Protein AF-A0A0F9KHJ4-F1 (afdb_monomer_lite)

pLDDT: mean 76.96, std 19.16, range [25.27, 95.06]

Structure (mmCIF, N/CA/C/O backbone):
data_AF-A0A0F9KHJ4-F1
#
_entry.id   AF-A0A0F9KHJ4-F1
#
loop_
_atom_site.group_PDB
_atom_site.id
_atom_site.type_symbol
_atom_site.label_atom_id
_atom_site.label_alt_id
_atom_site.label_comp_id
_atom_site.label_asym_id
_atom_site.label_entity_id
_atom_site.label_seq_id
_atom_site.pdbx_PDB_ins_code
_atom_site.Cartn_x
_atom_site.Cartn_y
_atom_site.Cartn_z
_atom_site.occupancy
_atom_site.B_iso_or_equiv
_atom_site.auth_seq_id
_atom_site.auth_comp_id
_atom_site.auth_asym_id
_atom_site.auth_atom_id
_atom_site.pdbx_PDB_model_num
ATOM 1 N N . MET A 1 1 ? -36.665 20.620 28.449 1.00 40.88 1 MET A N 1
ATOM 2 C CA . MET A 1 1 ? -35.774 21.233 27.444 1.00 40.88 1 MET A CA 1
ATOM 3 C C . MET A 1 1 ? -35.609 20.248 26.292 1.00 40.88 1 MET A C 1
ATOM 5 O O . MET A 1 1 ? -35.091 19.180 26.568 1.00 40.88 1 MET A O 1
ATOM 9 N N . PRO A 1 2 ? -36.101 20.539 25.070 1.00 44.66 2 PRO A N 1
ATOM 10 C CA . PRO A 1 2 ? -35.850 19.666 23.911 1.00 44.66 2 PRO A CA 1
ATOM 11 C C . PRO A 1 2 ? -35.401 20.402 22.626 1.00 44.66 2 PRO A C 1
ATOM 13 O O . PRO A 1 2 ? -35.447 19.835 21.542 1.00 44.66 2 PRO A O 1
ATOM 16 N N . ILE A 1 3 ? -34.995 21.675 22.701 1.00 33.09 3 ILE A N 1
ATOM 17 C CA . ILE A 1 3 ? -34.673 22.468 21.494 1.00 33.09 3 ILE A CA 1
ATOM 18 C C . ILE A 1 3 ? -33.244 22.191 20.984 1.00 33.09 3 ILE A C 1
ATOM 20 O O . ILE A 1 3 ? -32.993 22.314 19.788 1.00 33.09 3 ILE A O 1
ATOM 24 N N . HIS A 1 4 ? -32.318 21.758 21.851 1.00 38.41 4 HIS A N 1
ATOM 25 C CA . HIS A 1 4 ? -30.944 21.452 21.428 1.00 38.41 4 HIS A CA 1
ATOM 26 C C . HIS A 1 4 ? -30.845 20.172 20.586 1.00 38.41 4 HIS A C 1
ATOM 28 O O . HIS A 1 4 ? -30.205 20.198 19.540 1.00 38.41 4 HIS A O 1
ATOM 34 N N . THR A 1 5 ? -31.572 19.113 20.949 1.00 47.62 5 THR A N 1
ATOM 35 C CA . THR A 1 5 ? -31.528 17.812 20.258 1.00 47.62 5 THR A CA 1
ATOM 36 C C . THR A 1 5 ? -32.055 17.883 18.820 1.00 47.62 5 THR A C 1
ATOM 38 O O . THR A 1 5 ? -31.494 17.266 17.920 1.00 47.62 5 THR A O 1
ATOM 41 N N . ILE A 1 6 ? -33.091 18.693 18.564 1.00 38.22 6 ILE A N 1
ATOM 42 C CA . ILE A 1 6 ? -33.677 18.845 17.218 1.00 38.22 6 ILE A CA 1
ATOM 43 C C . ILE A 1 6 ? -32.736 19.622 16.289 1.00 38.22 6 ILE A C 1
ATOM 45 O O . ILE A 1 6 ? -32.574 19.252 15.128 1.00 38.22 6 ILE A O 1
ATOM 49 N N . ALA A 1 7 ? -32.099 20.687 16.785 1.00 38.78 7 ALA A N 1
ATOM 50 C CA . ALA A 1 7 ? -31.155 21.475 15.992 1.00 38.78 7 ALA A CA 1
ATOM 51 C C . ALA A 1 7 ? -29.900 20.662 15.631 1.00 38.78 7 ALA A C 1
ATOM 53 O O . ALA A 1 7 ? -29.375 20.780 14.523 1.00 38.78 7 ALA A O 1
ATOM 54 N N . GLU A 1 8 ? -29.446 19.811 16.550 1.00 50.41 8 GLU A N 1
ATOM 55 C CA . GLU A 1 8 ? -28.302 18.932 16.335 1.00 50.41 8 GLU A CA 1
ATOM 56 C C . GLU A 1 8 ? -28.635 17.789 15.364 1.00 50.41 8 GLU A C 1
ATOM 58 O O . GLU A 1 8 ? -27.893 17.578 14.404 1.00 50.41 8 GLU A O 1
ATOM 63 N N . GLN A 1 9 ? -29.807 17.152 15.496 1.00 49.31 9 GLN A N 1
ATOM 64 C CA . GLN A 1 9 ? -30.307 16.191 14.503 1.00 49.31 9 GLN A CA 1
ATOM 65 C C . GLN A 1 9 ? -30.486 16.817 13.114 1.00 49.31 9 GLN A C 1
ATOM 67 O O . GLN A 1 9 ? -30.125 16.200 12.112 1.00 49.31 9 GLN A O 1
ATOM 72 N N . GLN A 1 10 ? -31.008 18.044 13.021 1.00 47.12 10 GLN A N 1
ATOM 73 C CA . GLN A 1 10 ? -31.151 18.737 11.739 1.00 47.12 10 GLN A CA 1
ATOM 74 C C . GLN A 1 10 ? -29.791 19.021 11.095 1.00 47.12 10 GLN A C 1
ATOM 76 O O . GLN A 1 10 ? -29.635 18.767 9.900 1.00 47.12 10 GLN A O 1
ATOM 81 N N . LYS A 1 11 ? -28.792 19.461 11.874 1.00 58.41 11 LYS A N 1
ATOM 82 C CA . LYS A 1 11 ? -27.407 19.617 11.399 1.00 58.41 11 LYS A CA 1
ATOM 83 C C . LYS A 1 11 ? -26.823 18.296 10.894 1.00 58.41 11 LYS A C 1
ATOM 85 O O . LYS A 1 11 ? -26.318 18.264 9.775 1.00 58.41 11 LYS A O 1
ATOM 90 N N . ARG A 1 12 ? -26.952 17.212 11.670 1.00 59.16 12 ARG A N 1
ATOM 91 C CA . ARG A 1 12 ? -26.485 15.864 11.293 1.00 59.16 12 ARG A CA 1
ATOM 92 C C . ARG A 1 12 ? -27.170 15.376 10.009 1.00 59.16 12 ARG A C 1
ATOM 94 O O . ARG A 1 12 ? -26.499 14.966 9.070 1.00 59.16 12 ARG A O 1
ATOM 101 N N . SER A 1 13 ? -28.492 15.526 9.899 1.00 56.38 13 SER A N 1
ATOM 102 C CA . SER A 1 13 ? -29.245 15.168 8.683 1.00 56.38 13 SER A CA 1
ATOM 103 C C . SER A 1 13 ? -28.842 15.994 7.452 1.00 56.38 13 SER A C 1
ATOM 105 O O . SER A 1 13 ? -28.866 15.491 6.330 1.00 56.38 13 SER A O 1
ATOM 107 N N . GLY A 1 14 ? -28.454 17.259 7.655 1.00 52.09 14 GLY A N 1
ATOM 108 C CA . GLY A 1 14 ? -27.936 18.136 6.608 1.00 52.09 14 GLY A CA 1
ATOM 109 C C . GLY A 1 14 ? -26.556 17.701 6.112 1.00 52.09 14 GLY A C 1
ATOM 110 O O . GLY A 1 14 ? -26.347 17.653 4.903 1.00 52.09 14 GLY A O 1
ATOM 111 N N . LEU A 1 15 ? -25.661 17.322 7.030 1.00 59.66 15 LEU A N 1
ATOM 112 C CA . LEU A 1 15 ? -24.332 16.774 6.730 1.00 59.66 15 LEU A CA 1
ATOM 113 C C . LEU A 1 15 ? -24.427 15.476 5.913 1.00 59.66 15 LEU A C 1
ATOM 115 O O . LEU A 1 15 ? -23.828 15.387 4.844 1.00 59.66 15 LEU A O 1
ATOM 119 N N . PHE A 1 16 ? -25.266 14.521 6.333 1.00 56.97 16 PHE A N 1
ATOM 120 C CA . PHE A 1 16 ? -25.484 13.283 5.572 1.00 56.97 16 PHE A CA 1
ATOM 121 C C . PHE A 1 16 ? -26.082 13.542 4.189 1.00 56.97 16 PHE A C 1
ATOM 123 O O . PHE A 1 16 ? -25.635 12.961 3.208 1.00 56.97 16 PHE A O 1
ATOM 130 N N . ARG A 1 17 ? -27.045 14.466 4.067 1.00 59.12 17 ARG A N 1
ATOM 131 C CA . ARG A 1 17 ? -27.603 14.836 2.757 1.00 59.12 17 ARG A CA 1
ATOM 132 C C . ARG A 1 17 ? -26.551 15.468 1.838 1.00 59.12 17 ARG A C 1
ATOM 134 O O . ARG A 1 17 ? -26.604 15.234 0.633 1.00 59.12 17 ARG A O 1
ATOM 141 N N . SER A 1 18 ? -25.619 16.247 2.394 1.00 54.78 18 SER A N 1
ATOM 142 C CA . SER A 1 18 ? -24.482 16.814 1.658 1.00 54.78 18 SER A CA 1
ATOM 143 C C . SER A 1 18 ? -23.551 15.715 1.152 1.00 54.78 18 SER A C 1
ATOM 145 O O . SER A 1 18 ? -23.259 15.683 -0.041 1.00 54.78 18 SER A O 1
ATOM 147 N N . LEU A 1 19 ? -23.180 14.758 2.013 1.00 55.97 19 LEU A N 1
ATOM 148 C CA . LEU A 1 19 ? -22.389 13.590 1.616 1.00 55.97 19 LEU A CA 1
ATOM 149 C C . LEU A 1 19 ? -23.081 12.766 0.531 1.00 55.97 19 LEU A C 1
ATOM 151 O O . LEU A 1 19 ? -22.481 12.510 -0.503 1.00 55.97 19 LEU A O 1
ATOM 155 N N . THR A 1 20 ? -24.350 12.390 0.716 1.00 57.41 20 THR A N 1
ATOM 156 C CA . THR A 1 20 ? -25.094 11.615 -0.289 1.00 57.41 20 THR A CA 1
ATOM 157 C C . THR A 1 20 ? -25.237 12.390 -1.602 1.00 57.41 20 THR A C 1
ATOM 159 O O . THR A 1 20 ? -25.254 11.795 -2.675 1.00 57.41 20 THR A O 1
ATOM 162 N N . GLY A 1 21 ? -25.352 13.719 -1.540 1.00 54.91 21 GLY A N 1
ATOM 163 C CA . GLY A 1 21 ? -25.373 14.588 -2.715 1.00 54.91 21 GLY A CA 1
ATOM 164 C C . GLY A 1 21 ? -24.027 14.644 -3.442 1.00 54.91 21 GLY A C 1
ATOM 165 O O . GLY A 1 21 ? -24.015 14.576 -4.669 1.00 54.91 21 GLY A O 1
ATOM 166 N N . GLY A 1 22 ? -22.918 14.734 -2.703 1.00 56.38 22 GLY A N 1
ATOM 167 C CA . GLY A 1 22 ? -21.552 14.667 -3.230 1.00 56.38 22 GLY A CA 1
ATOM 168 C C . GLY A 1 22 ? -21.247 13.303 -3.845 1.00 56.38 22 GLY A C 1
ATOM 169 O O . GLY A 1 22 ? -20.929 13.236 -5.027 1.00 56.38 22 GLY A O 1
ATOM 170 N N . ALA A 1 23 ? -21.496 12.227 -3.093 1.00 53.94 23 ALA A N 1
ATOM 171 C CA . ALA A 1 23 ? -21.378 10.844 -3.543 1.00 53.94 23 ALA A CA 1
ATOM 172 C C . ALA A 1 23 ? -22.169 10.607 -4.835 1.00 53.94 23 ALA A C 1
ATOM 174 O O . ALA A 1 23 ? -21.603 10.166 -5.822 1.00 53.94 23 ALA A O 1
ATOM 175 N N . LYS A 1 24 ? -23.448 11.010 -4.899 1.00 53.19 24 LYS A N 1
ATOM 176 C CA . LYS A 1 24 ? -24.256 10.881 -6.126 1.00 53.19 24 LYS A CA 1
ATOM 177 C C . LYS A 1 24 ? -23.702 11.680 -7.301 1.00 53.19 24 LYS A C 1
ATOM 179 O O . LYS A 1 24 ? -23.744 11.187 -8.422 1.00 53.19 24 LYS A O 1
ATOM 184 N N . LYS A 1 25 ? -23.204 12.902 -7.083 1.00 51.12 25 LYS A N 1
ATOM 185 C CA . LYS A 1 25 ? -22.570 13.694 -8.152 1.00 51.12 25 LYS A CA 1
ATOM 186 C C . LYS A 1 25 ? -21.297 13.018 -8.663 1.00 51.12 25 LYS A C 1
ATOM 188 O O . LYS A 1 25 ? -21.083 12.990 -9.869 1.00 51.12 25 LYS A O 1
ATOM 193 N N . GLN A 1 26 ? -20.511 12.431 -7.765 1.00 51.00 26 GLN A N 1
ATOM 194 C CA . GLN A 1 26 ? -19.290 11.700 -8.091 1.00 51.00 26 GLN A CA 1
ATOM 195 C C . GLN A 1 26 ? -19.597 10.379 -8.815 1.00 51.00 26 GLN A C 1
ATOM 197 O O . GLN A 1 26 ? -19.025 10.121 -9.864 1.00 51.00 26 GLN A O 1
ATOM 202 N N . THR A 1 27 ? -20.588 9.603 -8.360 1.00 45.91 27 THR A N 1
ATOM 203 C CA . THR A 1 27 ? -21.064 8.391 -9.052 1.00 45.91 27 THR A CA 1
ATOM 204 C C . THR A 1 27 ? -21.612 8.704 -10.446 1.00 45.91 27 THR A C 1
ATOM 206 O O . THR A 1 27 ? -21.395 7.934 -11.376 1.00 45.91 27 THR A O 1
ATOM 209 N N . VAL A 1 28 ? -22.306 9.836 -10.624 1.00 41.62 28 VAL A N 1
ATOM 210 C CA . VAL A 1 28 ? -22.779 10.282 -11.946 1.00 41.62 28 VAL A CA 1
ATOM 211 C C . VAL A 1 28 ? -21.601 10.675 -12.844 1.00 41.62 28 VAL A C 1
ATOM 213 O O . VAL A 1 28 ? -21.621 10.331 -14.021 1.00 41.62 28 VAL A O 1
ATOM 216 N N . ALA A 1 29 ? -20.552 11.307 -12.309 1.00 40.91 29 ALA A N 1
ATOM 217 C CA . ALA A 1 29 ? -19.327 11.581 -13.062 1.00 40.91 29 ALA A CA 1
ATOM 218 C C . ALA A 1 29 ? -18.611 10.283 -13.497 1.00 40.91 29 ALA A C 1
ATOM 220 O O . ALA A 1 29 ? -18.260 10.145 -14.668 1.00 40.91 29 ALA A O 1
ATOM 221 N N . SER A 1 30 ? -18.496 9.291 -12.607 1.00 38.72 30 SER A N 1
ATOM 222 C CA . SER A 1 30 ? -17.881 7.985 -12.901 1.00 38.72 30 SER A CA 1
ATOM 223 C C . SER A 1 30 ? -18.701 7.141 -13.890 1.00 38.72 30 SER A C 1
ATOM 225 O O . SER A 1 30 ? -18.145 6.514 -14.791 1.00 38.72 30 SER A O 1
ATOM 227 N N . ALA A 1 31 ? -20.036 7.156 -13.790 1.00 37.81 31 ALA A N 1
ATOM 228 C CA . ALA A 1 31 ? -20.922 6.435 -14.711 1.00 37.81 31 ALA A CA 1
ATOM 229 C C . ALA A 1 31 ? -20.954 7.051 -16.126 1.00 37.81 31 ALA A C 1
ATOM 231 O O . ALA A 1 31 ? -21.171 6.341 -17.112 1.00 37.81 31 ALA A O 1
ATOM 232 N N . ILE A 1 32 ? -20.703 8.360 -16.238 1.00 37.16 32 ILE A N 1
ATOM 233 C CA . ILE A 1 32 ? -20.587 9.069 -17.521 1.00 37.16 32 ILE A CA 1
ATOM 234 C C . ILE A 1 32 ? -19.229 8.793 -18.194 1.00 37.16 32 ILE A C 1
ATOM 236 O O . ILE A 1 32 ? -19.157 8.783 -19.420 1.00 37.16 32 ILE A O 1
ATOM 240 N N . LEU A 1 33 ? -18.177 8.472 -17.432 1.00 38.22 33 LEU A N 1
ATOM 241 C CA . LEU A 1 33 ? -16.879 8.046 -17.978 1.00 38.22 33 LEU A CA 1
ATOM 242 C C . LEU A 1 33 ? -16.865 6.565 -18.411 1.00 38.22 33 LEU A C 1
ATOM 244 O O . LEU A 1 33 ? -16.184 6.217 -19.373 1.00 38.22 33 LEU A O 1
ATOM 248 N N . ALA A 1 34 ? -17.666 5.703 -17.773 1.00 39.47 34 ALA A N 1
ATOM 249 C CA . ALA A 1 34 ? -17.766 4.274 -18.102 1.00 39.47 34 ALA A CA 1
ATOM 250 C C . ALA A 1 34 ? -18.673 3.947 -19.311 1.00 39.47 34 ALA A C 1
ATOM 252 O O . ALA A 1 34 ? -18.665 2.822 -19.809 1.00 39.47 34 ALA A O 1
ATOM 253 N N . SER A 1 35 ? -19.459 4.906 -19.812 1.00 32.66 35 SER A N 1
ATOM 254 C CA . SER A 1 35 ? -20.308 4.713 -20.992 1.00 32.66 35 SER A CA 1
ATOM 255 C C . SER A 1 35 ? -20.038 5.804 -22.026 1.00 32.66 35 SER A C 1
ATOM 257 O O . SER A 1 35 ? -20.573 6.904 -21.964 1.00 32.66 35 SER A O 1
ATOM 259 N N . GLY A 1 36 ? -19.181 5.503 -23.004 1.00 37.41 36 GLY A N 1
ATOM 260 C CA . GLY A 1 36 ? -18.811 6.411 -24.094 1.00 37.41 36 GLY A CA 1
ATOM 261 C C . GLY A 1 36 ? -19.945 6.714 -25.082 1.00 37.41 36 GLY A C 1
ATOM 262 O O . GLY A 1 36 ? -19.801 6.469 -26.277 1.00 37.41 36 GLY A O 1
ATOM 263 N N . SER A 1 37 ? -21.093 7.221 -24.631 1.00 29.67 37 SER A N 1
ATOM 264 C CA . SER A 1 37 ? -22.171 7.729 -25.486 1.00 29.67 37 SER A CA 1
ATOM 265 C C . SER A 1 37 ? -23.074 8.715 -24.741 1.00 29.67 37 SER A C 1
ATOM 267 O O . SER A 1 37 ? -23.525 8.470 -23.629 1.00 29.67 37 SER A O 1
ATOM 269 N N . SER A 1 38 ? -23.348 9.835 -25.410 1.00 36.94 38 SER A N 1
ATOM 270 C CA . SER A 1 38 ? -24.051 11.021 -24.916 1.00 36.94 38 SER A CA 1
ATOM 271 C C . SER A 1 38 ? -25.455 10.761 -24.368 1.00 36.94 38 SER A C 1
ATOM 273 O O . SER A 1 38 ? -26.264 10.107 -25.032 1.00 36.94 38 SER A O 1
ATOM 275 N N . ILE A 1 39 ? -25.810 11.445 -23.279 1.00 28.56 39 ILE A N 1
ATOM 276 C CA . ILE A 1 39 ? -27.208 11.733 -22.947 1.00 28.56 39 ILE A CA 1
ATOM 277 C C . ILE A 1 39 ? -27.415 13.245 -23.010 1.00 28.56 39 ILE A C 1
ATOM 279 O O . ILE A 1 39 ? -26.829 14.002 -22.240 1.00 28.56 39 ILE A O 1
ATOM 283 N N . GLN A 1 40 ? -28.267 13.679 -23.939 1.00 28.69 40 GLN A N 1
ATOM 284 C CA . GLN A 1 40 ? -28.866 15.006 -23.907 1.00 28.69 40 GLN A CA 1
ATOM 285 C C . GLN A 1 40 ? -30.315 14.953 -23.423 1.00 28.69 40 GLN A C 1
ATOM 287 O O . GLN A 1 40 ? -31.082 14.052 -23.759 1.00 28.69 40 GLN A O 1
ATOM 292 N N . SER A 1 41 ? -30.657 16.059 -22.762 1.00 33.28 41 SER A N 1
ATOM 293 C CA . SER A 1 41 ? -31.954 16.540 -22.279 1.00 33.28 41 SER A CA 1
ATOM 294 C C . SER A 1 41 ? -32.449 15.843 -21.007 1.00 33.28 41 SER A C 1
ATOM 296 O O . SER A 1 41 ? -32.697 14.649 -21.002 1.00 33.28 41 SER A O 1
ATOM 298 N N . ASP A 1 42 ? -32.601 16.514 -19.869 1.00 28.75 42 ASP A N 1
ATOM 299 C CA . ASP A 1 42 ? -32.859 17.936 -19.643 1.00 28.75 42 ASP A CA 1
ATOM 300 C C . ASP A 1 42 ? -32.456 18.304 -18.201 1.00 28.75 42 ASP A C 1
ATOM 302 O O . ASP A 1 42 ? -32.718 17.536 -17.276 1.00 28.75 42 ASP A O 1
ATOM 306 N N . GLY A 1 43 ? -31.818 19.466 -18.015 1.00 29.81 43 GLY A N 1
ATOM 307 C CA . GLY A 1 43 ? -31.442 19.991 -16.692 1.00 29.81 43 GLY A CA 1
ATOM 308 C C . GLY A 1 43 ? -29.940 20.163 -16.439 1.00 29.81 43 GLY A C 1
ATOM 309 O O . GLY A 1 43 ? -29.385 19.506 -15.568 1.00 29.81 43 GLY A O 1
ATOM 310 N N . ALA A 1 44 ? -29.314 21.062 -17.205 1.00 36.28 44 ALA A N 1
ATOM 311 C CA . ALA A 1 44 ? -28.032 21.743 -16.969 1.00 36.28 44 ALA A CA 1
ATOM 312 C C . ALA A 1 44 ? -27.146 21.243 -15.802 1.00 36.28 44 ALA A C 1
ATOM 314 O O . ALA A 1 44 ? -27.344 21.636 -14.651 1.00 36.28 44 ALA A O 1
ATOM 315 N N . ILE A 1 45 ? -26.078 20.505 -16.128 1.00 32.31 45 ILE A N 1
ATOM 316 C CA . ILE A 1 45 ? -24.871 20.429 -15.296 1.00 32.31 45 ILE A CA 1
ATOM 317 C C . ILE A 1 45 ? -23.655 20.729 -16.176 1.00 32.31 45 ILE A C 1
ATOM 319 O O . ILE A 1 45 ? -23.515 20.214 -17.283 1.00 32.31 45 ILE A O 1
ATOM 323 N N . TYR A 1 46 ? -22.842 21.643 -15.659 1.00 34.12 46 TYR A N 1
ATOM 324 C CA . TYR A 1 46 ? -21.606 22.178 -16.201 1.00 34.12 46 TYR A CA 1
ATOM 325 C C . TYR A 1 46 ? -20.620 21.052 -16.538 1.00 34.12 46 TYR A C 1
ATOM 327 O O . TYR A 1 46 ? -20.097 20.406 -15.639 1.00 34.12 46 TYR A O 1
ATOM 335 N N . MET A 1 47 ? -20.346 20.849 -17.825 1.00 33.97 47 MET A N 1
ATOM 336 C CA . MET A 1 47 ? -19.052 20.330 -18.261 1.00 33.97 47 MET A CA 1
ATOM 337 C C . MET A 1 47 ? -18.201 21.554 -18.586 1.00 33.97 47 MET A C 1
ATOM 339 O O . MET A 1 47 ? -18.292 22.105 -19.681 1.00 33.97 47 MET A O 1
ATOM 343 N N . SER A 1 48 ? -17.477 22.060 -17.593 1.00 38.81 48 SER A N 1
ATOM 344 C CA . SER A 1 48 ? -16.265 22.824 -17.871 1.00 38.81 48 SER A CA 1
ATOM 345 C C . SER A 1 48 ? -15.120 21.826 -17.977 1.00 38.81 48 SER A C 1
ATOM 347 O O . SER A 1 48 ? -15.078 20.874 -17.200 1.00 38.81 48 SER A O 1
ATOM 349 N N . ASP A 1 49 ? -14.220 22.056 -18.931 1.00 42.62 49 ASP A N 1
ATOM 350 C CA . ASP A 1 49 ? -12.968 21.325 -19.186 1.00 42.62 49 ASP A CA 1
ATOM 351 C C . ASP A 1 49 ? -11.946 21.466 -18.031 1.00 42.62 49 ASP A C 1
ATOM 353 O O . ASP A 1 49 ? -10.755 21.661 -18.250 1.00 42.62 49 ASP A O 1
ATOM 357 N N . ASP A 1 50 ? -12.423 21.460 -16.790 1.00 45.03 50 ASP A N 1
ATOM 358 C CA . ASP A 1 50 ? -11.703 21.889 -15.601 1.00 45.03 50 ASP A CA 1
ATOM 359 C C . ASP A 1 50 ? -11.538 20.671 -14.683 1.00 45.03 50 ASP A C 1
ATOM 361 O O . ASP A 1 50 ? -12.441 20.336 -13.913 1.00 45.03 50 ASP A O 1
ATOM 365 N N . GLU A 1 51 ? -10.386 19.996 -14.765 1.00 46.47 51 GLU A N 1
ATOM 366 C CA . GLU A 1 51 ? -9.946 18.974 -13.792 1.00 46.47 51 GLU A CA 1
ATOM 367 C C . GLU A 1 51 ? -10.130 19.479 -12.344 1.00 46.47 51 GLU A C 1
ATOM 369 O O . GLU A 1 51 ? -10.536 18.736 -11.449 1.00 46.47 51 GLU A O 1
ATOM 374 N N . THR A 1 52 ? -10.011 20.798 -12.153 1.00 48.25 52 THR A N 1
ATOM 375 C CA . THR A 1 52 ? -10.235 21.498 -10.883 1.00 48.25 52 THR A CA 1
ATOM 376 C C . THR A 1 52 ? -11.634 21.296 -10.288 1.00 48.25 52 THR A C 1
ATOM 378 O O . THR A 1 52 ? -11.790 21.345 -9.066 1.00 48.25 52 THR A O 1
ATOM 381 N N . ALA A 1 53 ? -12.670 21.046 -11.098 1.00 54.84 53 ALA A N 1
ATOM 382 C CA . ALA A 1 53 ? -14.033 20.837 -10.610 1.00 54.84 53 ALA A CA 1
ATOM 383 C C . ALA A 1 53 ? -14.205 19.462 -9.945 1.00 54.84 53 ALA A C 1
ATOM 385 O O . ALA A 1 53 ? -14.937 19.343 -8.960 1.00 54.84 53 ALA A O 1
ATOM 386 N N . PHE A 1 54 ? -13.517 18.437 -10.453 1.00 52.09 54 PHE A N 1
ATOM 387 C CA . PHE A 1 54 ? -13.512 17.102 -9.859 1.00 52.09 54 PHE A CA 1
ATOM 388 C C . PHE A 1 54 ? -12.691 17.081 -8.565 1.00 52.09 54 PHE A C 1
ATOM 390 O O . PHE A 1 54 ? -13.194 16.628 -7.536 1.00 52.09 54 PHE A O 1
ATOM 397 N N . ASP A 1 55 ? -11.507 17.695 -8.575 1.00 56.41 55 ASP A N 1
ATOM 398 C CA . ASP A 1 55 ? -10.664 17.838 -7.381 1.00 56.41 55 ASP A CA 1
ATOM 399 C C . ASP A 1 55 ? -11.365 18.636 -6.274 1.00 56.41 55 ASP A C 1
ATOM 401 O O . ASP A 1 55 ? -11.263 18.314 -5.087 1.00 56.41 55 ASP A O 1
ATOM 405 N N . THR A 1 56 ? -12.150 19.650 -6.652 1.00 67.12 56 THR A N 1
ATOM 406 C CA . THR A 1 56 ? -12.990 20.402 -5.710 1.00 67.12 56 THR A CA 1
ATOM 407 C C . THR A 1 56 ? -14.058 19.505 -5.083 1.00 67.12 56 THR A C 1
ATOM 409 O O . THR A 1 56 ? -14.264 19.567 -3.872 1.00 67.12 56 THR A O 1
ATOM 412 N N . LEU A 1 57 ? -14.715 18.640 -5.865 1.00 62.00 57 LEU A N 1
ATOM 413 C CA . LEU A 1 57 ? -15.725 17.710 -5.346 1.00 62.00 57 LEU A CA 1
ATOM 414 C C . LEU A 1 57 ? -15.121 16.665 -4.401 1.00 62.00 57 LEU A C 1
ATOM 416 O O . LEU A 1 57 ? -15.718 16.399 -3.358 1.00 62.00 57 LEU A O 1
ATOM 420 N N . ILE A 1 58 ? -13.945 16.114 -4.724 1.00 65.56 58 ILE A N 1
ATOM 421 C CA . ILE A 1 58 ? -13.204 15.218 -3.821 1.00 65.56 58 ILE A CA 1
ATOM 422 C C . ILE A 1 58 ? -12.837 15.964 -2.538 1.00 65.56 58 ILE A C 1
ATOM 424 O O . ILE A 1 58 ? -13.103 15.478 -1.441 1.00 65.56 58 ILE A O 1
ATOM 428 N N . THR A 1 59 ? -12.306 17.182 -2.655 1.00 65.00 59 THR A N 1
ATOM 429 C CA . THR A 1 59 ? -11.934 18.006 -1.497 1.00 65.00 59 THR A CA 1
ATOM 430 C C . THR A 1 59 ? -13.134 18.283 -0.588 1.00 65.00 59 THR A C 1
ATOM 432 O O . THR A 1 59 ? -13.037 18.121 0.632 1.00 65.00 59 THR A O 1
ATOM 435 N N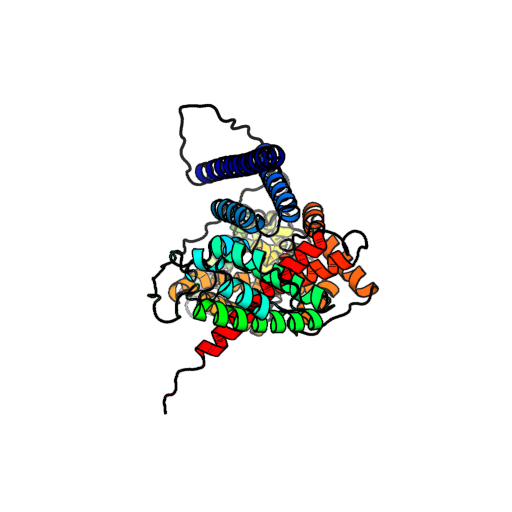 . GLU A 1 60 ? -14.279 18.666 -1.159 1.00 68.19 60 GLU A N 1
ATOM 436 C CA . GLU A 1 60 ? -15.525 18.888 -0.419 1.00 68.19 60 GLU A CA 1
ATOM 437 C C . GLU A 1 60 ? -16.044 17.600 0.230 1.00 68.19 60 GLU A C 1
ATOM 439 O O . GLU A 1 60 ? -16.501 17.622 1.376 1.00 68.19 60 GLU A O 1
ATOM 444 N N . PHE A 1 61 ? -15.970 16.471 -0.477 1.00 70.94 61 PHE A N 1
ATOM 445 C CA . PHE A 1 61 ? -16.364 15.165 0.039 1.00 70.94 61 PHE A CA 1
ATOM 446 C C . PHE A 1 61 ? -15.506 14.761 1.245 1.00 70.94 61 PHE A C 1
ATOM 448 O O . PHE A 1 61 ? -16.052 14.542 2.329 1.00 70.94 61 PHE A O 1
ATOM 455 N N . SER A 1 62 ? -14.178 14.794 1.113 1.00 71.44 62 SER A N 1
ATOM 456 C CA . SER A 1 62 ? -13.245 14.495 2.205 1.00 71.44 62 SER A CA 1
ATOM 457 C C . SER A 1 62 ? -13.400 15.470 3.376 1.00 71.44 62 SER A C 1
ATOM 459 O O . SER A 1 62 ? -13.319 15.079 4.540 1.00 71.44 62 SER A O 1
ATOM 461 N N . GLN A 1 63 ? -13.685 16.750 3.114 1.00 72.25 63 GLN A N 1
ATOM 462 C CA . GLN A 1 63 ? -13.967 17.720 4.174 1.00 72.25 63 GLN A CA 1
ATOM 463 C C . GLN A 1 63 ? -15.276 17.412 4.917 1.00 72.25 63 GLN A C 1
ATOM 465 O O . GLN A 1 63 ? -15.338 17.597 6.135 1.00 72.25 63 GLN A O 1
ATOM 470 N N . ASN A 1 64 ? -16.311 16.952 4.215 1.00 74.06 64 ASN A N 1
ATOM 471 C CA . ASN A 1 64 ? -17.579 16.558 4.826 1.00 74.06 64 ASN A CA 1
ATOM 472 C C . ASN A 1 64 ? -17.436 15.284 5.672 1.00 74.06 64 ASN A C 1
ATOM 474 O O . ASN A 1 64 ? -18.015 15.239 6.758 1.00 74.06 64 ASN A O 1
ATOM 478 N N . ILE A 1 65 ? -16.639 14.302 5.228 1.00 78.69 65 ILE A N 1
ATOM 479 C CA . ILE A 1 65 ? -16.298 13.113 6.029 1.00 78.69 65 ILE A CA 1
ATOM 480 C C . ILE A 1 65 ? -15.659 13.550 7.348 1.00 78.69 65 ILE A C 1
ATOM 482 O O . ILE A 1 65 ? -16.215 13.277 8.411 1.00 78.69 65 ILE A O 1
ATOM 486 N N . ARG A 1 66 ? -14.592 14.361 7.286 1.00 75.56 66 ARG A N 1
ATOM 487 C CA . ARG A 1 66 ? -13.898 14.873 8.483 1.00 75.56 66 ARG A CA 1
ATOM 488 C C . ARG A 1 66 ? -14.818 15.621 9.449 1.00 75.56 66 ARG A C 1
ATOM 490 O O . ARG A 1 66 ? -14.636 15.577 10.664 1.00 75.56 66 ARG A O 1
ATOM 497 N N . GLN A 1 67 ? -15.813 16.348 8.935 1.00 75.44 67 GLN A N 1
ATOM 498 C CA . GLN A 1 67 ? -16.795 17.030 9.785 1.00 75.44 67 GLN A CA 1
ATOM 499 C C . GLN A 1 67 ? -17.727 16.059 10.513 1.00 75.44 67 GLN A C 1
ATOM 501 O O . GLN A 1 67 ? -18.124 16.347 11.644 1.00 75.44 67 GLN A O 1
ATOM 506 N N . ILE A 1 68 ? -18.097 14.949 9.873 1.00 79.50 68 ILE A N 1
ATOM 507 C CA . ILE A 1 68 ? -18.948 13.920 10.475 1.00 79.50 68 ILE A CA 1
ATOM 508 C C . ILE A 1 68 ? -18.157 13.090 11.478 1.00 79.50 68 ILE A C 1
ATOM 510 O O . ILE A 1 68 ? -18.666 12.886 12.573 1.00 79.50 68 ILE A O 1
ATOM 514 N N . GLU A 1 69 ? -16.916 12.717 11.177 1.00 81.06 69 GLU A N 1
ATOM 515 C CA . GLU A 1 69 ? -16.001 12.077 12.136 1.00 81.06 69 GLU A CA 1
ATOM 516 C C . GLU A 1 69 ? -15.867 12.928 13.406 1.00 81.06 69 GLU A C 1
ATOM 518 O O . GLU A 1 69 ? -16.193 12.486 14.504 1.00 81.06 69 GLU A O 1
ATOM 523 N N . ALA A 1 70 ? -15.586 14.227 13.254 1.00 78.06 70 ALA A N 1
ATOM 524 C CA . ALA A 1 70 ? -15.529 15.144 14.391 1.00 78.06 70 ALA A CA 1
ATOM 525 C C . ALA A 1 70 ? -16.881 15.321 15.120 1.00 78.06 70 ALA A C 1
ATOM 527 O O . ALA A 1 70 ? -16.927 15.841 16.241 1.00 78.06 70 ALA A O 1
ATOM 528 N N . ALA A 1 71 ? -18.008 14.996 14.481 1.00 80.00 71 ALA A N 1
ATOM 529 C CA . ALA A 1 71 ? -19.318 14.977 15.128 1.00 80.00 71 ALA A CA 1
ATOM 530 C C . ALA A 1 71 ? -19.555 13.664 15.891 1.00 80.00 71 ALA A C 1
ATOM 532 O O . ALA A 1 71 ? -20.139 13.716 16.974 1.00 80.00 71 ALA A O 1
ATOM 533 N N . ILE A 1 72 ? -19.074 12.533 15.366 1.00 83.75 72 ILE A N 1
ATOM 534 C CA . ILE A 1 72 ? -19.082 11.221 16.028 1.00 83.75 72 ILE A CA 1
ATOM 535 C C . ILE A 1 72 ? -18.289 11.303 17.337 1.00 83.75 72 ILE A C 1
ATOM 537 O O . ILE A 1 72 ? -18.832 10.973 18.391 1.00 83.75 72 ILE A O 1
ATOM 541 N N . ASP A 1 73 ? -17.086 11.883 17.316 1.00 81.19 73 ASP A N 1
ATOM 542 C CA . ASP A 1 73 ? -16.232 12.025 18.508 1.00 81.19 73 ASP A CA 1
ATOM 543 C C . ASP A 1 73 ? -16.919 12.766 19.666 1.00 81.19 73 ASP A C 1
ATOM 545 O O . ASP A 1 73 ? -16.691 12.487 20.847 1.00 81.19 73 ASP A O 1
ATOM 549 N N . ARG A 1 74 ? -17.788 13.728 19.329 1.00 82.88 74 ARG A N 1
ATOM 550 C CA . ARG A 1 74 ? -18.513 14.565 20.296 1.00 82.88 74 ARG A CA 1
ATOM 551 C C . ARG A 1 74 ? -19.863 13.989 20.714 1.00 82.88 74 ARG A C 1
ATOM 553 O O . ARG A 1 74 ? -20.429 14.468 21.696 1.00 82.88 74 ARG A O 1
ATOM 560 N N . ALA A 1 75 ? -20.403 13.017 19.983 1.00 85.44 75 ALA A N 1
ATOM 561 C CA . ALA A 1 75 ? -21.717 12.459 20.270 1.00 85.44 75 ALA A CA 1
ATOM 562 C C . ALA A 1 75 ? -21.704 11.623 21.570 1.00 85.44 75 ALA A C 1
ATOM 564 O O . ALA A 1 75 ? -20.653 11.110 21.968 1.00 85.44 75 ALA A O 1
ATOM 565 N N . PRO A 1 76 ? -22.847 11.466 22.263 1.00 88.12 76 PRO A N 1
ATOM 566 C CA . PRO A 1 76 ? -22.986 10.511 23.363 1.00 88.12 76 PRO A CA 1
ATOM 567 C C . PRO A 1 76 ? -22.739 9.070 22.901 1.00 88.12 76 PRO A C 1
ATOM 569 O O . PRO A 1 76 ? -23.090 8.722 21.776 1.00 88.12 76 PRO A O 1
ATOM 572 N N . ALA A 1 77 ? -22.201 8.217 23.777 1.00 84.81 77 ALA A N 1
ATOM 573 C CA . ALA A 1 77 ? -21.844 6.836 23.437 1.00 84.81 77 ALA A CA 1
ATOM 574 C C . ALA A 1 77 ? -23.031 5.996 22.919 1.00 84.81 77 ALA A C 1
ATOM 576 O O . ALA A 1 77 ? -22.848 5.115 22.089 1.00 84.81 77 ALA A O 1
ATOM 577 N N . THR A 1 78 ? -24.256 6.325 23.335 1.00 87.19 78 THR A N 1
ATOM 578 C CA . THR A 1 78 ? -25.493 5.675 22.878 1.00 87.19 78 THR A CA 1
ATOM 579 C C . THR A 1 78 ? -25.996 6.153 21.514 1.00 87.19 78 THR A C 1
ATOM 581 O O . THR A 1 78 ? -26.788 5.456 20.890 1.00 87.19 78 THR A O 1
ATOM 584 N N . GLU A 1 79 ? -25.562 7.326 21.040 1.00 87.06 79 GLU A N 1
ATOM 585 C CA . GLU A 1 79 ? -25.959 7.890 19.739 1.00 87.06 79 GLU A CA 1
ATOM 586 C C . GLU A 1 79 ? -24.895 7.684 18.651 1.00 87.06 79 GLU A C 1
ATOM 588 O O . GLU A 1 79 ? -25.210 7.773 17.465 1.00 87.06 79 GLU A O 1
ATOM 593 N N . ARG A 1 80 ? -23.634 7.435 19.033 1.00 90.25 80 ARG A N 1
ATOM 594 C CA . ARG A 1 80 ? -22.518 7.229 18.092 1.00 90.25 80 ARG A CA 1
ATOM 595 C C . ARG A 1 80 ? -22.769 6.102 17.085 1.00 90.25 80 ARG A C 1
ATOM 597 O O . ARG A 1 80 ? -22.613 6.391 15.898 1.00 90.25 80 ARG A O 1
ATOM 604 N N . PRO A 1 81 ? -23.228 4.897 17.488 1.00 91.94 81 PRO A N 1
ATOM 605 C CA . PRO A 1 81 ? -23.314 3.762 16.567 1.00 91.94 81 PRO A CA 1
ATOM 606 C C . PRO A 1 81 ? -24.245 4.005 15.376 1.00 91.94 81 PRO A C 1
ATOM 608 O O . PRO A 1 81 ? -23.945 3.592 14.260 1.00 91.94 81 PRO A O 1
ATOM 611 N N . GLU A 1 82 ? -25.339 4.748 15.575 1.00 87.88 82 GLU A N 1
ATOM 612 C CA . GLU A 1 82 ? -26.269 5.101 14.494 1.00 87.88 82 GLU A CA 1
ATOM 613 C C . GLU A 1 82 ? -25.598 6.021 13.456 1.00 87.88 82 GLU A C 1
ATOM 615 O O . GLU A 1 82 ? -25.843 5.917 12.251 1.00 87.88 82 GLU A O 1
ATOM 620 N N . ILE A 1 83 ? -24.765 6.959 13.917 1.00 85.38 83 ILE A N 1
ATOM 621 C CA . ILE A 1 83 ? -24.052 7.906 13.051 1.00 85.38 83 ILE A CA 1
ATOM 622 C C . ILE A 1 83 ? -22.924 7.187 12.311 1.00 85.38 83 ILE A C 1
ATOM 624 O O . ILE A 1 83 ? -22.777 7.393 11.108 1.00 85.38 83 ILE A O 1
ATOM 628 N N . GLU A 1 84 ? -22.168 6.341 13.014 1.00 90.25 84 GLU A N 1
ATOM 629 C CA . GLU A 1 84 ? -21.096 5.517 12.449 1.00 90.25 84 GLU A CA 1
ATOM 630 C C . GLU A 1 84 ? -21.647 4.608 11.351 1.00 90.25 84 GLU A C 1
ATOM 632 O O . GLU A 1 84 ? -21.179 4.681 10.219 1.00 90.25 84 GLU A O 1
ATOM 637 N N . ARG A 1 85 ? -22.739 3.877 11.616 1.00 88.62 85 ARG A N 1
ATOM 638 C CA . ARG A 1 85 ? -23.370 3.023 10.604 1.00 88.62 85 ARG A CA 1
ATOM 639 C C . ARG A 1 85 ? -23.805 3.794 9.366 1.00 88.62 85 ARG A C 1
ATOM 641 O O . ARG A 1 85 ? -23.494 3.397 8.249 1.00 88.62 85 ARG A O 1
ATOM 648 N N . LYS A 1 86 ? -24.468 4.939 9.542 1.00 84.94 86 LYS A N 1
ATOM 649 C CA . LYS A 1 86 ? -24.872 5.785 8.406 1.00 84.94 86 LYS A CA 1
ATOM 650 C C . LYS A 1 86 ? -23.682 6.309 7.611 1.00 84.94 86 LYS A C 1
ATOM 652 O O . LYS A 1 86 ? -23.807 6.467 6.399 1.00 84.94 86 LYS A O 1
ATOM 657 N N . LEU A 1 87 ? -22.570 6.638 8.271 1.00 86.25 87 LEU A N 1
ATOM 658 C CA . LEU A 1 87 ? -21.355 7.062 7.583 1.00 86.25 87 LEU A CA 1
ATOM 659 C C . LEU A 1 87 ? -20.810 5.906 6.749 1.00 86.25 87 LEU A C 1
ATOM 661 O O . LEU A 1 87 ? -20.635 6.077 5.545 1.00 86.25 87 LEU A O 1
ATOM 665 N N . THR A 1 88 ? -20.630 4.732 7.348 1.00 87.31 88 THR A N 1
ATOM 666 C CA . THR A 1 88 ? -20.051 3.576 6.663 1.00 87.31 88 THR A CA 1
ATOM 667 C C . THR A 1 88 ? -20.941 3.070 5.524 1.00 87.31 88 THR A C 1
ATOM 669 O O . THR A 1 88 ? -20.428 2.761 4.452 1.00 87.31 88 THR A O 1
ATOM 672 N N . ASP A 1 89 ? -22.269 3.100 5.676 1.00 82.00 89 ASP A N 1
ATOM 673 C CA . ASP A 1 89 ? -23.221 2.782 4.599 1.00 82.00 89 ASP A CA 1
ATOM 674 C C . ASP A 1 89 ? -23.096 3.769 3.415 1.00 82.00 89 ASP A C 1
ATOM 676 O O . ASP A 1 89 ? -23.195 3.389 2.244 1.00 82.00 89 ASP A O 1
ATOM 680 N N . VAL A 1 90 ? -22.855 5.059 3.693 1.00 82.31 90 VAL A N 1
ATOM 681 C CA . VAL A 1 90 ? -22.601 6.064 2.647 1.00 82.31 90 VAL A CA 1
ATOM 682 C C . VAL A 1 90 ? -21.244 5.830 1.987 1.00 82.31 90 VAL A C 1
ATOM 684 O O . VAL A 1 90 ? -21.167 5.888 0.759 1.00 82.31 90 VAL A O 1
ATOM 687 N N . LEU A 1 91 ? -20.195 5.539 2.760 1.00 80.62 91 LEU A N 1
ATOM 688 C CA . LEU A 1 91 ? -18.862 5.242 2.230 1.00 80.62 91 LEU A CA 1
ATOM 689 C C . LEU A 1 91 ? -18.868 3.985 1.352 1.00 80.62 91 LEU A C 1
ATOM 691 O O . LEU A 1 91 ? -18.267 3.998 0.282 1.00 80.62 91 LEU A O 1
ATOM 695 N N . ALA A 1 92 ? -19.627 2.952 1.723 1.00 80.69 92 ALA A N 1
ATOM 696 C CA . ALA A 1 92 ? -19.791 1.742 0.921 1.00 80.69 92 ALA A CA 1
ATOM 697 C C . ALA A 1 92 ? -20.345 2.034 -0.485 1.00 80.69 92 ALA A C 1
ATOM 699 O O . ALA A 1 92 ? -19.902 1.440 -1.467 1.00 80.69 92 ALA A O 1
ATOM 700 N N . SER A 1 93 ? -21.243 3.020 -0.626 1.00 76.38 93 SER A N 1
ATOM 701 C CA . SER A 1 93 ? -21.777 3.421 -1.941 1.00 76.38 93 SER A CA 1
ATOM 702 C C . SER A 1 93 ? -20.725 4.016 -2.889 1.00 76.38 93 SER A C 1
ATOM 704 O O . SER A 1 93 ? -20.911 4.026 -4.107 1.00 76.38 93 SER A O 1
ATOM 706 N N . VAL A 1 94 ? -19.611 4.491 -2.334 1.00 76.88 94 VAL A N 1
ATOM 707 C CA . VAL A 1 94 ? -18.484 5.085 -3.057 1.00 76.88 94 VAL A CA 1
ATOM 708 C C . VAL A 1 94 ? -17.189 4.303 -2.847 1.00 76.88 94 VAL A C 1
ATOM 710 O O . VAL A 1 94 ? -16.123 4.829 -3.131 1.00 76.88 94 VAL A O 1
ATOM 713 N N . ALA A 1 95 ? -17.255 3.041 -2.410 1.00 73.12 95 ALA A N 1
ATOM 714 C CA . ALA A 1 95 ? -16.069 2.234 -2.105 1.00 73.12 95 ALA A CA 1
ATOM 715 C C . ALA A 1 95 ? -15.094 2.105 -3.292 1.00 73.12 95 ALA A C 1
ATOM 717 O O . ALA A 1 95 ? -13.889 2.116 -3.091 1.00 73.12 95 ALA A O 1
ATOM 718 N N . HIS A 1 96 ? -15.601 2.096 -4.532 1.00 72.31 96 HIS A N 1
ATOM 719 C CA . HIS A 1 96 ? -14.800 2.100 -5.769 1.00 72.31 96 HIS A CA 1
ATOM 720 C C . HIS A 1 96 ? -13.925 3.351 -5.967 1.00 72.31 96 HIS A C 1
ATOM 722 O O . HIS A 1 96 ? -13.073 3.372 -6.848 1.00 72.31 96 HIS A O 1
ATOM 728 N N . LEU A 1 97 ? -14.174 4.411 -5.197 1.00 67.88 97 LEU A N 1
ATOM 729 C CA . LEU A 1 97 ? -13.376 5.639 -5.176 1.00 67.88 97 LEU A CA 1
ATOM 730 C C . LEU A 1 97 ? -12.304 5.593 -4.081 1.00 67.88 97 LEU A C 1
ATOM 732 O O . LEU A 1 97 ? -11.679 6.611 -3.807 1.00 67.88 97 LEU A O 1
ATOM 736 N N . ASN A 1 98 ? -12.133 4.432 -3.446 1.00 66.50 98 ASN A N 1
ATOM 737 C CA . ASN A 1 98 ? -11.184 4.150 -2.381 1.00 66.50 98 ASN A CA 1
ATOM 738 C C . ASN A 1 98 ? -11.173 5.203 -1.255 1.00 66.50 98 ASN A C 1
ATOM 740 O O . ASN A 1 98 ? -10.116 5.737 -0.918 1.00 66.50 98 ASN A O 1
ATOM 744 N N . PRO A 1 99 ? -12.334 5.527 -0.645 1.00 70.62 99 PRO A N 1
ATOM 745 C CA . PRO A 1 99 ? -12.429 6.581 0.367 1.00 70.62 99 PRO A CA 1
ATOM 746 C C . PRO A 1 99 ? -11.639 6.281 1.651 1.00 70.62 99 PRO A C 1
ATOM 748 O O . PRO A 1 99 ? -11.425 7.194 2.444 1.00 70.62 99 PRO A O 1
ATOM 751 N N . LEU A 1 100 ? -11.241 5.023 1.865 1.00 73.75 100 LEU A N 1
ATOM 752 C CA . LEU A 1 100 ? -10.414 4.557 2.981 1.00 73.75 100 LEU A CA 1
ATOM 753 C C . LEU A 1 100 ? -9.073 3.962 2.506 1.00 73.75 100 LEU A C 1
ATOM 755 O O . LEU A 1 100 ? -8.475 3.173 3.237 1.00 73.75 100 LEU A O 1
ATOM 759 N N . GLY A 1 101 ? -8.641 4.276 1.278 1.00 73.25 101 GLY A N 1
ATOM 760 C CA . GLY A 1 101 ? -7.444 3.680 0.680 1.00 73.25 101 GLY A CA 1
ATOM 761 C C . GLY A 1 101 ? -7.606 2.180 0.444 1.00 73.25 101 GLY A C 1
ATOM 762 O O . GLY A 1 101 ? -8.703 1.733 0.078 1.00 73.25 101 GLY A O 1
ATOM 763 N N . ASP A 1 102 ? -6.559 1.403 0.719 1.00 67.75 102 ASP A N 1
ATOM 764 C CA . ASP A 1 102 ? -6.529 -0.054 0.505 1.00 67.75 102 ASP A CA 1
ATOM 765 C C . ASP A 1 102 ? -7.561 -0.795 1.371 1.00 67.75 102 ASP A C 1
ATOM 767 O O . ASP A 1 102 ? -8.056 -1.870 1.029 1.00 67.75 102 ASP A O 1
ATOM 771 N N . ARG A 1 103 ? -8.004 -0.161 2.462 1.00 75.69 103 ARG A N 1
ATOM 772 C CA . ARG A 1 103 ? -9.031 -0.692 3.369 1.00 75.69 103 ARG A CA 1
ATOM 773 C C . ARG A 1 103 ? -10.457 -0.540 2.842 1.00 75.69 103 ARG A C 1
ATOM 775 O O . ARG A 1 103 ? -11.395 -1.045 3.458 1.00 75.69 103 ARG A O 1
ATOM 782 N N . SER A 1 104 ? -10.657 0.126 1.704 1.00 77.94 104 SER A N 1
ATOM 783 C CA . SER A 1 104 ? -11.993 0.362 1.138 1.00 77.94 104 SER A CA 1
ATOM 784 C C . SER A 1 104 ? -12.728 -0.926 0.752 1.00 77.94 104 SER A C 1
ATOM 786 O O . SER A 1 104 ? -13.957 -0.918 0.703 1.00 77.94 104 SER A O 1
ATOM 788 N N . GLY A 1 105 ? -12.012 -2.042 0.554 1.00 80.12 105 GLY A N 1
ATOM 789 C CA . GLY A 1 105 ? -12.616 -3.369 0.374 1.00 80.12 105 GLY A CA 1
ATOM 790 C C . GLY A 1 105 ? -13.516 -3.778 1.546 1.00 80.12 105 GLY A C 1
ATOM 791 O O . GLY A 1 105 ? -14.640 -4.233 1.334 1.00 80.12 105 GLY A O 1
ATOM 792 N N . ALA A 1 106 ? -13.112 -3.450 2.779 1.00 82.12 106 ALA A N 1
ATOM 793 C CA . ALA A 1 106 ? -13.857 -3.781 3.995 1.00 82.12 106 ALA A CA 1
ATOM 794 C C . ALA A 1 106 ? -15.232 -3.091 4.088 1.00 82.12 106 ALA A C 1
ATOM 796 O O . ALA A 1 106 ? -16.078 -3.490 4.890 1.00 82.12 106 ALA A O 1
ATOM 797 N N . LEU A 1 107 ? -15.476 -2.045 3.288 1.00 83.81 107 LEU A N 1
ATOM 798 C CA . LEU A 1 107 ? -16.788 -1.398 3.186 1.00 83.81 107 LEU A CA 1
ATOM 799 C C . LEU A 1 107 ? -17.812 -2.264 2.441 1.00 83.81 107 LEU A C 1
ATOM 801 O O . LEU A 1 107 ? -19.017 -2.078 2.630 1.00 83.81 107 LEU A O 1
ATOM 805 N N . ILE A 1 108 ? -17.333 -3.155 1.570 1.00 82.88 108 ILE A N 1
ATOM 806 C CA . ILE A 1 108 ? -18.137 -4.061 0.741 1.00 82.88 108 ILE A CA 1
ATOM 807 C C . ILE A 1 108 ? -18.178 -5.460 1.368 1.00 82.88 108 ILE A C 1
ATOM 809 O O . ILE A 1 108 ? -19.186 -6.155 1.240 1.00 82.88 108 ILE A O 1
ATOM 813 N N . ASP A 1 109 ? -17.112 -5.856 2.063 1.00 82.50 109 ASP A N 1
ATOM 814 C CA . ASP A 1 109 ? -17.032 -7.151 2.729 1.00 82.50 109 ASP A CA 1
ATOM 815 C C . ASP A 1 109 ? -18.082 -7.299 3.836 1.00 82.50 109 ASP A C 1
ATOM 817 O O . ASP A 1 109 ? -18.377 -6.372 4.601 1.00 82.50 109 ASP A O 1
ATOM 821 N N . ALA A 1 110 ? -18.628 -8.511 3.947 1.00 83.94 110 ALA A N 1
ATOM 822 C CA . ALA A 1 110 ? -19.514 -8.869 5.044 1.00 83.94 110 ALA A CA 1
ATOM 823 C C . ALA A 1 110 ? -18.769 -8.775 6.392 1.00 83.94 110 ALA A C 1
ATOM 825 O O . ALA A 1 110 ? -17.573 -9.074 6.448 1.00 83.94 110 ALA A O 1
ATOM 826 N N . PRO A 1 111 ? -19.455 -8.400 7.489 1.00 85.38 111 PRO A N 1
ATOM 827 C CA . PRO A 1 111 ? -18.866 -8.472 8.822 1.00 85.38 111 PRO A CA 1
ATOM 828 C C . PRO A 1 111 ? -18.482 -9.920 9.159 1.00 85.38 111 PRO A C 1
ATOM 830 O O . PRO A 1 111 ? -18.949 -10.873 8.526 1.00 85.38 111 PRO A O 1
ATOM 833 N N . SER A 1 112 ? -17.634 -10.096 10.169 1.00 79.38 112 SER A N 1
ATOM 834 C CA . SER A 1 112 ? -17.124 -11.417 10.518 1.00 79.38 112 SER A CA 1
ATOM 835 C C . SER A 1 112 ? -18.241 -12.386 10.907 1.00 79.38 112 SER A C 1
ATOM 837 O O . SER A 1 112 ? -19.208 -12.021 11.581 1.00 79.38 112 SER A O 1
ATOM 839 N N . ARG A 1 113 ? -18.087 -13.648 10.485 1.00 74.44 113 ARG A N 1
ATOM 840 C CA . ARG A 1 113 ? -19.081 -14.709 10.715 1.00 74.44 113 ARG A CA 1
ATOM 841 C C . ARG A 1 113 ? -19.394 -14.909 12.196 1.00 74.44 113 ARG A C 1
ATOM 843 O O . ARG A 1 113 ? -20.553 -15.089 12.532 1.00 74.44 113 ARG A O 1
ATOM 850 N N . ASP A 1 114 ? -18.392 -14.798 13.064 1.00 68.94 114 ASP A N 1
ATOM 851 C CA . ASP A 1 114 ? -18.523 -15.022 14.512 1.00 68.94 114 ASP A CA 1
ATOM 852 C C . ASP A 1 114 ? -18.497 -13.712 15.326 1.00 68.94 114 ASP A C 1
ATOM 854 O O . ASP A 1 114 ? -18.381 -13.720 16.552 1.00 68.94 114 ASP A O 1
ATOM 858 N N . GLY A 1 115 ? -18.592 -12.560 14.657 1.00 79.75 115 GLY A N 1
ATOM 859 C CA . GLY A 1 115 ? -18.499 -11.250 15.292 1.00 79.75 115 GLY A CA 1
ATOM 860 C C . GLY A 1 115 ? -19.679 -10.950 16.209 1.00 79.75 115 GLY A C 1
ATOM 861 O O . GLY A 1 115 ? -20.836 -11.065 15.806 1.00 79.75 115 GLY A O 1
ATOM 862 N N . ILE A 1 116 ? -19.405 -10.476 17.427 1.00 85.50 116 ILE A N 1
ATOM 863 C CA . ILE A 1 116 ? -20.444 -10.098 18.409 1.00 85.50 116 ILE A CA 1
ATOM 864 C C . ILE A 1 116 ? -21.280 -8.917 17.913 1.00 85.50 116 ILE A C 1
ATOM 866 O O . ILE A 1 116 ? -22.470 -8.817 18.209 1.00 85.50 116 ILE A O 1
ATOM 870 N N . TYR A 1 117 ? -20.655 -8.022 17.151 1.00 89.62 117 TYR A N 1
ATOM 871 C CA . TYR A 1 117 ? -21.320 -6.861 16.578 1.00 89.62 117 TYR A CA 1
ATOM 872 C C . TYR A 1 117 ? -21.842 -7.088 15.160 1.00 89.62 117 TYR A C 1
ATOM 874 O O . TYR A 1 117 ? -22.503 -6.200 14.628 1.00 89.62 117 TYR A O 1
ATOM 882 N N . ALA A 1 118 ? -21.557 -8.230 14.530 1.00 85.19 118 ALA A N 1
ATOM 883 C CA . ALA A 1 118 ? -21.976 -8.492 13.160 1.00 85.19 118 ALA A CA 1
ATOM 884 C C . ALA A 1 118 ? -23.508 -8.503 13.071 1.00 85.19 118 ALA A C 1
ATOM 886 O O . ALA A 1 118 ? -24.168 -9.284 13.759 1.00 85.19 118 ALA A O 1
ATOM 887 N N . LEU A 1 119 ? -24.084 -7.658 12.208 1.00 83.62 119 LEU A N 1
ATOM 888 C CA . LEU A 1 119 ? -25.539 -7.557 12.052 1.00 83.62 119 LEU A CA 1
ATOM 889 C C . LEU A 1 119 ? -26.226 -8.922 11.813 1.00 83.62 119 LEU A C 1
ATOM 891 O O . LEU A 1 119 ? -27.258 -9.162 12.441 1.00 83.62 119 LEU A O 1
ATOM 895 N N . PRO A 1 120 ? -25.677 -9.854 10.998 1.00 77.25 120 PRO A N 1
ATOM 896 C CA . PRO A 1 120 ? -26.280 -11.177 10.804 1.00 77.25 120 PRO A CA 1
ATOM 897 C C . PRO A 1 120 ? -26.423 -12.009 12.088 1.00 77.25 120 PRO A C 1
ATOM 899 O O . PRO A 1 120 ? -27.340 -12.829 12.186 1.00 77.25 120 PRO A O 1
ATOM 902 N N . ASN A 1 121 ? -25.555 -11.781 13.077 1.00 78.19 121 ASN A N 1
ATOM 903 C CA . ASN A 1 121 ? -25.503 -12.553 14.321 1.00 78.19 121 ASN A CA 1
ATOM 904 C C . ASN A 1 121 ? -26.485 -12.040 15.375 1.00 78.19 121 ASN A C 1
ATOM 906 O O . ASN A 1 121 ? -26.799 -12.746 16.337 1.00 78.19 121 ASN A O 1
ATOM 910 N N . VAL A 1 122 ? -27.007 -10.829 15.184 1.00 79.50 122 VAL A N 1
ATOM 911 C CA . VAL A 1 122 ? -27.965 -10.199 16.084 1.00 79.50 122 VAL A CA 1
ATOM 912 C C . VAL A 1 122 ? -29.381 -10.712 15.790 1.00 79.50 122 VAL A C 1
ATOM 914 O O . VAL A 1 122 ? -29.858 -10.763 14.651 1.00 79.50 122 VAL A O 1
ATOM 917 N N . SER A 1 123 ? -30.091 -11.118 16.842 1.00 73.44 123 SER A N 1
ATOM 918 C CA . SER A 1 123 ? -31.505 -11.479 16.765 1.00 73.44 123 SER A CA 1
ATOM 919 C C . SER A 1 123 ? -32.376 -10.227 16.897 1.00 73.44 123 SER A C 1
ATOM 921 O O . SER A 1 123 ? -32.642 -9.773 18.012 1.00 73.44 123 SER A O 1
ATOM 923 N N . GLU A 1 124 ? -32.856 -9.685 15.770 1.00 72.12 124 GLU A N 1
ATOM 924 C CA . GLU A 1 124 ? -33.731 -8.495 15.739 1.00 72.12 124 GLU A CA 1
ATOM 925 C C . GLU A 1 124 ? -34.954 -8.643 16.664 1.00 72.12 124 GLU A C 1
ATOM 927 O O . GLU A 1 124 ? -35.291 -7.719 17.407 1.00 72.12 124 GLU A O 1
ATOM 932 N N . ASP A 1 125 ? -35.546 -9.841 16.718 1.00 71.06 125 ASP A N 1
ATOM 933 C CA . ASP A 1 125 ? -36.706 -10.171 17.561 1.00 71.06 125 ASP A CA 1
ATOM 934 C C . ASP A 1 125 ? -36.420 -10.098 19.074 1.00 71.06 125 ASP A C 1
ATOM 936 O O . ASP A 1 125 ? -37.337 -10.097 19.903 1.00 71.06 125 ASP A O 1
ATOM 940 N N . HIS A 1 126 ? -35.144 -10.049 19.463 1.00 71.62 126 HIS A N 1
ATOM 941 C CA . HIS A 1 126 ? -34.692 -10.103 20.853 1.00 71.62 126 HIS A CA 1
ATOM 942 C C . HIS A 1 126 ? -33.859 -8.886 21.272 1.00 71.62 126 HIS A C 1
ATOM 944 O O . HIS A 1 126 ? -33.447 -8.803 22.428 1.00 71.62 126 HIS A O 1
ATOM 950 N N . LEU A 1 127 ? -33.705 -7.881 20.402 1.00 79.81 127 LEU A N 1
ATOM 951 C CA . LEU A 1 127 ? -33.002 -6.631 20.715 1.00 79.81 127 LEU A CA 1
ATOM 952 C C . LEU A 1 127 ? -33.620 -5.856 21.885 1.00 79.81 127 LEU A C 1
ATOM 954 O O . LEU A 1 127 ? -32.900 -5.228 22.658 1.00 79.81 127 LEU A O 1
ATOM 958 N N . ALA A 1 128 ? -34.941 -5.941 22.069 1.00 79.81 128 ALA A N 1
ATOM 959 C CA . ALA A 1 128 ? -35.626 -5.312 23.202 1.00 79.81 128 ALA A CA 1
ATOM 960 C C . ALA A 1 128 ? -35.152 -5.853 24.567 1.00 79.81 128 ALA A C 1
ATOM 962 O O . ALA A 1 128 ? -35.282 -5.164 25.578 1.00 79.81 128 ALA A O 1
ATOM 963 N N . ARG A 1 129 ? -34.564 -7.059 24.601 1.00 81.69 129 ARG A N 1
ATOM 964 C CA . ARG A 1 129 ? -34.044 -7.680 25.827 1.00 81.69 129 ARG A CA 1
ATOM 965 C C . ARG A 1 129 ? -32.782 -6.998 26.338 1.00 81.69 129 ARG A C 1
ATOM 967 O O . ARG A 1 129 ? -32.518 -7.054 27.531 1.00 81.69 129 ARG A O 1
ATOM 974 N N . LEU A 1 130 ? -32.047 -6.285 25.479 1.00 83.44 130 LEU A N 1
ATOM 975 C CA . LEU A 1 130 ? -30.916 -5.448 25.900 1.00 83.44 130 LEU A CA 1
ATOM 976 C C . LEU A 1 130 ? -31.337 -4.357 26.895 1.00 83.44 130 LEU A C 1
ATOM 978 O O . LEU A 1 130 ? -30.496 -3.832 27.618 1.00 83.44 130 LEU A O 1
ATOM 982 N N . ASP A 1 131 ? -32.629 -4.012 26.948 1.00 82.06 131 ASP A N 1
ATOM 983 C CA . ASP A 1 131 ? -33.167 -3.051 27.907 1.00 82.06 131 ASP A CA 1
ATOM 984 C C . ASP A 1 131 ? -33.666 -3.666 29.218 1.00 82.06 131 ASP A C 1
ATOM 986 O O . ASP A 1 131 ? -33.949 -2.922 30.164 1.00 82.06 131 ASP A O 1
ATOM 990 N N . GLU A 1 132 ? -33.719 -4.996 29.307 1.00 85.88 132 GLU A N 1
ATOM 991 C CA . GLU A 1 132 ? -34.075 -5.718 30.524 1.00 85.88 132 GLU A CA 1
ATOM 992 C C . GLU A 1 132 ? -32.969 -5.580 31.576 1.00 85.88 132 GLU A C 1
ATOM 994 O O . GLU A 1 132 ? -31.779 -5.694 31.279 1.00 85.88 132 GLU A O 1
ATOM 999 N N . GLY A 1 133 ? -33.365 -5.363 32.836 1.00 84.25 133 GLY A N 1
ATOM 1000 C CA . GLY A 1 133 ? -32.419 -5.165 33.939 1.00 84.25 133 GLY A CA 1
ATOM 1001 C C . GLY A 1 133 ? -31.432 -6.324 34.102 1.00 84.25 133 GLY A C 1
ATOM 1002 O O . GLY A 1 133 ? -30.249 -6.082 34.299 1.00 84.25 133 GLY A O 1
ATOM 1003 N N . GLU A 1 134 ? -31.891 -7.568 33.927 1.00 85.50 134 GLU A N 1
ATOM 1004 C CA . GLU A 1 134 ? -31.037 -8.758 34.041 1.00 85.50 134 GLU A CA 1
ATOM 1005 C C . GLU A 1 134 ? -29.949 -8.809 32.952 1.00 85.50 134 GLU A C 1
ATOM 1007 O O . GLU A 1 134 ? -28.802 -9.147 33.236 1.00 85.50 134 GLU A O 1
ATOM 1012 N N . VAL A 1 135 ? -30.281 -8.456 31.705 1.00 85.25 135 VAL A N 1
ATOM 1013 C CA . VAL A 1 135 ? -29.310 -8.449 30.596 1.00 85.25 135 VAL A CA 1
ATOM 1014 C C . VAL A 1 135 ? -28.324 -7.293 30.757 1.00 85.25 135 VAL A C 1
ATOM 1016 O O . VAL A 1 135 ? -27.128 -7.487 30.555 1.00 85.25 135 VAL A O 1
ATOM 1019 N N . LYS A 1 136 ? -28.793 -6.118 31.200 1.00 87.88 136 LYS A N 1
ATOM 1020 C CA . LYS A 1 136 ? -27.926 -4.974 31.531 1.00 87.88 136 LYS A CA 1
ATOM 1021 C C . LYS A 1 136 ? -26.939 -5.297 32.647 1.00 87.88 136 LYS A C 1
ATOM 1023 O O . LYS A 1 136 ? -25.770 -4.941 32.538 1.00 87.88 136 LYS A O 1
ATOM 1028 N N . GLU A 1 137 ? -27.385 -5.991 33.692 1.00 88.25 137 GLU A N 1
ATOM 1029 C CA . GLU A 1 137 ? -26.515 -6.438 34.783 1.00 88.25 137 GLU A CA 1
ATOM 1030 C C . GLU A 1 137 ? -25.452 -7.428 34.288 1.00 88.25 137 GLU A C 1
ATOM 1032 O O . GLU A 1 137 ? -24.275 -7.244 34.591 1.00 88.25 137 GLU A O 1
ATOM 1037 N N . LYS A 1 138 ? -25.828 -8.411 33.458 1.00 87.12 138 LYS A N 1
ATOM 1038 C CA . LYS A 1 138 ? -24.873 -9.368 32.866 1.00 87.12 138 LYS A CA 1
ATOM 1039 C C . LYS A 1 138 ? -23.866 -8.704 31.927 1.00 87.12 138 LYS A C 1
ATOM 1041 O O . LYS A 1 138 ? -22.690 -9.056 31.950 1.00 87.12 138 LYS A O 1
ATOM 1046 N N . LEU A 1 139 ? -24.302 -7.734 31.120 1.00 89.19 139 LEU A N 1
ATOM 1047 C CA . LEU A 1 139 ? -23.405 -6.932 30.283 1.00 89.19 139 LEU A CA 1
ATOM 1048 C C . LEU A 1 139 ? -22.418 -6.132 31.138 1.00 89.19 139 LEU A C 1
ATOM 1050 O O . LEU A 1 139 ? -21.219 -6.148 30.868 1.00 89.19 139 LEU A O 1
ATOM 1054 N N . ALA A 1 140 ? -22.902 -5.478 32.195 1.00 90.50 140 ALA A N 1
ATOM 1055 C CA . ALA A 1 140 ? -22.052 -4.731 33.115 1.00 90.50 140 ALA A CA 1
ATOM 1056 C C . ALA A 1 140 ? -21.041 -5.636 33.845 1.00 90.50 140 ALA A C 1
ATOM 1058 O O . ALA A 1 140 ? -19.896 -5.233 34.037 1.00 90.50 140 ALA A O 1
ATOM 1059 N N . GLU A 1 141 ? -21.436 -6.858 34.213 1.00 90.81 141 GLU A N 1
ATOM 1060 C CA . GLU A 1 141 ? -20.549 -7.862 34.811 1.00 90.81 141 GLU A CA 1
ATOM 1061 C C . GLU A 1 141 ? -19.462 -8.321 33.825 1.00 90.81 141 GLU A C 1
ATOM 1063 O O . GLU A 1 141 ? -18.279 -8.319 34.164 1.00 90.81 141 GLU A O 1
ATOM 1068 N N . ALA A 1 142 ? -19.830 -8.646 32.581 1.00 89.62 142 ALA A N 1
ATOM 1069 C CA . ALA A 1 142 ? -18.883 -9.090 31.554 1.00 89.62 142 ALA A CA 1
ATOM 1070 C C . ALA A 1 142 ? -17.837 -8.014 31.189 1.00 89.62 142 ALA A C 1
ATOM 1072 O O . ALA A 1 142 ? -16.682 -8.340 30.880 1.00 89.62 142 ALA A O 1
ATOM 1073 N N . LEU A 1 143 ? -18.240 -6.740 31.256 1.00 93.25 143 LEU A N 1
ATOM 1074 C CA . LEU A 1 143 ? -17.423 -5.562 30.947 1.00 93.25 143 LEU A CA 1
ATOM 1075 C C . LEU A 1 143 ? -16.714 -4.963 32.169 1.00 93.25 143 LEU A C 1
ATOM 1077 O O . LEU A 1 143 ? -15.991 -3.970 32.042 1.00 93.25 143 LEU A O 1
ATOM 1081 N N . GLN A 1 144 ? -16.881 -5.537 33.360 1.00 91.25 144 GLN A N 1
ATOM 1082 C CA . GLN A 1 144 ? -16.297 -4.979 34.572 1.00 91.25 144 GLN A CA 1
ATOM 1083 C C . GLN A 1 144 ? -14.761 -4.915 34.478 1.00 91.25 144 GLN A C 1
ATOM 1085 O O . GLN A 1 144 ? -14.097 -5.911 34.198 1.00 91.25 144 GLN A O 1
ATOM 1090 N N . GLY A 1 145 ? -14.192 -3.732 34.743 1.00 89.31 145 GLY A N 1
ATOM 1091 C CA . GLY A 1 145 ? -12.739 -3.505 34.715 1.00 89.31 145 GLY A CA 1
ATOM 1092 C C . GLY A 1 145 ? -12.123 -3.467 33.313 1.00 89.31 145 GLY A C 1
ATOM 1093 O O . GLY A 1 145 ? -10.914 -3.619 33.185 1.00 89.31 145 GLY A O 1
ATOM 1094 N N . THR A 1 146 ? -12.941 -3.295 32.268 1.00 90.44 146 THR A N 1
ATOM 1095 C CA . THR A 1 146 ? -12.478 -3.190 30.869 1.00 90.44 146 THR A CA 1
ATOM 1096 C C . THR A 1 146 ? -12.453 -1.755 30.347 1.00 90.44 146 THR A C 1
ATOM 1098 O O . THR A 1 146 ? -11.916 -1.505 29.278 1.00 90.44 146 THR A O 1
ATOM 1101 N N . GLY A 1 147 ? -13.094 -0.816 31.051 1.00 90.69 147 GLY A N 1
ATOM 1102 C CA . GLY A 1 147 ? -13.301 0.553 30.571 1.00 90.69 147 GLY A CA 1
ATOM 1103 C C . GLY A 1 147 ? -14.340 0.693 29.447 1.00 90.69 147 GLY A C 1
ATOM 1104 O O . GLY A 1 147 ? -14.661 1.820 29.070 1.00 90.69 147 GLY A O 1
ATOM 1105 N N . ILE A 1 148 ? -14.886 -0.412 28.921 1.00 93.25 148 ILE A N 1
ATOM 1106 C CA . ILE A 1 148 ? -15.914 -0.411 27.873 1.00 93.25 148 ILE A CA 1
ATOM 1107 C C . ILE A 1 148 ? -17.281 -0.087 28.492 1.00 93.25 148 ILE A C 1
ATOM 1109 O O . ILE A 1 148 ? -17.696 -0.685 29.485 1.00 93.25 148 ILE A O 1
ATOM 1113 N N . ASP A 1 149 ? -17.999 0.857 27.885 1.00 91.31 149 ASP A N 1
ATOM 1114 C CA . ASP A 1 149 ? -19.335 1.268 28.319 1.00 91.31 149 ASP A CA 1
ATOM 1115 C C . ASP A 1 149 ? -20.405 0.257 27.863 1.00 91.31 149 ASP A C 1
ATOM 1117 O O . ASP A 1 149 ? -20.619 0.051 26.666 1.00 91.31 149 ASP A O 1
ATOM 1121 N N . ALA A 1 150 ? -21.114 -0.348 28.820 1.00 91.19 150 ALA A N 1
ATOM 1122 C CA . ALA A 1 150 ? -22.182 -1.314 28.557 1.00 91.19 150 ALA A CA 1
ATOM 1123 C C . ALA A 1 150 ? -23.342 -0.724 27.739 1.00 91.19 150 ALA A C 1
ATOM 1125 O O . ALA A 1 150 ? -23.922 -1.424 26.905 1.00 91.19 150 ALA A O 1
ATOM 1126 N N . ASP A 1 151 ? -23.659 0.561 27.924 1.00 89.81 151 ASP A N 1
ATOM 1127 C CA . ASP A 1 151 ? -24.705 1.227 27.147 1.00 89.81 151 ASP A CA 1
ATOM 1128 C C . ASP A 1 151 ? -24.252 1.459 25.695 1.00 89.81 151 ASP A C 1
ATOM 1130 O O . ASP A 1 151 ? -25.070 1.383 24.772 1.00 89.81 151 ASP A O 1
ATOM 1134 N N . ALA A 1 152 ? -22.951 1.676 25.475 1.00 90.69 152 ALA A N 1
ATOM 1135 C CA . ALA A 1 152 ? -22.362 1.770 24.140 1.00 90.69 152 ALA A CA 1
ATOM 1136 C C . ALA A 1 152 ? -22.385 0.415 23.422 1.00 90.69 152 ALA A C 1
ATOM 1138 O O . ALA A 1 152 ? -22.804 0.346 22.268 1.00 90.69 152 ALA A O 1
ATOM 1139 N N . VAL A 1 153 ? -22.022 -0.673 24.113 1.00 92.06 153 VAL A N 1
ATOM 1140 C CA . VAL A 1 153 ? -22.122 -2.046 23.583 1.00 92.06 153 VAL A CA 1
ATOM 1141 C C . VAL A 1 153 ? -23.565 -2.363 23.203 1.00 92.06 153 VAL A C 1
ATOM 1143 O O . VAL A 1 153 ? -23.825 -2.770 22.073 1.00 92.06 153 VAL A O 1
ATOM 1146 N N . ALA A 1 154 ? -24.526 -2.088 24.088 1.00 90.62 154 ALA A N 1
ATOM 1147 C CA . ALA A 1 154 ? -25.941 -2.284 23.786 1.00 90.62 154 ALA A CA 1
ATOM 1148 C C . ALA A 1 154 ? -26.408 -1.434 22.590 1.00 90.62 154 ALA A C 1
ATOM 1150 O O . ALA A 1 154 ? -27.231 -1.884 21.796 1.00 90.62 154 ALA A O 1
ATOM 1151 N N . ALA A 1 155 ? -25.909 -0.204 22.431 1.00 91.06 155 ALA A N 1
ATOM 1152 C CA . ALA A 1 155 ? -26.223 0.635 21.274 1.00 91.06 155 ALA A CA 1
ATOM 1153 C C . ALA A 1 155 ? -25.635 0.078 19.966 1.00 91.06 155 ALA A C 1
ATOM 1155 O O . ALA A 1 155 ? -26.361 -0.017 18.978 1.00 91.06 155 ALA A O 1
ATOM 1156 N N . ARG A 1 156 ? -24.372 -0.370 19.967 1.00 93.06 156 ARG A N 1
ATOM 1157 C CA . ARG A 1 156 ? -23.735 -1.023 18.808 1.00 93.06 156 ARG A CA 1
ATOM 1158 C C . ARG A 1 156 ? -24.455 -2.302 18.409 1.00 93.06 156 ARG A C 1
ATOM 1160 O O . ARG A 1 156 ? -24.693 -2.517 17.230 1.00 93.06 156 ARG A O 1
ATOM 1167 N N . MET A 1 157 ? -24.882 -3.106 19.381 1.00 89.88 157 MET A N 1
ATOM 1168 C CA . MET A 1 157 ? -25.667 -4.313 19.117 1.00 89.88 157 MET A CA 1
ATOM 1169 C C . MET A 1 157 ? -27.031 -4.020 18.490 1.00 89.88 157 MET A C 1
ATOM 1171 O O . MET A 1 157 ? -27.472 -4.779 17.636 1.00 89.88 157 MET A O 1
ATOM 1175 N N . ARG A 1 158 ? -27.705 -2.935 18.898 1.00 88.94 158 ARG A N 1
ATOM 1176 C CA . ARG A 1 158 ? -28.988 -2.536 18.293 1.00 88.94 158 ARG A CA 1
ATOM 1177 C C . ARG A 1 158 ? -28.835 -2.100 16.840 1.00 88.94 158 ARG A C 1
ATOM 1179 O O . ARG A 1 158 ? -29.734 -2.364 16.050 1.00 88.94 158 ARG A O 1
ATOM 1186 N N . GLU A 1 159 ? -27.745 -1.412 16.510 1.00 90.19 159 GLU A N 1
ATOM 1187 C CA . GLU A 1 159 ? -27.491 -0.973 15.135 1.00 90.19 159 GLU A CA 1
ATOM 1188 C C . GLU A 1 159 ? -26.938 -2.099 14.258 1.00 90.19 159 GLU A C 1
ATOM 1190 O O . GLU A 1 159 ? -27.355 -2.219 13.109 1.00 90.19 159 GLU A O 1
ATOM 1195 N N . GLY A 1 160 ? -26.036 -2.919 14.803 1.00 88.94 160 GLY A N 1
ATOM 1196 C CA . GLY A 1 160 ? -25.324 -3.983 14.102 1.00 88.94 160 GLY A CA 1
ATOM 1197 C C . GLY A 1 160 ? -24.342 -3.461 13.047 1.00 88.94 160 GLY A C 1
ATOM 1198 O O . GLY A 1 160 ? -24.589 -2.483 12.340 1.00 88.94 160 GLY A O 1
ATOM 1199 N N . ALA A 1 161 ? -23.198 -4.127 12.924 1.00 90.50 161 ALA A N 1
ATOM 1200 C CA . ALA A 1 161 ? -22.214 -3.811 11.903 1.00 90.50 161 ALA A CA 1
ATOM 1201 C C . ALA A 1 161 ? -22.702 -4.345 10.549 1.00 90.50 161 ALA A C 1
ATOM 1203 O O . ALA A 1 161 ? -22.867 -5.556 10.391 1.00 90.50 161 ALA A O 1
ATOM 1204 N N . SER A 1 162 ? -22.956 -3.451 9.587 1.00 85.56 162 SER A N 1
ATOM 1205 C CA . SER A 1 162 ? -23.440 -3.804 8.244 1.00 85.56 162 SER A CA 1
ATOM 1206 C C . SER A 1 162 ? -22.340 -4.345 7.323 1.00 85.56 162 SER A C 1
ATOM 1208 O O . SER A 1 162 ? -22.646 -5.068 6.379 1.00 85.56 162 SER A O 1
ATOM 1210 N N . ASN A 1 163 ? -21.076 -4.026 7.605 1.00 86.88 163 ASN A N 1
ATOM 1211 C CA . ASN A 1 163 ? -19.896 -4.458 6.858 1.00 86.88 163 ASN A CA 1
ATOM 1212 C C . ASN A 1 163 ? -18.685 -4.640 7.787 1.00 86.88 163 ASN A C 1
ATOM 1214 O O . ASN A 1 163 ? -18.720 -4.258 8.963 1.00 86.88 163 ASN A O 1
ATOM 1218 N N . ALA A 1 164 ? -17.613 -5.225 7.250 1.00 87.62 164 ALA A N 1
ATOM 1219 C CA . ALA A 1 164 ? -16.379 -5.476 7.991 1.00 87.62 164 ALA A CA 1
ATOM 1220 C C . ALA A 1 164 ? -15.732 -4.186 8.517 1.00 87.62 164 ALA A C 1
ATOM 1222 O O . ALA A 1 164 ? -15.238 -4.172 9.642 1.00 87.62 164 ALA A O 1
ATOM 1223 N N . ALA A 1 165 ? -15.773 -3.091 7.751 1.00 88.25 165 ALA A N 1
ATOM 1224 C CA . ALA A 1 165 ? -15.189 -1.810 8.152 1.00 88.25 165 ALA A CA 1
ATOM 1225 C C . ALA A 1 165 ? -15.787 -1.277 9.465 1.00 88.25 165 ALA A C 1
ATOM 1227 O O . ALA A 1 165 ? -15.049 -0.923 10.384 1.00 88.25 165 ALA A O 1
ATOM 1228 N N . LEU A 1 166 ? -17.120 -1.263 9.586 1.00 92.62 166 LEU A N 1
ATOM 1229 C CA . LEU A 1 166 ? -17.790 -0.793 10.800 1.00 92.62 166 LEU A CA 1
ATOM 1230 C C . LEU A 1 166 ? -17.534 -1.712 11.998 1.00 92.62 166 LEU A C 1
ATOM 1232 O O . LEU A 1 166 ? -17.356 -1.235 13.118 1.00 92.62 166 LEU A O 1
ATOM 1236 N N . GLU A 1 167 ? -17.498 -3.026 11.768 1.00 90.75 167 GLU A N 1
ATOM 1237 C CA . GLU A 1 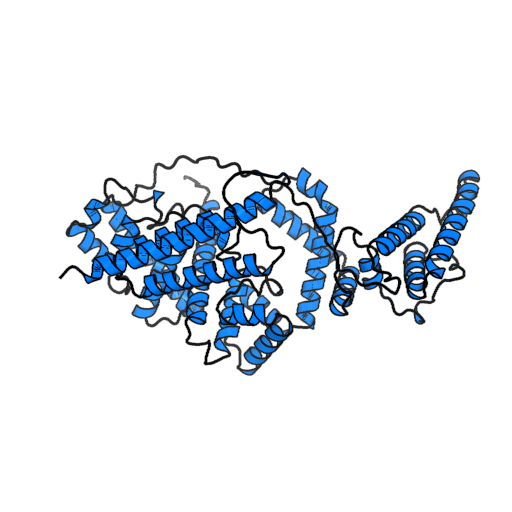167 ? -17.167 -3.978 12.825 1.00 90.75 167 GLU A CA 1
ATOM 1238 C C . GLU A 1 167 ? -15.752 -3.714 13.355 1.00 90.75 167 GLU A C 1
ATOM 1240 O O . GLU A 1 167 ? -15.578 -3.515 14.556 1.00 90.75 167 GLU A O 1
ATOM 1245 N N . ARG A 1 168 ? -14.756 -3.638 12.462 1.00 90.19 168 ARG A N 1
ATOM 1246 C CA . ARG A 1 168 ? -13.350 -3.369 12.802 1.00 90.19 168 ARG A CA 1
ATOM 1247 C C . ARG A 1 168 ? -13.197 -2.075 13.599 1.00 90.19 168 ARG A C 1
ATOM 1249 O O . ARG A 1 168 ? -12.552 -2.089 14.647 1.00 90.19 168 ARG A O 1
ATOM 1256 N N . GLN A 1 169 ? -13.877 -1.009 13.178 1.00 90.06 169 GLN A N 1
ATOM 1257 C CA . GLN A 1 169 ? -13.887 0.266 13.893 1.00 90.06 169 GLN A CA 1
ATOM 1258 C C . GLN A 1 169 ? -14.359 0.110 15.349 1.00 90.06 169 GLN A C 1
ATOM 1260 O O . GLN A 1 169 ? -13.727 0.627 16.273 1.00 90.06 169 GLN A O 1
ATOM 1265 N N . TRP A 1 170 ? -15.460 -0.606 15.595 1.00 94.06 170 TRP A N 1
ATOM 1266 C CA . TRP A 1 170 ? -15.965 -0.815 16.957 1.00 94.06 170 TRP A CA 1
ATOM 1267 C C . TRP A 1 170 ? -15.037 -1.676 17.816 1.00 94.06 170 TRP A C 1
ATOM 1269 O O . TRP A 1 170 ? -14.868 -1.385 19.001 1.00 94.06 170 TRP A O 1
ATOM 1279 N N . LEU A 1 171 ? -14.395 -2.688 17.231 1.00 91.19 171 LEU A N 1
ATOM 1280 C CA . LEU A 1 171 ? -13.405 -3.508 17.935 1.00 91.19 171 LEU A CA 1
ATOM 1281 C C . LEU A 1 171 ? -12.173 -2.675 18.324 1.00 91.19 171 LEU A C 1
ATOM 1283 O O . LEU A 1 171 ? -11.692 -2.780 19.450 1.00 91.19 171 LEU A O 1
ATOM 1287 N N . ALA A 1 172 ? -11.703 -1.792 17.438 1.00 90.12 172 ALA A N 1
ATOM 1288 C CA . ALA A 1 172 ? -10.599 -0.881 17.732 1.00 90.12 172 ALA A CA 1
ATOM 1289 C C . ALA A 1 172 ? -10.948 0.116 18.855 1.00 90.12 172 ALA A C 1
ATOM 1291 O O . ALA A 1 172 ? -10.100 0.440 19.688 1.00 90.12 172 ALA A O 1
ATOM 1292 N N . GLN A 1 173 ? -12.204 0.570 18.934 1.00 92.06 173 GLN A N 1
ATOM 1293 C CA . GLN A 1 173 ? -12.680 1.396 20.050 1.00 92.06 173 GLN A CA 1
ATOM 1294 C C . GLN A 1 173 ? -12.675 0.631 21.383 1.00 92.06 173 GLN A C 1
ATOM 1296 O O . GLN A 1 173 ? -12.272 1.190 22.406 1.00 92.06 173 GLN A O 1
ATOM 1301 N N . ASP A 1 174 ? -13.101 -0.635 21.381 1.00 93.88 174 ASP A N 1
ATOM 1302 C CA . ASP A 1 174 ? -13.071 -1.492 22.572 1.00 93.88 174 ASP A CA 1
ATOM 1303 C C . ASP A 1 174 ? -11.633 -1.766 23.029 1.00 93.88 174 ASP A C 1
ATOM 1305 O O . ASP A 1 174 ? -11.333 -1.669 24.221 1.00 93.88 174 ASP A O 1
ATOM 1309 N N . LEU A 1 175 ? -10.721 -2.007 22.081 1.00 92.50 175 LEU A N 1
ATOM 1310 C CA . LEU A 1 175 ? -9.296 -2.173 22.356 1.00 92.50 175 LEU A CA 1
ATOM 1311 C C . LEU A 1 175 ? -8.713 -0.951 23.082 1.00 92.50 175 LEU A C 1
ATOM 1313 O O . LEU A 1 175 ? -8.004 -1.102 24.077 1.00 92.50 175 LEU A O 1
ATOM 1317 N N . ARG A 1 176 ? -9.047 0.272 22.642 1.00 91.69 176 ARG A N 1
ATOM 1318 C CA . ARG A 1 176 ? -8.604 1.509 23.316 1.00 91.69 176 ARG A CA 1
ATOM 1319 C C . ARG A 1 176 ? -9.159 1.654 24.720 1.00 91.69 176 ARG A C 1
ATOM 1321 O O . ARG A 1 176 ? -8.449 2.136 25.600 1.00 91.69 176 ARG A O 1
ATOM 1328 N N . ALA A 1 177 ? -10.418 1.280 24.935 1.00 93.31 177 ALA A N 1
ATOM 1329 C CA . ALA A 1 177 ? -11.022 1.329 26.260 1.00 93.31 177 ALA A CA 1
ATOM 1330 C C . ALA A 1 177 ? -10.286 0.390 27.232 1.00 93.31 177 ALA A C 1
ATOM 1332 O O . ALA A 1 177 ? -9.915 0.817 28.327 1.00 93.31 177 ALA A O 1
ATOM 1333 N N . ILE A 1 178 ? -9.976 -0.828 26.775 1.00 94.38 178 ILE A N 1
ATOM 1334 C CA . ILE A 1 178 ? -9.197 -1.824 27.522 1.00 94.38 178 ILE A CA 1
ATOM 1335 C C . ILE A 1 178 ? -7.782 -1.328 27.801 1.00 94.38 178 ILE A C 1
ATOM 1337 O O . ILE A 1 178 ? -7.309 -1.433 28.934 1.00 94.38 178 ILE A O 1
ATOM 1341 N N . ALA A 1 179 ? -7.113 -0.766 26.794 1.00 92.62 179 ALA A N 1
ATOM 1342 C CA . ALA A 1 179 ? -5.765 -0.246 26.953 1.00 92.62 179 ALA A CA 1
ATOM 1343 C C . ALA A 1 179 ? -5.721 0.895 27.974 1.00 92.62 179 ALA A C 1
ATOM 1345 O O . ALA A 1 179 ? -4.891 0.891 28.879 1.00 92.62 179 ALA A O 1
ATOM 1346 N N . LYS A 1 180 ? -6.682 1.821 27.903 1.00 93.12 180 LYS A N 1
ATOM 1347 C CA . LYS A 1 180 ? -6.792 2.945 28.835 1.00 93.12 180 LYS A CA 1
ATOM 1348 C C . LYS A 1 180 ? -7.058 2.505 30.276 1.00 93.12 180 LYS A C 1
ATOM 1350 O O . LYS A 1 180 ? -6.457 3.059 31.190 1.00 93.12 180 LYS A O 1
ATOM 1355 N N . GLU A 1 181 ? -7.960 1.550 30.491 1.00 94.94 181 GLU A N 1
ATOM 1356 C CA . GLU A 1 181 ? -8.244 1.016 31.833 1.00 94.94 181 GLU A CA 1
ATOM 1357 C C . GLU A 1 181 ? -7.052 0.214 32.382 1.00 94.94 181 GLU A C 1
ATOM 1359 O O . GLU A 1 181 ? -6.789 0.213 33.584 1.00 94.94 181 GLU A O 1
ATOM 1364 N N . GLY A 1 182 ? -6.311 -0.451 31.492 1.00 90.88 182 GLY A N 1
ATOM 1365 C CA . GLY A 1 182 ? -5.142 -1.260 31.815 1.00 90.88 182 GLY A CA 1
ATOM 1366 C C . GLY A 1 182 ? -3.810 -0.513 31.912 1.00 90.88 182 GLY A C 1
ATOM 1367 O O . GLY A 1 182 ? -2.823 -1.178 32.217 1.00 90.88 182 GLY A O 1
ATOM 1368 N N . ASP A 1 183 ? -3.776 0.801 31.655 1.00 91.62 183 ASP A N 1
ATOM 1369 C CA . ASP A 1 183 ? -2.551 1.614 31.502 1.00 91.62 183 ASP A CA 1
ATOM 1370 C C . ASP A 1 183 ? -1.560 1.027 30.468 1.00 91.62 183 ASP A C 1
ATOM 1372 O O . ASP A 1 183 ? -0.347 1.028 30.667 1.00 91.62 183 ASP A O 1
ATOM 1376 N N . LEU A 1 184 ? -2.100 0.474 29.373 1.00 91.06 184 LEU A N 1
ATOM 1377 C CA . LEU A 1 184 ? -1.349 -0.121 28.263 1.00 91.06 184 LEU A CA 1
ATOM 1378 C C . LEU A 1 184 ? -1.109 0.919 27.163 1.00 91.06 184 LEU A C 1
ATOM 1380 O O . LEU A 1 184 ? -2.033 1.620 26.740 1.00 91.06 184 LEU A O 1
ATOM 1384 N N . ASP A 1 185 ? 0.123 0.988 26.664 1.00 87.56 185 ASP A N 1
ATOM 1385 C CA . ASP A 1 185 ? 0.514 1.900 25.592 1.00 87.56 185 ASP A CA 1
ATOM 1386 C C . ASP A 1 185 ? 0.410 1.218 24.219 1.00 87.56 185 ASP A C 1
ATOM 1388 O O . ASP A 1 185 ? 1.308 0.489 23.804 1.00 87.56 185 ASP A O 1
ATOM 1392 N N . LEU A 1 186 ? -0.674 1.484 23.480 1.00 85.56 186 LEU A N 1
ATOM 1393 C CA . LEU A 1 186 ? -0.923 0.888 22.157 1.00 85.56 186 LEU A CA 1
ATOM 1394 C C . LEU A 1 186 ? 0.155 1.214 21.108 1.00 85.56 186 LEU A C 1
ATOM 1396 O O . LEU A 1 186 ? 0.221 0.547 20.069 1.00 85.56 186 LEU A O 1
ATOM 1400 N N . GLU A 1 187 ? 1.019 2.205 21.350 1.00 82.38 187 GLU A N 1
ATOM 1401 C CA . GLU A 1 187 ? 2.171 2.456 20.485 1.00 82.38 187 GLU A CA 1
ATOM 1402 C C . GLU A 1 187 ? 3.189 1.306 20.552 1.00 82.38 187 GLU A C 1
ATOM 1404 O O . GLU A 1 187 ? 3.857 1.013 19.547 1.00 82.38 187 GLU A O 1
ATOM 1409 N N . LYS A 1 188 ? 3.282 0.612 21.694 1.00 82.62 188 LYS A N 1
ATOM 1410 C CA . LYS A 1 188 ? 4.159 -0.545 21.895 1.00 82.62 188 LYS A CA 1
ATOM 1411 C C . LYS A 1 188 ? 3.486 -1.826 21.427 1.00 82.62 188 LYS A C 1
ATOM 1413 O O . LYS A 1 188 ? 2.309 -2.057 21.673 1.00 82.62 188 LYS A O 1
ATOM 1418 N N . ALA A 1 189 ? 4.258 -2.674 20.751 1.00 77.12 189 ALA A N 1
ATOM 1419 C CA . ALA A 1 189 ? 3.750 -3.943 20.238 1.00 77.12 189 ALA A CA 1
ATOM 1420 C C . ALA A 1 189 ? 3.300 -4.889 21.365 1.00 77.12 189 ALA A C 1
ATOM 1422 O O . ALA A 1 189 ? 2.218 -5.450 21.261 1.00 77.12 189 ALA A O 1
ATOM 1423 N N . GLU A 1 190 ? 4.082 -4.998 22.446 1.00 80.81 190 GLU A N 1
ATOM 1424 C CA . GLU A 1 190 ? 3.782 -5.874 23.593 1.00 80.81 190 GLU A CA 1
ATOM 1425 C C . GLU A 1 190 ? 2.491 -5.452 24.311 1.00 80.81 190 GLU A C 1
ATOM 1427 O O . GLU A 1 190 ? 1.554 -6.235 24.413 1.00 80.81 190 GLU A O 1
ATOM 1432 N N . ASP A 1 191 ? 2.396 -4.182 24.722 1.00 86.44 191 ASP A N 1
ATOM 1433 C CA . ASP A 1 191 ? 1.202 -3.634 25.385 1.00 86.44 191 ASP A CA 1
ATOM 1434 C C . ASP A 1 191 ? -0.056 -3.751 24.493 1.00 86.44 191 ASP A C 1
ATOM 1436 O O . ASP A 1 191 ? -1.176 -3.890 24.990 1.00 86.44 191 ASP A O 1
ATOM 1440 N N . ARG A 1 192 ? 0.115 -3.703 23.165 1.00 86.81 192 ARG A N 1
ATOM 1441 C CA . ARG A 1 192 ? -0.968 -3.875 22.190 1.00 86.81 192 ARG A CA 1
ATOM 1442 C C . ARG A 1 192 ? -1.403 -5.333 22.036 1.00 86.81 192 ARG A C 1
ATOM 1444 O O . ARG A 1 192 ? -2.604 -5.575 21.969 1.00 86.81 192 ARG A O 1
ATOM 1451 N N . GLU A 1 193 ? -0.473 -6.285 22.012 1.00 83.12 193 GLU A N 1
ATOM 1452 C CA . GLU A 1 193 ? -0.780 -7.725 22.033 1.00 83.12 193 GLU A CA 1
ATOM 1453 C C . GLU A 1 193 ? -1.516 -8.100 23.329 1.00 83.12 193 GLU A C 1
ATOM 1455 O O . GLU A 1 193 ? -2.590 -8.698 23.279 1.00 83.12 193 GLU A O 1
ATOM 1460 N N . ASP A 1 194 ? -1.048 -7.595 24.474 1.00 85.44 194 ASP A N 1
ATOM 1461 C CA . ASP A 1 194 ? -1.725 -7.737 25.767 1.00 85.44 194 ASP A CA 1
ATOM 1462 C C . ASP A 1 194 ? -3.155 -7.163 25.749 1.00 85.44 194 ASP A C 1
ATOM 1464 O O . ASP A 1 194 ? -4.072 -7.709 26.375 1.00 85.44 194 ASP A O 1
ATOM 1468 N N . ALA A 1 195 ? -3.370 -6.039 25.059 1.00 90.50 195 ALA A N 1
ATOM 1469 C CA . ALA A 1 195 ? -4.696 -5.451 24.906 1.00 90.50 195 ALA A CA 1
ATOM 1470 C C . ALA A 1 195 ? -5.607 -6.314 24.015 1.00 90.50 195 ALA A C 1
ATOM 1472 O O . ALA A 1 195 ? -6.793 -6.448 24.328 1.00 90.50 195 ALA A O 1
ATOM 1473 N N . LEU A 1 196 ? -5.071 -6.914 22.945 1.00 85.69 196 LEU A N 1
ATOM 1474 C CA . LEU A 1 196 ? -5.806 -7.803 22.037 1.00 85.69 196 LEU A CA 1
ATOM 1475 C C . LEU A 1 196 ? -6.246 -9.089 22.748 1.00 85.69 196 LEU A C 1
ATOM 1477 O O . LEU A 1 196 ? -7.422 -9.444 22.677 1.00 85.69 196 LEU A O 1
ATOM 1481 N N . ASP A 1 197 ? -5.362 -9.714 23.526 1.00 85.56 197 ASP A N 1
ATOM 1482 C CA . ASP A 1 197 ? -5.692 -10.894 24.339 1.00 85.56 197 ASP A CA 1
ATOM 1483 C C . ASP A 1 197 ? -6.811 -10.593 25.349 1.00 85.56 197 ASP A C 1
ATOM 1485 O O . ASP A 1 197 ? -7.739 -11.383 25.565 1.00 85.56 197 ASP A O 1
ATOM 1489 N N . ARG A 1 198 ? -6.762 -9.407 25.971 1.00 91.75 198 ARG A N 1
ATOM 1490 C CA . ARG A 1 198 ? -7.826 -8.945 26.872 1.00 91.75 198 ARG A CA 1
ATOM 1491 C C . ARG A 1 198 ? -9.130 -8.691 26.123 1.00 91.75 198 ARG A C 1
ATOM 1493 O O . ARG A 1 198 ? -10.186 -9.037 26.653 1.00 91.75 198 ARG A O 1
ATOM 1500 N N . LEU A 1 199 ? -9.076 -8.102 24.928 1.00 90.88 199 LEU A N 1
ATOM 1501 C CA . LEU A 1 199 ? -10.249 -7.876 24.083 1.00 90.88 199 LEU A CA 1
ATOM 1502 C C . LEU A 1 199 ? -10.928 -9.200 23.727 1.00 90.88 199 LEU A C 1
ATOM 1504 O O . LEU A 1 199 ? -12.135 -9.329 23.931 1.00 90.88 199 LEU A O 1
ATOM 1508 N N . GLU A 1 200 ? -10.158 -10.198 23.294 1.00 84.94 200 GLU A N 1
ATOM 1509 C CA . GLU A 1 200 ? -10.663 -11.537 22.986 1.00 84.94 200 GLU A CA 1
ATOM 1510 C C . GLU A 1 200 ? -11.352 -12.166 24.205 1.00 84.94 200 GLU A C 1
ATOM 1512 O O . GLU A 1 200 ? -12.502 -12.602 24.121 1.00 84.94 200 GLU A O 1
ATOM 1517 N N . ALA A 1 201 ? -10.710 -12.136 25.377 1.00 85.81 201 ALA A N 1
ATOM 1518 C CA . ALA A 1 201 ? -11.292 -12.678 26.605 1.00 85.81 201 ALA A CA 1
ATOM 1519 C C . ALA A 1 201 ? -12.604 -11.977 27.005 1.00 85.81 201 ALA A C 1
ATOM 1521 O O . ALA A 1 201 ? -13.547 -12.623 27.474 1.00 85.81 201 ALA A O 1
ATOM 1522 N N . VAL A 1 202 ? -12.688 -10.655 26.825 1.00 91.38 202 VAL A N 1
ATOM 1523 C CA . VAL A 1 202 ? -13.918 -9.886 27.071 1.00 91.38 202 VAL A CA 1
ATOM 1524 C C . VAL A 1 202 ? -15.010 -10.289 26.087 1.00 91.38 202 VAL A C 1
ATOM 1526 O O . VAL A 1 202 ? -16.153 -10.494 26.496 1.00 91.38 202 VAL A O 1
ATOM 1529 N N . HIS A 1 203 ? -14.665 -10.442 24.812 1.00 87.69 203 HIS A N 1
ATOM 1530 C CA . HIS A 1 203 ? -15.595 -10.843 23.763 1.00 87.69 203 HIS A CA 1
ATOM 1531 C C . HIS A 1 203 ? -16.124 -12.261 23.975 1.00 87.69 203 HIS A C 1
ATOM 1533 O O . HIS A 1 203 ? -17.330 -12.462 23.869 1.00 87.69 203 HIS A O 1
ATOM 1539 N N . VAL A 1 204 ? -15.305 -13.211 24.425 1.00 83.38 204 VAL A N 1
ATOM 1540 C CA . VAL A 1 204 ? -15.795 -14.541 24.831 1.00 83.38 204 VAL A CA 1
ATOM 1541 C C . VAL A 1 204 ? -16.866 -14.427 25.926 1.00 83.38 204 VAL A C 1
ATOM 1543 O O . VAL A 1 204 ? -17.958 -14.977 25.779 1.00 83.38 204 VAL A O 1
ATOM 1546 N N . ARG A 1 205 ? -16.618 -13.643 26.987 1.00 87.06 205 ARG A N 1
ATOM 1547 C CA . ARG A 1 205 ? -17.597 -13.448 28.079 1.00 87.06 205 ARG A CA 1
ATOM 1548 C C . ARG A 1 205 ? -18.876 -12.749 27.614 1.00 87.06 205 ARG A C 1
ATOM 1550 O O . ARG A 1 205 ? -19.970 -13.115 28.044 1.00 87.06 205 ARG A O 1
ATOM 1557 N N . LEU A 1 206 ? -18.753 -11.745 26.745 1.00 86.12 206 LEU A N 1
ATOM 1558 C CA . LEU A 1 206 ? -19.903 -11.071 26.138 1.00 86.12 206 LEU A CA 1
ATOM 1559 C C . LEU A 1 206 ? -20.715 -12.039 25.276 1.00 86.12 206 LEU A C 1
ATOM 1561 O O . LEU A 1 206 ? -21.935 -12.092 25.416 1.00 86.12 206 LEU A O 1
ATOM 1565 N N . GLY A 1 207 ? -20.051 -12.831 24.435 1.00 82.12 207 GLY A N 1
ATOM 1566 C CA . GLY A 1 207 ? -20.675 -13.852 23.600 1.00 82.12 207 GLY A CA 1
ATOM 1567 C C . GLY A 1 207 ? -21.477 -14.856 24.428 1.00 82.12 207 GLY A C 1
ATOM 1568 O O . GLY A 1 207 ? -22.639 -15.116 24.114 1.00 82.12 207 GLY A O 1
ATOM 1569 N N . GLU A 1 208 ? -20.918 -15.350 25.536 1.00 80.44 208 GLU A N 1
ATOM 1570 C CA . GLU A 1 208 ? -21.614 -16.241 26.476 1.00 80.44 208 GLU A CA 1
ATOM 1571 C C . GLU A 1 208 ? -22.852 -15.579 27.104 1.00 80.44 208 GLU A C 1
ATOM 1573 O O . GLU A 1 208 ? -23.942 -16.164 27.105 1.00 80.44 208 GLU A O 1
ATOM 1578 N N . ALA A 1 209 ? -22.720 -14.344 27.601 1.00 83.62 209 ALA A N 1
ATOM 1579 C CA . ALA A 1 209 ? -23.821 -13.608 28.223 1.00 83.62 209 ALA A CA 1
ATOM 1580 C C . ALA A 1 209 ? -24.964 -13.321 27.234 1.00 83.62 209 ALA A C 1
ATOM 1582 O O . ALA A 1 209 ? -26.142 -13.504 27.559 1.00 83.62 209 ALA A O 1
ATOM 1583 N N . LEU A 1 210 ? -24.619 -12.907 26.014 1.00 84.12 210 LEU A N 1
ATOM 1584 C CA . LEU A 1 210 ? -25.564 -12.537 24.964 1.00 84.12 210 LEU A CA 1
ATOM 1585 C C . LEU A 1 210 ? -26.232 -13.753 24.317 1.00 84.12 210 LEU A C 1
ATOM 1587 O O . LEU A 1 210 ? -27.428 -13.701 24.024 1.00 84.12 210 LEU A O 1
ATOM 1591 N N . THR A 1 211 ? -25.508 -14.862 24.159 1.00 80.00 211 THR A N 1
ATOM 1592 C CA . THR A 1 211 ? -26.081 -16.145 23.719 1.00 80.00 211 THR A CA 1
ATOM 1593 C C . THR A 1 211 ? -27.029 -16.696 24.785 1.00 80.00 211 THR A C 1
ATOM 1595 O O . THR A 1 211 ? -28.150 -17.098 24.474 1.00 80.00 211 THR A O 1
ATOM 1598 N N . GLY A 1 212 ? -26.646 -16.631 26.067 1.00 76.81 212 GLY A N 1
ATOM 1599 C CA . GLY A 1 212 ? -27.515 -17.009 27.186 1.00 76.81 212 GLY A CA 1
ATOM 1600 C C . GLY A 1 212 ? -28.785 -16.153 27.289 1.00 76.81 212 GLY A C 1
ATOM 1601 O O . GLY A 1 212 ? -29.835 -16.644 27.707 1.00 76.81 212 GLY A O 1
ATOM 1602 N N . ALA A 1 213 ? -28.714 -14.888 26.865 1.00 78.69 213 ALA A N 1
ATOM 1603 C CA . ALA A 1 213 ? -29.853 -13.979 26.747 1.00 78.69 213 ALA A CA 1
ATOM 1604 C C . ALA A 1 213 ? -30.607 -14.088 25.403 1.00 78.69 213 ALA A C 1
ATOM 1606 O O . ALA A 1 213 ? -31.595 -13.379 25.215 1.00 78.69 213 ALA A O 1
ATOM 1607 N N . GLN A 1 214 ? -30.178 -14.970 24.488 1.00 73.75 214 GLN A N 1
ATOM 1608 C CA . GLN A 1 214 ? -30.711 -15.143 23.125 1.00 73.75 214 GLN A CA 1
ATOM 1609 C C . GLN A 1 214 ? -30.711 -13.852 22.287 1.00 73.75 214 GLN A C 1
ATOM 1611 O O . GLN A 1 214 ? -31.554 -13.670 21.411 1.00 73.75 214 GLN A O 1
ATOM 1616 N N . VAL A 1 215 ? -29.792 -12.931 22.578 1.00 75.31 215 VAL A N 1
ATOM 1617 C CA . VAL A 1 215 ? -29.573 -11.727 21.765 1.00 75.31 215 VAL A CA 1
ATOM 1618 C C . VAL A 1 215 ? -28.717 -12.074 20.545 1.00 75.31 215 VAL A C 1
ATOM 1620 O O . VAL A 1 215 ? -28.982 -11.569 19.456 1.00 75.31 215 VAL A O 1
ATOM 1623 N N . LEU A 1 216 ? -27.737 -12.968 20.716 1.00 73.69 216 LEU A N 1
ATOM 1624 C CA . LEU A 1 216 ? -27.012 -13.594 19.610 1.00 73.69 216 LEU A CA 1
ATOM 1625 C C . LEU A 1 216 ? -27.730 -14.872 19.164 1.00 73.69 216 LEU A C 1
ATOM 1627 O O . LEU A 1 216 ? -28.266 -15.613 19.996 1.00 73.69 216 LEU A O 1
ATOM 1631 N N . ARG A 1 217 ? -27.740 -15.133 17.854 1.00 66.12 217 ARG A N 1
ATOM 1632 C CA . ARG A 1 217 ? -28.233 -16.403 17.296 1.00 66.12 217 ARG A CA 1
ATOM 1633 C C . ARG A 1 217 ? -27.271 -17.542 17.667 1.00 66.12 217 ARG A C 1
ATOM 1635 O O . ARG A 1 217 ? -26.063 -17.339 17.719 1.00 66.12 217 ARG A O 1
ATOM 1642 N N . ALA A 1 218 ? -27.806 -18.732 17.953 1.00 50.12 218 ALA A N 1
ATOM 1643 C CA . ALA A 1 218 ? -26.988 -19.918 18.220 1.00 50.12 218 ALA A CA 1
ATOM 1644 C C . ALA A 1 218 ? -26.258 -20.369 16.939 1.00 50.12 218 ALA A C 1
ATOM 1646 O O . ALA A 1 218 ? -26.826 -20.281 15.856 1.00 50.12 218 ALA A O 1
ATOM 1647 N N . VAL A 1 219 ? -25.023 -20.862 17.084 1.00 47.09 219 VAL A N 1
ATOM 1648 C CA . VAL A 1 219 ? -24.043 -21.108 15.999 1.00 47.09 219 VAL A CA 1
ATOM 1649 C C . VAL A 1 219 ? -24.472 -22.171 14.963 1.00 47.09 219 VAL A C 1
ATOM 1651 O O . VAL A 1 219 ? -23.869 -22.270 13.900 1.00 47.09 219 VAL A O 1
ATOM 1654 N N . ASP A 1 220 ? -25.556 -22.911 15.188 1.00 36.25 220 ASP A N 1
ATOM 1655 C CA . ASP A 1 220 ? -26.049 -23.923 14.249 1.00 36.25 220 ASP A CA 1
ATOM 1656 C C . ASP A 1 220 ? -27.268 -23.407 13.472 1.00 36.25 220 ASP A C 1
ATOM 1658 O O . ASP A 1 220 ? -28.388 -23.739 13.841 1.00 36.25 220 ASP A O 1
ATOM 1662 N N . GLU A 1 221 ? -27.061 -22.574 12.445 1.00 38.88 221 GLU A N 1
ATOM 1663 C CA . GLU A 1 221 ? -27.952 -22.384 11.274 1.00 38.88 221 GLU A CA 1
ATOM 1664 C C . GLU A 1 221 ? -27.505 -21.152 10.460 1.00 38.88 221 GLU A C 1
ATOM 1666 O O . GLU A 1 221 ? -28.115 -20.085 10.519 1.00 38.88 221 GLU A O 1
ATOM 1671 N N . ILE A 1 222 ? -26.441 -21.286 9.659 1.00 37.22 222 ILE A N 1
ATOM 1672 C CA . ILE A 1 222 ? -26.218 -20.392 8.512 1.00 37.22 222 ILE A CA 1
ATOM 1673 C C . ILE A 1 222 ? -25.859 -21.256 7.302 1.00 37.22 222 ILE A C 1
ATOM 1675 O O . ILE A 1 222 ? -24.807 -21.890 7.257 1.00 37.22 222 ILE A O 1
ATOM 1679 N N . GLU A 1 223 ? -26.782 -21.302 6.339 1.00 31.20 223 GLU A N 1
ATOM 1680 C CA . GLU A 1 223 ? -26.574 -21.880 5.012 1.00 31.20 223 GLU A CA 1
ATOM 1681 C C . GLU A 1 223 ? -25.442 -21.133 4.289 1.00 31.20 223 GLU A C 1
ATOM 1683 O O . GLU A 1 223 ? -25.431 -19.902 4.215 1.00 31.20 223 GLU A O 1
ATOM 1688 N N . GLU A 1 224 ? -24.491 -21.892 3.742 1.00 31.09 224 GLU A N 1
ATOM 1689 C CA . GLU A 1 224 ? -23.459 -21.388 2.839 1.00 31.09 224 GLU A CA 1
ATOM 1690 C C . GLU A 1 224 ? -24.119 -20.854 1.560 1.00 31.09 224 GLU A C 1
ATOM 1692 O O . GLU A 1 224 ? -24.557 -21.608 0.693 1.00 31.09 224 GLU A O 1
ATOM 1697 N N . GLY A 1 225 ? -24.229 -19.529 1.468 1.00 29.59 225 GLY A N 1
ATOM 1698 C CA . GLY A 1 225 ? -24.654 -18.833 0.262 1.00 29.59 225 GLY A CA 1
ATOM 1699 C C . GLY A 1 225 ? -23.470 -18.572 -0.661 1.00 29.59 225 GLY A C 1
ATOM 1700 O O . GLY A 1 225 ? -22.643 -17.704 -0.380 1.00 29.59 225 GLY A O 1
ATOM 1701 N N . ASP A 1 226 ? -23.422 -19.307 -1.770 1.00 27.41 226 ASP A N 1
ATOM 1702 C CA . ASP A 1 226 ? -22.528 -19.084 -2.907 1.00 27.41 226 ASP A CA 1
ATOM 1703 C C . ASP A 1 226 ? -22.575 -17.621 -3.386 1.00 27.41 226 ASP A C 1
ATOM 1705 O O . ASP A 1 226 ? -23.633 -17.090 -3.728 1.00 27.41 226 ASP A O 1
ATOM 1709 N N . SER A 1 227 ? -21.410 -16.974 -3.464 1.00 30.06 227 SER A N 1
ATOM 1710 C CA . SER A 1 227 ? -21.221 -15.700 -4.168 1.00 30.06 227 SER A CA 1
ATOM 1711 C C . SER A 1 227 ? -20.080 -15.845 -5.171 1.00 30.06 227 SER A C 1
ATOM 1713 O O . SER A 1 227 ? -18.906 -15.691 -4.845 1.00 30.06 227 SER A O 1
ATOM 1715 N N . GLU A 1 228 ? -20.443 -16.177 -6.411 1.00 25.73 228 GLU A N 1
ATOM 1716 C CA . GLU A 1 228 ? -19.549 -16.165 -7.569 1.00 25.73 228 GLU A CA 1
ATOM 1717 C C . GLU A 1 228 ? -19.144 -14.719 -7.913 1.00 25.73 228 GLU A C 1
ATOM 1719 O O . GLU A 1 228 ? -19.933 -13.940 -8.455 1.00 25.73 228 GLU A O 1
ATOM 1724 N N . LEU A 1 229 ? -17.888 -14.365 -7.640 1.00 26.95 229 LEU A N 1
ATOM 1725 C CA . LEU A 1 229 ? -17.250 -13.147 -8.139 1.00 26.95 229 LEU A CA 1
ATOM 1726 C C . LEU A 1 229 ? -16.749 -13.378 -9.574 1.00 26.95 229 LEU A C 1
ATOM 1728 O O . LEU A 1 229 ? -15.880 -14.212 -9.827 1.00 26.95 229 LEU A O 1
ATOM 1732 N N . ARG A 1 230 ? -17.287 -12.615 -10.533 1.00 26.78 230 ARG A N 1
ATOM 1733 C CA . ARG A 1 230 ? -16.738 -12.506 -11.895 1.00 26.78 230 ARG A CA 1
ATOM 1734 C C . ARG A 1 230 ? -15.620 -11.469 -11.907 1.00 26.78 230 ARG A C 1
ATOM 1736 O O . ARG A 1 230 ? -15.890 -10.272 -11.897 1.00 26.78 230 ARG A O 1
ATOM 1743 N N . LEU A 1 231 ? -14.385 -11.951 -11.995 1.00 28.34 231 LEU A N 1
ATOM 1744 C CA . LEU A 1 231 ? -13.214 -11.173 -12.391 1.00 28.34 231 LEU A CA 1
ATOM 1745 C C . LEU A 1 231 ? -13.337 -10.805 -13.880 1.00 28.34 231 LEU A C 1
ATOM 1747 O O . LEU A 1 231 ? -13.610 -11.668 -14.717 1.00 28.34 231 LEU A O 1
ATOM 1751 N N . GLY A 1 232 ? -13.186 -9.520 -14.193 1.00 26.77 232 GLY A N 1
ATOM 1752 C CA . GLY A 1 232 ? -13.144 -8.984 -15.551 1.00 26.77 232 GLY A CA 1
ATOM 1753 C C . GLY A 1 232 ? -11.835 -8.232 -15.769 1.00 26.77 232 GLY A C 1
ATOM 1754 O O . GLY A 1 232 ? -11.467 -7.397 -14.949 1.00 26.77 232 GLY A O 1
ATOM 1755 N N . ASP A 1 233 ? -11.159 -8.591 -16.856 1.00 25.50 233 ASP A N 1
ATOM 1756 C CA . ASP A 1 233 ? -9.807 -8.199 -17.252 1.00 25.50 233 ASP A CA 1
ATOM 1757 C C . ASP A 1 233 ? -9.538 -6.690 -17.318 1.00 25.50 233 ASP A C 1
ATOM 1759 O O . ASP A 1 233 ? -10.378 -5.885 -17.730 1.00 25.50 233 ASP A O 1
ATOM 1763 N N . GLY A 1 234 ? -8.295 -6.341 -16.977 1.00 28.86 234 GLY A N 1
ATOM 1764 C CA . GLY A 1 234 ? -7.715 -5.023 -17.177 1.00 28.86 234 GLY A CA 1
ATOM 1765 C C . GLY A 1 234 ? -7.439 -4.718 -18.649 1.00 28.86 234 GLY A C 1
ATOM 1766 O O . GLY A 1 234 ? -7.062 -5.586 -19.434 1.00 28.86 234 GLY A O 1
ATOM 1767 N N . ALA A 1 235 ? -7.583 -3.444 -19.008 1.00 25.27 235 ALA A N 1
ATOM 1768 C CA . ALA A 1 235 ? -7.061 -2.903 -20.252 1.00 25.27 235 ALA A CA 1
ATOM 1769 C C . ALA A 1 235 ? -6.503 -1.494 -20.013 1.00 25.27 235 ALA A C 1
ATOM 1771 O O . ALA A 1 235 ? -7.186 -0.594 -19.528 1.00 25.27 235 ALA A O 1
ATOM 1772 N N . GLN A 1 236 ? -5.226 -1.369 -20.358 1.00 29.36 236 GLN A N 1
ATOM 1773 C CA . GLN A 1 236 ? -4.360 -0.197 -20.346 1.00 29.36 236 GLN A CA 1
ATOM 1774 C C . GLN A 1 236 ? -4.958 0.990 -21.116 1.00 29.36 236 GLN A C 1
ATOM 1776 O O . GLN A 1 236 ? -5.466 0.798 -22.220 1.00 29.36 236 GLN A O 1
ATOM 1781 N N . LEU A 1 237 ? -4.775 2.220 -20.620 1.00 25.42 237 LEU A N 1
ATOM 1782 C CA . LEU A 1 237 ? -4.835 3.430 -21.448 1.00 25.42 237 LEU A CA 1
ATOM 1783 C C . LEU A 1 237 ? -3.782 4.457 -21.016 1.00 25.42 237 LEU A C 1
ATOM 1785 O O . LEU A 1 237 ? -3.929 5.184 -20.039 1.00 25.42 237 LEU A O 1
ATOM 1789 N N . SER A 1 238 ? -2.728 4.506 -21.824 1.00 25.50 238 SER A N 1
ATOM 1790 C CA . SER A 1 238 ? -1.705 5.544 -21.889 1.00 25.50 238 SER A CA 1
ATOM 1791 C C . SER A 1 238 ? -2.227 6.789 -22.621 1.00 25.50 238 SER A C 1
ATOM 1793 O O . SER A 1 238 ? -2.872 6.671 -23.663 1.00 25.50 238 SER A O 1
ATOM 1795 N N . GLY A 1 239 ? -1.878 7.986 -22.137 1.00 26.14 239 GLY A N 1
ATOM 1796 C CA . GLY A 1 239 ? -2.130 9.268 -22.806 1.00 26.14 239 GLY A CA 1
ATOM 1797 C C . GLY A 1 239 ? -0.975 10.240 -22.575 1.00 26.14 239 GLY A C 1
ATOM 1798 O O . GLY A 1 239 ? -0.834 10.796 -21.495 1.00 26.14 239 GLY A O 1
ATOM 1799 N N . GLN A 1 240 ? -0.126 10.397 -23.590 1.00 29.48 240 GLN A N 1
ATOM 1800 C CA . GLN A 1 240 ? 1.130 11.146 -23.563 1.00 29.48 240 GLN A CA 1
ATOM 1801 C C . GLN A 1 240 ? 0.971 12.673 -23.591 1.00 29.48 240 GLN A C 1
ATOM 1803 O O . GLN A 1 240 ? 0.214 13.245 -24.375 1.00 29.48 240 GLN A O 1
ATOM 1808 N N . THR A 1 241 ? 1.853 13.307 -22.826 1.00 26.23 241 THR A N 1
ATOM 1809 C CA . THR A 1 241 ? 2.318 14.692 -22.915 1.00 26.23 241 THR A CA 1
ATOM 1810 C C . THR A 1 241 ? 2.972 14.984 -24.270 1.00 26.23 241 THR A C 1
ATOM 1812 O O . THR A 1 241 ? 3.779 14.204 -24.772 1.00 26.23 241 THR A O 1
ATOM 1815 N N . THR A 1 242 ? 2.678 16.149 -24.851 1.00 30.72 242 THR A N 1
ATOM 1816 C CA . THR A 1 242 ? 3.374 16.661 -26.042 1.00 30.72 242 THR A CA 1
ATOM 1817 C C . THR A 1 242 ? 4.562 17.525 -25.628 1.00 30.72 242 THR A C 1
ATOM 1819 O O . THR A 1 242 ? 4.365 18.578 -25.025 1.00 30.72 242 THR A O 1
ATOM 1822 N N . GLN A 1 243 ? 5.776 17.163 -26.048 1.00 29.59 243 GLN A N 1
ATOM 1823 C CA . GLN A 1 243 ? 6.832 18.150 -26.280 1.00 29.59 243 GLN A CA 1
ATOM 1824 C C . GLN A 1 243 ? 7.779 17.680 -27.395 1.00 29.59 243 GLN A C 1
ATOM 1826 O O . GLN A 1 243 ? 8.410 16.634 -27.308 1.00 29.59 243 GLN A O 1
ATOM 1831 N N . VAL A 1 244 ? 7.835 18.463 -28.473 1.00 35.25 244 VAL A N 1
ATOM 1832 C CA . VAL A 1 244 ? 8.668 18.246 -29.664 1.00 35.25 244 VAL A CA 1
ATOM 1833 C C . VAL A 1 244 ? 10.013 18.954 -29.461 1.00 35.25 244 VAL A C 1
ATOM 1835 O O . VAL A 1 244 ? 10.018 20.145 -29.160 1.00 35.25 244 VAL A O 1
ATOM 1838 N N . ASP A 1 245 ? 11.137 18.242 -29.594 1.00 42.25 245 ASP A N 1
ATOM 1839 C CA . ASP A 1 245 ? 12.080 18.355 -30.734 1.00 42.25 245 ASP A CA 1
ATOM 1840 C C . ASP A 1 245 ? 13.480 17.790 -30.386 1.00 42.25 245 ASP A C 1
ATOM 1842 O O . ASP A 1 245 ? 14.408 18.515 -30.019 1.00 42.25 245 ASP A O 1
ATOM 1846 N N . ARG A 1 246 ? 13.591 16.458 -30.455 1.00 44.72 246 ARG A N 1
ATOM 1847 C CA . ARG A 1 246 ? 14.759 15.579 -30.699 1.00 44.72 246 ARG A CA 1
ATOM 1848 C C . ARG A 1 246 ? 14.180 14.154 -30.756 1.00 44.72 246 ARG A C 1
ATOM 1850 O O . ARG A 1 246 ? 13.257 13.898 -29.984 1.00 44.72 246 ARG A O 1
ATOM 1857 N N . PRO A 1 247 ? 14.640 13.237 -31.628 1.00 57.72 247 PRO A N 1
ATOM 1858 C CA . PRO A 1 247 ? 14.164 11.857 -31.581 1.00 57.72 247 PRO A CA 1
ATOM 1859 C C . PRO A 1 247 ? 14.627 11.231 -30.262 1.00 57.72 247 PRO A C 1
ATOM 1861 O O . PRO A 1 247 ? 15.803 10.906 -30.096 1.00 57.72 247 PRO A O 1
ATOM 1864 N N . ASP A 1 248 ? 13.710 11.164 -29.300 1.00 79.19 248 ASP A N 1
ATOM 1865 C CA . ASP A 1 248 ? 13.877 10.402 -28.072 1.00 79.19 248 ASP A CA 1
ATOM 1866 C C . ASP A 1 248 ? 13.882 8.923 -28.454 1.00 79.19 248 ASP A C 1
ATOM 1868 O O . ASP A 1 248 ? 12.873 8.395 -28.917 1.00 79.19 248 ASP A O 1
ATOM 1872 N N . VAL A 1 249 ? 15.032 8.269 -28.283 1.00 85.31 249 VAL A N 1
ATOM 1873 C CA . VAL A 1 249 ? 15.233 6.856 -28.632 1.00 85.31 249 VAL A CA 1
ATOM 1874 C C . VAL A 1 249 ? 14.301 5.918 -27.845 1.00 85.31 249 VAL A C 1
ATOM 1876 O O . VAL A 1 249 ? 14.101 4.771 -28.234 1.00 85.31 249 VAL A O 1
ATOM 1879 N N . PHE A 1 250 ? 13.687 6.410 -26.763 1.00 87.50 250 PHE A N 1
ATOM 1880 C CA . PHE A 1 250 ? 12.712 5.681 -25.955 1.00 87.50 250 PHE A CA 1
ATOM 1881 C C . PHE A 1 250 ? 11.257 6.060 -26.261 1.00 87.50 250 PHE A C 1
ATOM 1883 O O . PHE A 1 250 ? 10.349 5.534 -25.612 1.00 87.50 250 PHE A O 1
ATOM 1890 N N . ALA A 1 251 ? 10.999 6.932 -27.242 1.00 86.56 251 ALA A N 1
ATOM 1891 C CA . ALA A 1 251 ? 9.646 7.237 -27.694 1.00 86.56 251 ALA A CA 1
ATOM 1892 C C . ALA A 1 251 ? 8.946 5.973 -28.215 1.00 86.56 251 ALA A C 1
ATOM 1894 O O . ALA A 1 251 ? 9.582 5.097 -28.795 1.00 86.56 251 ALA A O 1
ATOM 1895 N N . ALA A 1 252 ? 7.620 5.891 -28.066 1.00 84.06 252 ALA A N 1
ATOM 1896 C CA . ALA A 1 252 ? 6.845 4.700 -28.436 1.00 84.06 252 ALA A CA 1
ATOM 1897 C C . ALA A 1 252 ? 7.113 4.221 -29.879 1.00 84.06 252 ALA A C 1
ATOM 1899 O O . ALA A 1 252 ? 7.276 3.025 -30.117 1.00 84.06 252 ALA A O 1
ATOM 1900 N N . THR A 1 253 ? 7.229 5.150 -30.835 1.00 85.81 253 THR A N 1
ATOM 1901 C CA . THR A 1 253 ? 7.556 4.832 -32.234 1.00 85.81 253 THR A CA 1
ATOM 1902 C C . THR A 1 253 ? 8.982 4.310 -32.406 1.00 85.81 253 THR A C 1
ATOM 1904 O O . THR A 1 253 ? 9.188 3.366 -33.161 1.00 85.81 253 THR A O 1
ATOM 1907 N N . GLU A 1 254 ? 9.959 4.866 -31.684 1.00 91.62 254 GLU A N 1
ATOM 1908 C CA . GLU A 1 254 ? 11.351 4.394 -31.739 1.00 91.62 254 GLU A CA 1
ATOM 1909 C C . GLU A 1 254 ? 11.498 3.022 -31.067 1.00 91.62 254 GLU A C 1
ATOM 1911 O O . GLU A 1 254 ? 12.155 2.141 -31.617 1.00 91.62 254 GLU A O 1
ATOM 1916 N N . ARG A 1 255 ? 10.797 2.771 -29.950 1.00 92.25 255 ARG A N 1
ATOM 1917 C CA . ARG A 1 255 ? 10.731 1.436 -29.325 1.00 92.25 255 ARG A CA 1
ATOM 1918 C C . ARG A 1 255 ? 10.101 0.402 -30.250 1.00 92.25 255 ARG A C 1
ATOM 1920 O O . ARG A 1 255 ? 10.574 -0.731 -30.329 1.00 92.25 255 ARG A O 1
ATOM 1927 N N . GLN A 1 256 ? 9.048 0.774 -30.982 1.00 89.69 256 GLN A N 1
ATOM 1928 C CA . GLN A 1 256 ? 8.447 -0.105 -31.984 1.00 89.69 256 GLN A CA 1
ATOM 1929 C C . GLN A 1 256 ? 9.457 -0.466 -33.083 1.00 89.69 256 GLN A C 1
ATOM 1931 O O . GLN A 1 256 ? 9.610 -1.648 -33.404 1.00 89.69 256 GLN A O 1
ATOM 1936 N N . ASP A 1 257 ? 10.160 0.526 -33.629 1.00 91.44 257 ASP A N 1
ATOM 1937 C CA . ASP A 1 257 ? 11.180 0.323 -34.659 1.00 91.44 257 ASP A CA 1
ATOM 1938 C C . ASP A 1 257 ? 12.354 -0.522 -34.134 1.00 91.44 257 ASP A C 1
ATOM 1940 O O . ASP A 1 257 ? 12.817 -1.444 -34.811 1.00 91.44 257 ASP A O 1
ATOM 1944 N N . PHE A 1 258 ? 12.788 -0.284 -32.895 1.00 95.06 258 PHE A N 1
ATOM 1945 C CA . PHE A 1 258 ? 13.834 -1.069 -32.248 1.00 95.06 258 PHE A CA 1
ATOM 1946 C C . PHE A 1 258 ? 13.417 -2.526 -32.026 1.00 95.06 258 PHE A C 1
ATOM 1948 O O . PHE A 1 258 ? 14.172 -3.447 -32.338 1.00 95.06 258 PHE A O 1
ATOM 1955 N N . ARG A 1 259 ? 12.186 -2.774 -31.561 1.00 92.88 259 ARG A N 1
ATOM 1956 C CA . ARG A 1 259 ? 11.641 -4.135 -31.414 1.00 92.88 259 ARG A CA 1
ATOM 1957 C C . ARG A 1 259 ? 11.593 -4.872 -32.750 1.00 92.88 259 ARG A C 1
ATOM 1959 O O . ARG A 1 259 ? 11.901 -6.063 -32.791 1.00 92.88 259 ARG A O 1
ATOM 1966 N N . GLN A 1 260 ? 11.248 -4.187 -33.843 1.00 92.06 260 GLN A N 1
ATOM 1967 C CA . GLN A 1 260 ? 11.291 -4.772 -35.188 1.00 92.06 260 GLN A CA 1
ATOM 1968 C C . GLN A 1 260 ? 12.719 -5.135 -35.606 1.00 92.06 260 GLN A C 1
ATOM 1970 O O . GLN A 1 260 ? 12.937 -6.234 -36.120 1.00 92.06 260 GLN A O 1
ATOM 1975 N N . LEU A 1 261 ? 13.691 -4.261 -35.330 1.00 94.62 261 LEU A N 1
ATOM 1976 C CA . LEU A 1 261 ? 15.107 -4.525 -35.583 1.00 94.62 261 LEU A CA 1
ATOM 1977 C C . LEU A 1 261 ? 15.599 -5.760 -34.812 1.00 94.62 261 LEU A C 1
ATOM 1979 O O . LEU A 1 261 ? 16.162 -6.683 -35.401 1.00 94.62 261 LEU A O 1
ATOM 1983 N N . VAL A 1 262 ? 15.329 -5.825 -33.505 1.00 93.56 262 VAL A N 1
ATOM 1984 C CA . VAL A 1 262 ? 15.723 -6.960 -32.654 1.00 93.56 262 VAL A CA 1
ATOM 1985 C C . VAL A 1 262 ? 15.034 -8.254 -33.094 1.00 93.56 262 VAL A C 1
ATOM 1987 O O . VAL A 1 262 ? 15.670 -9.308 -33.145 1.00 93.56 262 VAL A O 1
ATOM 1990 N N . ALA A 1 263 ? 13.754 -8.196 -33.470 1.00 91.00 263 ALA A N 1
ATOM 1991 C CA . ALA A 1 263 ? 13.040 -9.347 -34.019 1.00 91.00 263 ALA A CA 1
ATOM 1992 C C . ALA A 1 263 ? 13.662 -9.835 -35.338 1.00 91.00 263 ALA A C 1
ATOM 1994 O O . ALA A 1 263 ? 13.776 -11.044 -35.554 1.00 91.00 263 ALA A O 1
ATOM 1995 N N . GLN A 1 264 ? 14.108 -8.917 -36.201 1.00 91.31 264 GLN A N 1
ATOM 1996 C CA . GLN A 1 264 ? 14.816 -9.261 -37.431 1.00 91.31 264 GLN A CA 1
ATOM 1997 C C . GLN A 1 264 ? 16.154 -9.948 -37.136 1.00 91.31 264 GLN A C 1
ATOM 1999 O O . GLN A 1 264 ? 16.438 -10.981 -37.746 1.00 91.31 264 GLN A O 1
ATOM 2004 N N . PHE A 1 265 ? 16.939 -9.448 -36.176 1.00 92.94 265 PHE A N 1
ATOM 2005 C CA . PHE A 1 265 ? 18.185 -10.100 -35.760 1.00 92.94 265 PHE A CA 1
ATOM 2006 C C . PHE A 1 265 ? 17.923 -11.513 -35.241 1.00 92.94 265 PHE A C 1
ATOM 2008 O O . PHE A 1 265 ? 18.518 -12.461 -35.737 1.00 92.94 265 PHE A O 1
ATOM 2015 N N . ARG A 1 266 ? 16.967 -11.690 -34.324 1.00 89.50 266 ARG A N 1
ATOM 2016 C CA . ARG A 1 266 ? 16.641 -13.009 -33.750 1.00 89.50 266 ARG A CA 1
ATOM 2017 C C . ARG A 1 266 ? 16.145 -14.028 -34.781 1.00 89.50 266 ARG A C 1
ATOM 2019 O O . ARG A 1 266 ? 16.334 -15.223 -34.588 1.00 89.50 266 ARG A O 1
ATOM 2026 N N . ARG A 1 267 ? 15.494 -13.575 -35.858 1.00 87.81 267 ARG A N 1
ATOM 2027 C CA . ARG A 1 267 ? 15.030 -14.444 -36.954 1.00 87.81 267 ARG A CA 1
ATOM 2028 C C . ARG A 1 267 ? 16.154 -14.833 -37.921 1.00 87.81 267 ARG A C 1
ATOM 2030 O O . ARG A 1 267 ? 16.006 -15.818 -38.636 1.00 87.81 267 ARG A O 1
ATOM 2037 N N . THR A 1 268 ? 17.226 -14.049 -37.979 1.00 89.19 268 THR A N 1
ATOM 2038 C CA . THR A 1 268 ? 18.317 -14.233 -38.941 1.00 89.19 268 THR A CA 1
ATOM 2039 C C . THR A 1 268 ? 19.192 -15.413 -38.530 1.00 89.19 268 THR A C 1
ATOM 2041 O O . THR A 1 268 ? 19.718 -15.444 -37.417 1.00 89.19 268 THR A O 1
ATOM 2044 N N . ASP A 1 269 ? 19.389 -16.381 -39.429 1.00 85.38 269 ASP A N 1
ATOM 2045 C CA . ASP A 1 269 ? 20.310 -17.490 -39.174 1.00 85.38 269 ASP A CA 1
ATOM 2046 C C . ASP A 1 269 ? 21.760 -17.049 -39.393 1.00 85.38 269 ASP A C 1
ATOM 2048 O O . ASP A 1 269 ? 22.322 -17.182 -40.479 1.00 85.38 269 ASP A O 1
ATOM 2052 N N . PHE A 1 270 ? 22.402 -16.549 -38.340 1.00 86.12 270 PHE A N 1
ATOM 2053 C CA . PHE A 1 270 ? 23.825 -16.218 -38.381 1.00 86.12 270 PHE A CA 1
ATOM 2054 C C . PHE A 1 270 ? 24.721 -17.462 -38.501 1.00 86.12 270 PHE A C 1
ATOM 2056 O O . PHE A 1 270 ? 25.847 -17.355 -38.969 1.00 86.12 270 PHE A O 1
ATOM 2063 N N . ASN A 1 271 ? 24.245 -18.667 -38.179 1.00 85.62 271 ASN A N 1
ATOM 2064 C CA . ASN A 1 271 ? 25.044 -19.892 -38.281 1.00 85.62 271 ASN A CA 1
ATOM 2065 C C . ASN A 1 271 ? 25.033 -20.514 -39.685 1.00 85.62 271 ASN A C 1
ATOM 2067 O O . ASN A 1 271 ? 25.684 -21.543 -39.905 1.00 85.62 271 ASN A O 1
ATOM 2071 N N . TYR A 1 272 ? 24.387 -19.863 -40.659 1.00 84.38 272 TYR A N 1
ATOM 2072 C CA . TYR A 1 272 ? 24.319 -20.328 -42.042 1.00 84.38 272 TYR A CA 1
ATOM 2073 C C . TYR A 1 272 ? 25.667 -20.753 -42.654 1.00 84.38 272 TYR A C 1
ATOM 2075 O O . TYR A 1 272 ? 25.652 -21.730 -43.408 1.00 84.38 272 TYR A O 1
ATOM 2083 N N . PRO A 1 273 ? 26.839 -20.124 -42.372 1.00 85.31 273 PRO A N 1
ATOM 2084 C CA . PRO A 1 273 ? 28.097 -20.524 -43.006 1.00 85.31 273 PRO A CA 1
ATOM 2085 C C . PRO A 1 273 ? 28.526 -21.953 -42.656 1.00 85.31 273 PRO A C 1
ATOM 2087 O O . PRO A 1 273 ? 29.282 -22.560 -43.413 1.00 85.31 273 PRO A O 1
ATOM 2090 N N . PHE A 1 274 ? 28.033 -22.491 -41.537 1.00 84.50 274 PHE A N 1
ATOM 2091 C CA . PHE A 1 274 ? 28.331 -23.838 -41.053 1.00 84.50 274 PHE A CA 1
ATOM 2092 C C . PHE A 1 274 ? 27.310 -24.888 -41.511 1.00 84.50 274 PHE A C 1
ATOM 2094 O O . PHE A 1 274 ? 27.470 -26.066 -41.205 1.00 84.50 274 PHE A O 1
ATOM 2101 N N . SER A 1 275 ? 26.261 -24.491 -42.237 1.00 85.50 275 SER A N 1
ATOM 2102 C CA . SER A 1 275 ? 25.267 -25.429 -42.758 1.00 85.50 275 SER A CA 1
ATOM 2103 C C . SER A 1 275 ? 25.828 -26.237 -43.924 1.00 85.50 275 SER A C 1
ATOM 2105 O O . SER A 1 275 ? 26.425 -25.671 -44.842 1.00 85.50 275 SER A O 1
ATOM 2107 N N . ASP A 1 276 ? 25.567 -27.546 -43.949 1.00 85.88 276 ASP A N 1
ATOM 2108 C CA . ASP A 1 276 ? 25.913 -28.428 -45.070 1.00 85.88 276 ASP A CA 1
ATOM 2109 C C . ASP A 1 276 ? 24.971 -28.248 -46.281 1.00 85.88 276 ASP A C 1
ATOM 2111 O O . ASP A 1 276 ? 25.349 -28.556 -47.418 1.00 85.88 276 ASP A O 1
ATOM 2115 N N . ASP A 1 277 ? 23.794 -27.643 -46.091 1.00 87.31 277 ASP A N 1
ATOM 2116 C CA . ASP A 1 277 ? 22.798 -27.405 -47.141 1.00 87.31 277 ASP A CA 1
ATOM 2117 C C . ASP A 1 277 ? 23.075 -26.101 -47.918 1.00 87.31 277 ASP A C 1
ATOM 2119 O O . ASP A 1 277 ? 23.054 -24.993 -47.376 1.00 87.31 277 ASP A O 1
ATOM 2123 N N . SER A 1 278 ? 23.291 -26.210 -49.235 1.00 83.56 278 SER A N 1
ATOM 2124 C CA . SER A 1 278 ? 23.543 -25.051 -50.105 1.00 83.56 278 SER A CA 1
ATOM 2125 C C . SER A 1 278 ? 22.390 -24.047 -50.162 1.00 83.56 278 SER A C 1
ATOM 2127 O O . SER A 1 278 ? 22.633 -22.860 -50.370 1.00 83.56 278 SER A O 1
ATOM 2129 N N . SER A 1 279 ? 2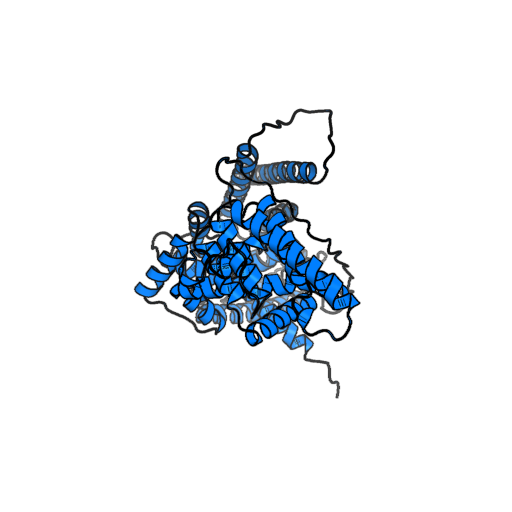1.147 -24.502 -49.996 1.00 81.94 279 SER A N 1
ATOM 2130 C CA . SER A 1 279 ? 19.959 -23.643 -50.000 1.00 81.94 279 SER A CA 1
ATOM 2131 C C . SER A 1 279 ? 19.831 -22.833 -48.708 1.00 81.94 279 SER A C 1
ATOM 2133 O O . SER A 1 279 ? 19.421 -21.674 -48.746 1.00 81.94 279 SER A O 1
ATOM 2135 N N . VAL A 1 280 ? 20.231 -23.413 -47.572 1.00 81.75 280 VAL A N 1
ATOM 2136 C CA . VAL A 1 280 ? 20.322 -22.715 -46.281 1.00 81.75 280 VAL A CA 1
ATOM 2137 C C . VAL A 1 280 ? 21.436 -21.679 -46.341 1.00 81.75 280 VAL A C 1
ATOM 2139 O O . VAL A 1 280 ? 21.193 -20.521 -46.018 1.00 81.75 280 VAL A O 1
ATOM 2142 N N . ARG A 1 281 ? 22.607 -22.040 -46.887 1.00 83.75 281 ARG A N 1
ATOM 2143 C CA . ARG A 1 281 ? 23.696 -21.076 -47.103 1.00 83.75 281 ARG A CA 1
ATOM 2144 C C . ARG A 1 281 ? 23.273 -19.903 -47.988 1.00 83.75 281 ARG A C 1
ATOM 2146 O O . ARG A 1 281 ? 23.555 -18.760 -47.657 1.00 83.75 281 ARG A O 1
ATOM 2153 N N . GLY A 1 282 ? 22.584 -20.175 -49.099 1.00 82.06 282 GLY A N 1
ATOM 2154 C CA . GLY A 1 282 ? 22.105 -19.134 -50.012 1.00 82.06 282 GLY A CA 1
ATOM 2155 C C . GLY A 1 282 ? 21.094 -18.177 -49.373 1.00 82.06 282 GLY A C 1
ATOM 2156 O O . GLY A 1 282 ? 21.178 -16.975 -49.605 1.00 82.06 282 GLY A O 1
ATOM 2157 N N . ARG A 1 283 ? 20.172 -18.693 -48.548 1.00 82.62 283 ARG A N 1
ATOM 2158 C CA . ARG A 1 283 ? 19.209 -17.867 -47.801 1.00 82.62 283 ARG A CA 1
ATOM 2159 C C . ARG A 1 283 ? 19.876 -17.055 -46.694 1.00 82.62 283 ARG A C 1
ATOM 2161 O O . ARG A 1 283 ? 19.649 -15.854 -46.633 1.00 82.62 283 ARG A O 1
ATOM 2168 N N . GLY A 1 284 ? 20.752 -17.670 -45.901 1.00 85.00 284 GLY A N 1
ATOM 2169 C CA . GLY A 1 284 ? 21.428 -16.990 -44.796 1.00 85.00 284 GLY A CA 1
ATOM 2170 C C . GLY A 1 284 ? 22.315 -15.822 -45.238 1.00 85.00 284 GLY A C 1
ATOM 2171 O O . GLY A 1 284 ? 22.366 -14.807 -44.551 1.00 85.00 284 GLY A O 1
ATOM 2172 N N . VAL A 1 285 ? 22.937 -15.890 -46.427 1.00 86.50 285 VAL A N 1
ATOM 2173 C CA . VAL A 1 285 ? 23.641 -14.727 -47.010 1.00 86.50 285 VAL A CA 1
ATOM 2174 C C . VAL A 1 285 ? 22.693 -13.538 -47.192 1.00 86.50 285 VAL A C 1
ATOM 2176 O O . VAL A 1 285 ? 23.057 -12.418 -46.853 1.00 86.50 285 VAL A O 1
ATOM 2179 N N . ILE A 1 286 ? 21.489 -13.774 -47.720 1.00 87.06 286 ILE A N 1
ATOM 2180 C CA . ILE A 1 286 ? 20.500 -12.715 -47.962 1.00 87.06 286 ILE A CA 1
ATOM 2181 C C . ILE A 1 286 ? 19.983 -12.168 -46.628 1.00 87.06 286 ILE A C 1
ATOM 2183 O O . ILE A 1 286 ? 19.987 -10.959 -46.431 1.00 87.06 286 ILE A O 1
ATOM 2187 N N . GLU A 1 287 ? 19.611 -13.046 -45.695 1.00 87.38 287 GLU A N 1
ATOM 2188 C CA . GLU A 1 287 ? 19.075 -12.658 -44.383 1.00 87.38 287 GLU A CA 1
ATOM 2189 C C . GLU A 1 287 ? 20.084 -11.831 -43.563 1.00 87.38 287 GLU A C 1
ATOM 2191 O O . GLU A 1 287 ? 19.712 -10.823 -42.964 1.00 87.38 287 GLU A O 1
ATOM 2196 N N . VAL A 1 288 ? 21.376 -12.192 -43.582 1.00 89.62 288 VAL A N 1
ATOM 2197 C CA . VAL A 1 288 ? 22.425 -11.431 -42.880 1.00 89.62 288 VAL A CA 1
ATOM 2198 C C . VAL A 1 288 ? 22.696 -10.076 -43.535 1.00 89.62 288 VAL A C 1
ATOM 2200 O O . VAL A 1 288 ? 22.914 -9.095 -42.822 1.00 89.62 288 VAL A O 1
ATOM 2203 N N . GLU A 1 289 ? 22.669 -9.982 -44.866 1.00 88.94 289 GLU A N 1
ATOM 2204 C CA . GLU A 1 289 ? 22.793 -8.690 -45.557 1.00 88.94 289 GLU A CA 1
ATOM 2205 C C . GLU A 1 289 ? 21.576 -7.787 -45.288 1.00 88.94 289 GLU A C 1
ATOM 2207 O O . GLU A 1 289 ? 21.743 -6.595 -45.034 1.00 88.94 289 GLU A O 1
ATOM 2212 N N . GLU A 1 290 ? 20.361 -8.343 -45.242 1.00 89.56 290 GLU A N 1
ATOM 2213 C CA . GLU A 1 290 ? 19.152 -7.611 -44.839 1.00 89.56 290 GLU A CA 1
ATOM 2214 C C . GLU A 1 290 ? 19.234 -7.125 -43.385 1.00 89.56 290 GLU A C 1
ATOM 2216 O O . GLU A 1 290 ? 18.883 -5.978 -43.099 1.00 89.56 290 GLU A O 1
ATOM 2221 N N . ALA A 1 291 ? 19.722 -7.964 -42.465 1.00 90.31 291 ALA A N 1
ATOM 2222 C CA . ALA A 1 291 ? 19.931 -7.589 -41.067 1.00 90.31 291 ALA A CA 1
ATOM 2223 C C . ALA A 1 291 ? 20.970 -6.464 -40.926 1.00 90.31 291 ALA A C 1
ATOM 2225 O O . ALA A 1 291 ? 20.759 -5.520 -40.167 1.00 90.31 291 ALA A O 1
ATOM 2226 N N . ARG A 1 292 ? 22.066 -6.509 -41.695 1.00 91.12 292 ARG A N 1
ATOM 2227 C CA . ARG A 1 292 ? 23.074 -5.435 -41.730 1.00 91.12 292 ARG A CA 1
ATOM 2228 C C . ARG A 1 292 ? 22.517 -4.132 -42.284 1.00 91.12 292 ARG A C 1
ATOM 2230 O O . ARG A 1 292 ? 22.756 -3.080 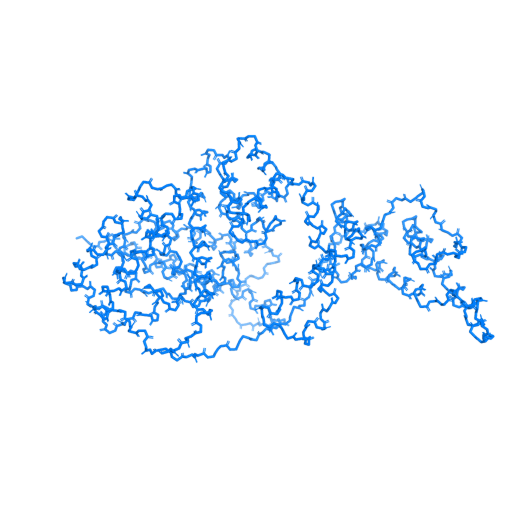-41.705 1.00 91.12 292 ARG A O 1
ATOM 2237 N N . ALA A 1 293 ? 21.732 -4.196 -43.356 1.00 91.00 293 ALA A N 1
ATOM 2238 C CA . ALA A 1 293 ? 21.084 -3.014 -43.912 1.00 91.00 293 ALA A CA 1
ATOM 2239 C C . ALA A 1 293 ? 20.099 -2.380 -42.912 1.00 91.00 293 ALA A C 1
ATOM 2241 O O . ALA A 1 293 ? 20.065 -1.156 -42.779 1.00 91.00 293 ALA A O 1
ATOM 2242 N N . ALA A 1 294 ? 19.335 -3.198 -42.180 1.00 92.00 294 ALA A N 1
ATOM 2243 C CA . ALA A 1 294 ? 18.437 -2.725 -41.127 1.00 92.00 294 ALA A CA 1
ATOM 2244 C C . ALA A 1 294 ? 19.204 -2.096 -39.952 1.00 92.00 294 ALA A C 1
ATOM 2246 O O . ALA A 1 294 ? 18.829 -1.018 -39.488 1.00 92.00 294 ALA A O 1
ATOM 2247 N N . PHE A 1 295 ? 20.311 -2.718 -39.526 1.00 94.44 295 PHE A N 1
ATOM 2248 C CA . PHE A 1 295 ? 21.226 -2.149 -38.536 1.00 94.44 295 PHE A CA 1
ATOM 2249 C C . PHE A 1 295 ? 21.710 -0.767 -38.975 1.00 94.44 295 PHE A C 1
ATOM 2251 O O . PHE A 1 295 ? 21.557 0.205 -38.239 1.00 94.44 295 PHE A O 1
ATOM 2258 N N . ASP A 1 296 ? 22.271 -0.669 -40.182 1.00 92.69 296 ASP A N 1
ATOM 2259 C CA . ASP A 1 296 ? 22.879 0.563 -40.675 1.00 92.69 296 ASP A CA 1
ATOM 2260 C C . ASP A 1 296 ? 21.831 1.677 -40.806 1.00 92.69 296 ASP A C 1
ATOM 2262 O O . ASP A 1 296 ? 22.119 2.833 -40.492 1.00 92.69 296 ASP A O 1
ATOM 2266 N N . ALA A 1 297 ? 20.608 1.345 -41.231 1.00 92.06 297 ALA A N 1
ATOM 2267 C CA . ALA A 1 297 ? 19.502 2.295 -41.333 1.00 92.06 297 ALA A CA 1
ATOM 2268 C C . ALA A 1 297 ? 19.052 2.829 -39.963 1.00 92.06 297 ALA A C 1
ATOM 2270 O O . ALA A 1 297 ? 18.774 4.023 -39.835 1.00 92.06 297 ALA A O 1
ATOM 2271 N N . TYR A 1 298 ? 18.989 1.970 -38.943 1.00 92.44 298 TYR A N 1
ATOM 2272 C CA . TYR A 1 298 ? 18.628 2.375 -37.585 1.00 92.44 298 TYR A CA 1
ATOM 2273 C C . TYR A 1 298 ? 19.751 3.193 -36.929 1.00 92.44 298 TYR A C 1
ATOM 2275 O O . TYR A 1 298 ? 19.512 4.293 -36.435 1.00 92.44 298 TYR A O 1
ATOM 2283 N N . ALA A 1 299 ? 20.996 2.714 -37.003 1.00 93.12 299 ALA A N 1
ATOM 2284 C CA . ALA A 1 299 ? 22.162 3.343 -36.384 1.00 93.12 299 ALA A CA 1
ATOM 2285 C C . ALA A 1 299 ? 22.433 4.771 -36.892 1.00 93.12 299 ALA A C 1
ATOM 2287 O O . ALA A 1 299 ? 22.890 5.630 -36.142 1.00 93.12 299 ALA A O 1
ATOM 2288 N N . GLN A 1 300 ? 22.117 5.060 -38.155 1.00 92.31 300 GLN A N 1
ATOM 2289 C CA . GLN A 1 300 ? 22.323 6.387 -38.744 1.00 92.31 300 GLN A CA 1
ATOM 2290 C C . GLN A 1 300 ? 21.358 7.469 -38.228 1.00 92.31 300 GLN A C 1
ATOM 2292 O O . GLN A 1 300 ? 21.588 8.649 -38.498 1.00 92.31 300 GLN A O 1
ATOM 2297 N N . ARG A 1 301 ? 20.297 7.112 -37.489 1.00 91.25 301 ARG A N 1
ATOM 2298 C CA . ARG A 1 301 ? 19.310 8.080 -36.974 1.00 91.25 301 ARG A CA 1
ATOM 2299 C C . ARG A 1 301 ? 19.898 9.003 -35.907 1.00 91.25 301 ARG A C 1
ATOM 2301 O O . ARG A 1 301 ? 19.662 10.210 -35.936 1.00 91.25 301 ARG A O 1
ATOM 2308 N N . SER A 1 302 ? 20.665 8.451 -34.965 1.00 90.75 302 SER A N 1
ATOM 2309 C CA . SER A 1 302 ? 21.386 9.216 -33.942 1.00 90.75 302 SER A CA 1
ATOM 2310 C C . SER A 1 302 ? 22.488 8.369 -33.284 1.00 90.75 302 SER A C 1
ATOM 2312 O O . SER A 1 302 ? 22.443 7.143 -33.381 1.00 90.75 302 SER A O 1
ATOM 2314 N N . PRO A 1 303 ? 23.444 8.982 -32.555 1.00 89.62 303 PRO A N 1
ATOM 2315 C CA . PRO A 1 303 ? 24.457 8.234 -31.805 1.00 89.62 303 PRO A CA 1
ATOM 2316 C C . PRO A 1 303 ? 23.862 7.180 -30.857 1.00 89.62 303 PRO A C 1
ATOM 2318 O O . PRO A 1 303 ? 24.328 6.048 -30.830 1.00 89.62 303 PRO A O 1
ATOM 2321 N N . GLN A 1 304 ? 22.767 7.508 -30.165 1.00 90.19 304 GLN A N 1
ATOM 2322 C CA . GLN A 1 304 ? 22.086 6.577 -29.256 1.00 90.19 304 GLN A CA 1
ATOM 2323 C C . GLN A 1 304 ? 21.430 5.398 -29.991 1.00 90.19 304 GLN A C 1
ATOM 2325 O O . GLN A 1 304 ? 21.422 4.283 -29.477 1.00 90.19 304 GLN A O 1
ATOM 2330 N N . HIS A 1 305 ? 20.931 5.604 -31.216 1.00 93.81 305 HIS A N 1
ATOM 2331 C CA . HIS A 1 305 ? 20.411 4.502 -32.033 1.00 93.81 305 HIS A CA 1
ATOM 2332 C C . HIS A 1 305 ? 21.534 3.553 -32.463 1.00 93.81 305 HIS A C 1
ATOM 2334 O O . HIS A 1 305 ? 21.340 2.338 -32.475 1.00 93.81 305 HIS A O 1
ATOM 2340 N N . ALA A 1 306 ? 22.714 4.092 -32.787 1.00 93.75 306 ALA A N 1
ATOM 2341 C CA . ALA A 1 306 ? 23.886 3.282 -33.101 1.00 93.75 306 ALA A CA 1
ATOM 2342 C C . ALA A 1 306 ? 24.329 2.440 -31.896 1.00 93.75 306 ALA A C 1
ATOM 2344 O O . ALA A 1 306 ? 24.614 1.254 -32.058 1.00 93.75 306 ALA A O 1
ATOM 2345 N N . GLU A 1 307 ? 24.327 3.013 -30.690 1.00 94.00 307 GLU A N 1
ATOM 2346 C CA . GLU A 1 307 ? 24.623 2.286 -29.450 1.00 94.00 307 GLU A CA 1
ATOM 2347 C C . GLU A 1 307 ? 23.626 1.142 -29.203 1.00 94.00 307 GLU A C 1
ATOM 2349 O O . GLU A 1 307 ? 24.053 -0.008 -29.083 1.00 94.00 307 GLU A O 1
ATOM 2354 N N . LEU A 1 308 ? 22.312 1.415 -29.230 1.00 93.75 308 LEU A N 1
ATOM 2355 C CA . LEU A 1 308 ? 21.278 0.385 -29.041 1.00 93.75 308 LEU A CA 1
ATOM 2356 C C . LEU A 1 308 ? 21.357 -0.732 -30.086 1.00 93.75 308 LEU A C 1
ATOM 2358 O O . LEU A 1 308 ? 21.274 -1.911 -29.739 1.00 93.75 308 LEU A O 1
ATOM 2362 N N . ALA A 1 309 ? 21.534 -0.384 -31.364 1.00 93.81 309 ALA A N 1
ATOM 2363 C CA . ALA A 1 309 ? 21.678 -1.377 -32.424 1.00 93.81 309 ALA A CA 1
ATOM 2364 C C . ALA A 1 309 ? 22.920 -2.247 -32.212 1.00 93.81 309 ALA A C 1
ATOM 2366 O O . ALA A 1 309 ? 22.847 -3.460 -32.403 1.00 93.81 309 ALA A O 1
ATOM 2367 N N . SER A 1 310 ? 24.038 -1.650 -31.784 1.00 93.81 310 SER A N 1
ATOM 2368 C CA . SER A 1 310 ? 25.289 -2.369 -31.498 1.00 93.81 310 SER A CA 1
ATOM 2369 C C . SER A 1 310 ? 25.114 -3.368 -30.361 1.00 93.81 310 SER A C 1
ATOM 2371 O O . SER A 1 310 ? 25.479 -4.530 -30.511 1.00 93.81 310 SER A O 1
ATOM 2373 N N . MET A 1 311 ? 24.482 -2.939 -29.267 1.00 92.31 311 MET A N 1
ATOM 2374 C CA . MET A 1 311 ? 24.179 -3.805 -28.127 1.00 92.31 311 MET A CA 1
ATOM 2375 C C . MET A 1 311 ? 23.243 -4.957 -28.515 1.00 92.31 311 MET A C 1
ATOM 2377 O O . MET A 1 311 ? 23.496 -6.106 -28.163 1.00 92.31 311 MET A O 1
ATOM 2381 N N . ALA A 1 312 ? 22.184 -4.673 -29.280 1.00 91.69 312 ALA A N 1
ATOM 2382 C CA . ALA A 1 312 ? 21.259 -5.694 -29.769 1.00 91.69 312 ALA A CA 1
ATOM 2383 C C . ALA A 1 312 ? 21.931 -6.700 -30.713 1.00 91.69 312 ALA A C 1
ATOM 2385 O O . ALA A 1 312 ? 21.648 -7.895 -30.653 1.00 91.69 312 ALA A O 1
ATOM 2386 N N . TRP A 1 313 ? 22.809 -6.221 -31.595 1.00 90.81 313 TRP A N 1
ATOM 2387 C CA . TRP A 1 313 ? 23.562 -7.068 -32.512 1.00 90.81 313 TRP A CA 1
ATOM 2388 C C . TRP A 1 313 ? 24.485 -8.019 -31.746 1.00 90.81 313 TRP A C 1
ATOM 2390 O O . TRP A 1 313 ? 24.481 -9.217 -32.007 1.00 90.81 313 TRP A O 1
ATOM 2400 N N . GLU A 1 314 ? 25.224 -7.514 -30.759 1.00 89.50 314 GLU A N 1
ATOM 2401 C CA . GLU A 1 314 ? 26.126 -8.319 -29.926 1.00 89.50 314 GLU A CA 1
ATOM 2402 C C . GLU A 1 314 ? 25.392 -9.380 -29.104 1.00 89.50 314 GLU A C 1
ATOM 2404 O O . GLU A 1 314 ? 25.841 -10.520 -29.068 1.00 89.50 314 GLU A O 1
ATOM 2409 N N . GLN A 1 315 ? 24.222 -9.058 -28.536 1.00 86.50 315 GLN A N 1
ATOM 2410 C CA . GLN A 1 315 ? 23.398 -10.042 -27.817 1.00 86.50 315 GLN A CA 1
ATOM 2411 C C . GLN A 1 315 ? 22.969 -11.231 -28.688 1.00 86.50 315 GLN A C 1
ATOM 2413 O O . GLN A 1 315 ? 22.712 -12.315 -28.167 1.00 86.50 315 GLN A O 1
ATOM 2418 N N . VAL A 1 316 ? 22.841 -11.032 -30.003 1.00 84.25 316 VAL A N 1
ATOM 2419 C CA . VAL A 1 316 ? 22.398 -12.073 -30.942 1.00 84.25 316 VAL A CA 1
ATOM 2420 C C . VAL A 1 316 ? 23.580 -12.725 -31.664 1.00 84.25 316 VAL A C 1
ATOM 2422 O O . VAL A 1 316 ? 23.490 -13.882 -32.077 1.00 84.25 316 VAL A O 1
ATOM 2425 N N . THR A 1 317 ? 24.697 -12.011 -31.819 1.00 78.38 317 THR A N 1
ATOM 2426 C CA . THR A 1 317 ? 25.859 -12.480 -32.572 1.00 78.38 317 THR A CA 1
ATOM 2427 C C . THR A 1 317 ? 27.121 -12.466 -31.711 1.00 78.38 317 THR A C 1
ATOM 2429 O O . THR A 1 317 ? 27.828 -11.467 -31.626 1.00 78.38 317 THR A O 1
ATOM 2432 N N . ASP A 1 318 ? 27.468 -13.621 -31.152 1.00 63.09 318 ASP A N 1
ATOM 2433 C CA . ASP A 1 318 ? 28.634 -13.784 -30.266 1.00 63.09 318 ASP A CA 1
ATOM 2434 C C . ASP A 1 318 ? 29.993 -13.819 -31.018 1.00 63.09 318 ASP A C 1
ATOM 2436 O O . ASP A 1 318 ? 31.052 -14.048 -30.438 1.00 63.09 318 ASP A O 1
ATOM 2440 N N . GLY A 1 319 ? 30.001 -13.632 -32.346 1.00 59.09 319 GLY A N 1
ATOM 2441 C CA . GLY A 1 319 ? 31.222 -13.784 -33.156 1.00 59.09 319 GLY A CA 1
ATOM 2442 C C . GLY A 1 319 ? 31.185 -13.246 -34.588 1.00 59.09 319 GLY A C 1
ATOM 2443 O O . GLY A 1 319 ? 32.142 -13.454 -35.339 1.00 59.09 319 GLY A O 1
ATOM 2444 N N . PHE A 1 320 ? 30.115 -12.557 -35.001 1.00 73.06 320 PHE A N 1
ATOM 2445 C CA . PHE A 1 320 ? 30.062 -11.937 -36.327 1.00 73.06 320 PHE A CA 1
ATOM 2446 C C . PHE A 1 320 ? 30.723 -10.566 -36.323 1.00 73.06 320 PHE A C 1
ATOM 2448 O O . PHE A 1 320 ? 30.588 -9.794 -35.379 1.00 73.06 320 PHE A O 1
ATOM 2455 N N . LYS A 1 321 ? 31.422 -10.243 -37.420 1.00 75.25 321 LYS A N 1
ATOM 2456 C CA . LYS A 1 321 ? 32.041 -8.925 -37.579 1.00 75.25 321 LYS A CA 1
ATOM 2457 C C . LYS A 1 321 ? 30.963 -7.838 -37.426 1.00 75.25 321 LYS A C 1
ATOM 2459 O O . LYS A 1 321 ? 29.983 -7.902 -38.182 1.00 75.25 321 LYS A O 1
ATOM 2464 N N . PRO A 1 322 ? 31.175 -6.854 -36.533 1.00 74.44 322 PRO A N 1
ATOM 2465 C CA . PRO A 1 322 ? 30.205 -5.801 -36.296 1.00 74.44 322 PRO A CA 1
ATOM 2466 C C . PRO A 1 322 ? 29.960 -4.979 -37.578 1.00 74.44 322 PRO A C 1
ATOM 2468 O O . PRO A 1 322 ? 30.887 -4.829 -38.392 1.00 74.44 322 PRO A O 1
ATOM 2471 N N . PRO A 1 323 ? 28.728 -4.480 -37.793 1.00 81.94 323 PRO A N 1
ATOM 2472 C CA . PRO A 1 323 ? 28.391 -3.624 -38.931 1.00 81.94 323 PRO A CA 1
ATOM 2473 C C . PRO A 1 323 ? 29.157 -2.291 -38.939 1.00 81.94 323 PRO A C 1
ATOM 2475 O O . PRO A 1 323 ? 29.851 -1.942 -37.985 1.00 81.94 323 PRO A O 1
ATOM 2478 N N . GLN A 1 324 ? 29.050 -1.533 -40.036 1.00 80.25 324 GLN A N 1
ATOM 2479 C CA . GLN A 1 324 ? 29.872 -0.337 -40.265 1.00 80.25 324 GLN A CA 1
ATOM 2480 C C . GLN A 1 324 ? 29.677 0.746 -39.195 1.00 80.25 324 GLN A C 1
ATOM 2482 O O . GLN A 1 324 ? 30.647 1.400 -38.816 1.00 80.25 324 GLN A O 1
ATOM 2487 N N . TYR A 1 325 ? 28.441 0.938 -38.734 1.00 87.88 325 TYR A N 1
ATOM 2488 C CA . TYR A 1 325 ? 28.081 1.971 -37.758 1.00 87.88 325 TYR A CA 1
ATOM 2489 C C . TYR A 1 325 ? 28.064 1.458 -36.312 1.00 87.88 325 TYR A C 1
ATOM 2491 O O . TYR A 1 325 ? 27.488 2.108 -35.443 1.00 87.88 325 TYR A O 1
ATOM 2499 N N . ALA A 1 326 ? 28.663 0.294 -36.048 1.00 87.81 326 ALA A N 1
ATOM 2500 C CA . ALA A 1 326 ? 28.711 -0.255 -34.704 1.00 87.81 326 ALA A CA 1
ATOM 2501 C C . ALA A 1 326 ? 29.607 0.574 -33.775 1.00 87.81 326 ALA A C 1
ATOM 2503 O O . ALA A 1 326 ? 30.722 0.959 -34.133 1.00 87.81 326 ALA A O 1
ATOM 2504 N N . VAL A 1 327 ? 29.114 0.813 -32.564 1.00 90.50 327 VAL A N 1
ATOM 2505 C CA . VAL A 1 327 ? 29.805 1.530 -31.491 1.00 90.50 327 VAL A CA 1
ATOM 2506 C C . VAL A 1 327 ? 30.443 0.500 -30.570 1.00 90.50 327 VAL A C 1
ATOM 2508 O O . VAL A 1 327 ? 29.748 -0.394 -30.091 1.00 90.50 327 VAL A O 1
ATOM 2511 N N . ALA A 1 328 ? 31.748 0.601 -30.320 1.00 87.19 328 ALA A N 1
ATOM 2512 C CA . ALA A 1 328 ? 32.449 -0.307 -29.414 1.00 87.19 328 ALA A CA 1
ATOM 2513 C C . ALA A 1 328 ? 31.986 -0.112 -27.963 1.00 87.19 328 ALA A C 1
ATOM 2515 O O . ALA A 1 328 ? 31.646 1.002 -27.580 1.00 87.19 328 ALA A O 1
ATOM 2516 N N . GLU A 1 329 ? 32.016 -1.173 -27.153 1.00 86.38 329 GLU A N 1
ATOM 2517 C CA . GLU A 1 329 ? 31.540 -1.158 -25.761 1.00 86.38 329 GLU A CA 1
ATOM 2518 C C . GLU A 1 329 ? 32.120 0.000 -24.930 1.00 86.38 329 GLU A C 1
ATOM 2520 O O . GLU A 1 329 ? 31.368 0.695 -24.254 1.00 86.38 329 GLU A O 1
ATOM 2525 N N . GLN A 1 330 ? 33.425 0.285 -25.046 1.00 86.25 330 GLN A N 1
ATOM 2526 C CA . GLN A 1 330 ? 34.069 1.365 -24.285 1.00 86.25 330 GLN A CA 1
ATOM 2527 C C . GLN A 1 330 ? 33.622 2.792 -24.658 1.00 86.25 330 GLN A C 1
ATOM 2529 O O . GLN A 1 330 ? 33.911 3.726 -23.913 1.00 86.25 330 GLN A O 1
ATOM 2534 N N . ASP A 1 331 ? 32.971 2.967 -25.811 1.00 88.06 331 ASP A N 1
ATOM 2535 C CA . ASP A 1 331 ? 32.544 4.269 -26.334 1.00 88.06 331 ASP A CA 1
ATOM 2536 C C . ASP A 1 331 ? 31.037 4.518 -26.109 1.00 88.06 331 ASP A C 1
ATOM 2538 O O . ASP A 1 331 ? 30.515 5.549 -26.538 1.00 88.06 331 ASP A O 1
ATOM 2542 N N . ARG A 1 332 ? 30.329 3.583 -25.454 1.00 88.25 332 ARG A N 1
ATOM 2543 C CA . ARG A 1 332 ? 28.883 3.660 -25.200 1.00 88.25 332 ARG A CA 1
ATOM 2544 C C . ARG A 1 332 ? 28.561 4.449 -23.938 1.00 88.25 332 ARG A C 1
ATOM 2546 O O . ARG A 1 332 ? 29.297 4.444 -22.955 1.00 88.25 332 ARG A O 1
ATOM 2553 N N . THR A 1 333 ? 27.407 5.096 -23.975 1.00 86.94 333 THR A N 1
ATOM 2554 C CA . THR A 1 333 ? 26.758 5.761 -22.843 1.00 86.94 333 THR A CA 1
ATOM 2555 C C . THR A 1 333 ? 25.541 4.985 -22.342 1.00 86.94 333 THR A C 1
ATOM 2557 O O . THR A 1 333 ? 25.187 5.110 -21.170 1.00 86.94 333 THR A O 1
ATOM 2560 N N . LEU A 1 334 ? 24.917 4.188 -23.214 1.00 88.06 334 LEU A N 1
ATOM 2561 C CA . LEU A 1 334 ? 23.797 3.309 -22.892 1.00 88.06 334 LEU A CA 1
ATOM 2562 C C . LEU A 1 334 ? 24.278 1.965 -22.329 1.00 88.06 334 LEU A C 1
ATOM 2564 O O . LEU A 1 334 ? 25.302 1.421 -22.746 1.00 88.06 334 LEU A O 1
ATOM 2568 N N . HIS A 1 335 ? 23.506 1.417 -21.394 1.00 86.38 335 HIS A N 1
ATOM 2569 C CA . HIS A 1 335 ? 23.790 0.173 -20.680 1.00 86.38 335 HIS A CA 1
ATOM 2570 C C . HIS A 1 335 ? 22.659 -0.843 -20.864 1.00 86.38 335 HIS A C 1
ATOM 2572 O O . HIS A 1 335 ? 21.626 -0.544 -21.456 1.00 86.38 335 HIS A O 1
ATOM 2578 N N . ALA A 1 336 ? 22.823 -2.057 -20.328 1.00 82.88 336 ALA A N 1
ATOM 2579 C CA . ALA A 1 336 ? 21.826 -3.123 -20.448 1.00 82.88 336 ALA A CA 1
ATOM 2580 C C . ALA A 1 336 ? 20.403 -2.690 -20.024 1.00 82.88 336 ALA A C 1
ATOM 2582 O O . ALA A 1 336 ? 19.433 -3.060 -20.677 1.00 82.88 336 ALA A O 1
ATOM 2583 N N . GLY A 1 337 ? 20.264 -1.827 -19.013 1.00 85.62 337 GLY A N 1
ATOM 2584 C CA . GLY A 1 337 ? 18.963 -1.261 -18.639 1.00 85.62 337 GLY A CA 1
ATOM 2585 C C . GLY A 1 337 ? 18.306 -0.416 -19.738 1.00 85.62 337 GLY A C 1
ATOM 2586 O O . GLY A 1 337 ? 17.096 -0.470 -19.920 1.00 85.62 337 GLY A O 1
ATOM 2587 N N . ASP A 1 338 ? 19.086 0.313 -20.535 1.00 91.19 338 ASP A N 1
ATOM 2588 C CA . ASP A 1 338 ? 18.556 1.096 -21.654 1.00 91.19 338 ASP A CA 1
ATOM 2589 C C . ASP A 1 338 ? 18.044 0.192 -22.787 1.00 91.19 338 ASP A C 1
ATOM 2591 O O . ASP A 1 338 ? 17.078 0.548 -23.463 1.00 91.19 338 ASP A O 1
ATOM 2595 N N . ILE A 1 339 ? 18.624 -1.005 -22.972 1.00 90.69 339 ILE A N 1
ATOM 2596 C CA . ILE A 1 339 ? 18.071 -1.974 -23.929 1.00 90.69 339 ILE A CA 1
ATOM 2597 C C . ILE A 1 339 ? 16.726 -2.534 -23.449 1.00 90.69 339 ILE A C 1
ATOM 2599 O O . ILE A 1 339 ? 15.826 -2.695 -24.269 1.00 90.69 339 ILE A O 1
ATOM 2603 N N . ASP A 1 340 ? 16.560 -2.768 -22.139 1.00 89.81 340 ASP A N 1
ATOM 2604 C CA . ASP A 1 340 ? 15.288 -3.202 -21.540 1.00 89.81 340 ASP A CA 1
ATOM 2605 C C . ASP A 1 340 ? 14.217 -2.128 -21.749 1.00 89.81 340 ASP A C 1
ATOM 2607 O O . ASP A 1 340 ? 13.151 -2.422 -22.288 1.00 89.81 340 ASP A O 1
ATOM 2611 N N . LEU A 1 341 ? 14.542 -0.861 -21.457 1.00 90.12 341 LEU A N 1
ATOM 2612 C CA . LEU A 1 341 ? 13.649 0.279 -21.691 1.00 90.12 341 LEU A CA 1
ATOM 2613 C C . LEU A 1 341 ? 13.254 0.424 -23.162 1.00 90.12 341 LEU A C 1
ATOM 2615 O O . LEU A 1 341 ? 12.083 0.648 -23.459 1.00 90.12 341 LEU A O 1
ATOM 2619 N N . ALA A 1 342 ? 14.200 0.272 -24.091 1.00 91.12 342 ALA A N 1
ATOM 2620 C CA . ALA A 1 342 ? 13.916 0.344 -25.523 1.00 91.12 342 ALA A CA 1
ATOM 2621 C C . ALA A 1 342 ? 13.084 -0.851 -26.029 1.00 91.12 342 ALA A C 1
ATOM 2623 O O . ALA A 1 342 ? 12.396 -0.739 -27.045 1.00 91.12 342 ALA A O 1
ATOM 2624 N N . LEU A 1 343 ? 13.124 -1.986 -25.325 1.00 90.12 343 LEU A N 1
ATOM 2625 C CA . LEU A 1 343 ? 12.350 -3.186 -25.634 1.00 90.12 343 LEU A CA 1
ATOM 2626 C C . LEU A 1 343 ? 10.979 -3.239 -24.956 1.00 90.12 343 LEU A C 1
ATOM 2628 O O . LEU A 1 343 ? 10.186 -4.098 -25.349 1.00 90.12 343 LEU A O 1
ATOM 2632 N N . ARG A 1 344 ? 10.664 -2.350 -24.004 1.00 86.25 344 ARG A N 1
ATOM 2633 C CA . ARG A 1 344 ? 9.328 -2.253 -23.385 1.00 86.25 344 ARG A CA 1
ATOM 2634 C C . ARG A 1 344 ? 8.220 -2.083 -24.416 1.00 86.25 344 ARG A C 1
ATOM 2636 O O . ARG A 1 344 ? 8.457 -1.597 -25.529 1.00 86.25 344 ARG A O 1
ATOM 2643 N N . ASP A 1 345 ? 7.005 -2.504 -24.064 1.00 81.81 345 ASP A N 1
ATOM 2644 C CA . ASP A 1 345 ? 5.872 -2.389 -24.979 1.00 81.81 345 ASP A CA 1
ATOM 2645 C C . ASP A 1 345 ? 5.682 -0.914 -25.397 1.00 81.81 345 ASP A C 1
ATOM 2647 O O . ASP A 1 345 ? 5.713 -0.009 -24.554 1.00 81.81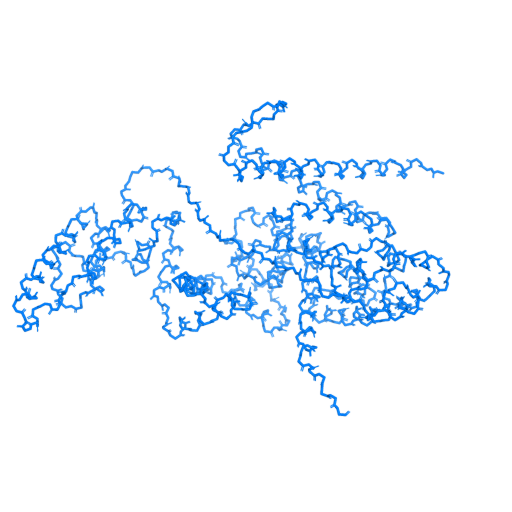 345 ASP A O 1
ATOM 2651 N N . PRO A 1 346 ? 5.542 -0.608 -26.698 1.00 81.06 346 PRO A N 1
ATOM 2652 C CA . PRO A 1 346 ? 5.217 0.743 -27.144 1.00 81.06 346 PRO A CA 1
ATOM 2653 C C . PRO A 1 346 ? 3.938 1.322 -26.514 1.00 81.06 346 PRO A C 1
ATOM 2655 O O . PRO A 1 346 ? 3.828 2.545 -26.423 1.00 81.06 346 PRO A O 1
ATOM 2658 N N . SER A 1 347 ? 2.990 0.480 -26.078 1.00 73.81 347 SER A N 1
ATOM 2659 C CA . SER A 1 347 ? 1.768 0.906 -25.387 1.00 73.81 347 SER A CA 1
ATOM 2660 C C . SER A 1 347 ? 2.026 1.397 -23.958 1.00 73.81 347 SER A C 1
ATOM 2662 O O . SER A 1 347 ? 1.248 2.209 -23.457 1.00 73.81 347 SER A O 1
ATOM 2664 N N . GLU A 1 348 ? 3.116 0.973 -23.310 1.00 76.00 348 GLU A N 1
ATOM 2665 C CA . GLU A 1 348 ? 3.462 1.376 -21.946 1.00 76.00 348 GLU A CA 1
ATOM 2666 C C . GLU A 1 348 ? 3.907 2.844 -21.891 1.00 76.00 348 GLU A C 1
ATOM 2668 O O . GLU A 1 348 ? 4.801 3.296 -22.620 1.00 76.00 348 GLU A O 1
ATOM 2673 N N . HIS A 1 349 ? 3.314 3.615 -20.981 1.00 76.19 349 HIS A N 1
ATOM 2674 C CA . HIS A 1 349 ? 3.756 4.977 -20.721 1.00 76.19 349 HIS A CA 1
ATOM 2675 C C . HIS A 1 349 ? 4.913 4.985 -19.716 1.00 76.19 349 HIS A C 1
ATOM 2677 O O . HIS A 1 349 ? 4.698 4.858 -18.518 1.00 76.19 349 HIS A O 1
ATOM 2683 N N . LEU A 1 350 ? 6.142 5.175 -20.204 1.00 74.12 350 LEU A N 1
ATOM 2684 C CA . LEU A 1 350 ? 7.337 5.226 -19.347 1.00 74.12 350 LEU A CA 1
ATOM 2685 C C . LEU A 1 350 ? 7.569 6.596 -18.680 1.00 74.12 350 LEU A C 1
ATOM 2687 O O . LEU A 1 350 ? 8.459 6.721 -17.844 1.00 74.12 350 LEU A O 1
ATOM 2691 N N . GLY A 1 351 ? 6.810 7.633 -19.056 1.00 75.94 351 GLY A N 1
ATOM 2692 C CA . GLY A 1 351 ? 7.095 9.004 -18.631 1.00 75.94 351 GLY A CA 1
ATOM 2693 C C . GLY A 1 351 ? 8.479 9.494 -19.103 1.00 75.94 351 GLY A C 1
ATOM 2694 O O . GLY A 1 351 ? 9.029 8.964 -20.073 1.00 75.94 351 GLY A O 1
ATOM 2695 N N . PRO A 1 352 ? 9.051 10.535 -18.468 1.00 79.06 352 PRO A N 1
ATOM 2696 C CA . PRO A 1 352 ? 10.423 10.950 -18.738 1.00 79.06 352 PRO A CA 1
ATOM 2697 C C . PRO A 1 352 ? 11.415 9.886 -18.251 1.00 79.06 352 PRO A C 1
ATOM 2699 O O . PRO A 1 352 ? 11.332 9.426 -17.115 1.00 79.06 352 PRO A O 1
ATOM 2702 N N . ILE A 1 353 ? 12.403 9.545 -19.083 1.00 84.19 353 ILE A N 1
ATOM 2703 C CA . ILE A 1 353 ? 13.453 8.591 -18.706 1.00 84.19 353 ILE A CA 1
ATOM 2704 C C . ILE A 1 353 ? 14.402 9.241 -17.693 1.00 84.19 353 ILE A C 1
ATOM 2706 O O . ILE A 1 353 ? 15.326 9.975 -18.053 1.00 84.19 353 ILE A O 1
ATOM 2710 N N . THR A 1 354 ? 14.140 8.992 -16.412 1.00 86.00 354 THR A N 1
ATOM 2711 C CA . THR A 1 354 ? 14.964 9.447 -15.289 1.00 86.00 354 THR A CA 1
ATOM 2712 C C . THR A 1 354 ? 16.135 8.497 -15.035 1.00 86.00 354 THR A C 1
ATOM 2714 O O . THR A 1 354 ? 16.149 7.350 -15.482 1.00 86.00 354 THR A O 1
ATOM 2717 N N . GLU A 1 355 ? 17.126 8.962 -14.272 1.00 85.56 355 GLU A N 1
ATOM 2718 C CA . GLU A 1 355 ? 18.238 8.108 -13.836 1.00 85.56 355 GLU A CA 1
ATOM 2719 C C . GLU A 1 355 ? 17.769 6.980 -12.898 1.00 85.56 355 GLU A C 1
ATOM 2721 O O . GLU A 1 355 ? 18.310 5.876 -12.935 1.00 85.56 355 GLU A O 1
ATOM 2726 N N . GLU A 1 356 ? 16.717 7.225 -12.106 1.00 86.88 356 GLU A N 1
ATOM 2727 C CA . GLU A 1 356 ? 16.029 6.193 -11.316 1.00 86.88 356 GLU A CA 1
ATOM 2728 C C . GLU A 1 356 ? 15.495 5.088 -12.230 1.00 86.88 356 GLU A C 1
ATOM 2730 O O . GLU A 1 356 ? 15.848 3.925 -12.044 1.00 86.88 356 GLU A O 1
ATOM 2735 N N . LEU A 1 357 ? 14.738 5.445 -13.274 1.00 86.62 357 LEU A N 1
ATOM 2736 C CA . LEU A 1 357 ? 14.164 4.467 -14.199 1.00 86.62 357 LEU A CA 1
ATOM 2737 C C . LEU A 1 357 ? 15.247 3.649 -14.921 1.00 86.62 357 LEU A C 1
ATOM 2739 O O . LEU A 1 357 ? 15.111 2.435 -15.064 1.00 86.62 357 LEU A O 1
ATOM 2743 N N . ARG A 1 358 ? 16.356 4.284 -15.323 1.00 89.44 358 ARG A N 1
ATOM 2744 C CA . ARG A 1 358 ? 17.518 3.586 -15.906 1.00 89.44 358 ARG A CA 1
ATOM 2745 C C . ARG A 1 358 ? 18.180 2.627 -14.927 1.00 89.44 358 ARG A C 1
ATOM 2747 O O . ARG A 1 358 ? 18.556 1.520 -15.309 1.00 89.44 358 ARG A O 1
ATOM 2754 N N . THR A 1 359 ? 18.309 3.037 -13.668 1.00 90.31 359 THR A N 1
ATOM 2755 C CA . THR A 1 359 ? 18.886 2.204 -12.608 1.00 90.31 359 THR A CA 1
ATOM 2756 C C . THR A 1 359 ? 18.011 0.981 -12.343 1.00 90.31 359 THR A C 1
ATOM 2758 O O . THR A 1 359 ? 18.523 -0.137 -12.312 1.00 90.31 359 THR A O 1
ATOM 2761 N N . VAL A 1 360 ? 16.692 1.171 -12.239 1.00 91.06 360 VAL A N 1
ATOM 2762 C CA . VAL A 1 360 ? 15.719 0.078 -12.094 1.00 91.06 360 VAL A CA 1
ATOM 2763 C C . VAL A 1 360 ? 15.788 -0.858 -13.303 1.00 91.06 360 VAL A C 1
ATOM 2765 O O . VAL A 1 360 ? 15.930 -2.067 -13.139 1.00 91.06 360 VAL A O 1
ATOM 2768 N N . ALA A 1 361 ? 15.799 -0.326 -14.527 1.00 91.75 361 ALA A N 1
ATOM 2769 C CA . ALA A 1 361 ? 15.922 -1.145 -15.731 1.00 91.75 361 ALA A CA 1
ATOM 2770 C C . ALA A 1 361 ? 17.228 -1.952 -15.773 1.00 91.75 361 ALA A C 1
ATOM 2772 O O . ALA A 1 361 ? 17.229 -3.124 -16.148 1.00 91.75 361 ALA A O 1
ATOM 2773 N N . ARG A 1 362 ? 18.345 -1.373 -15.318 1.00 90.94 362 ARG A N 1
ATOM 2774 C CA . ARG A 1 362 ? 19.606 -2.109 -15.173 1.00 90.94 362 ARG A CA 1
ATOM 2775 C C . ARG A 1 362 ? 19.453 -3.264 -14.184 1.00 90.94 362 ARG A C 1
ATOM 2777 O O . ARG A 1 362 ? 19.842 -4.383 -14.509 1.00 90.94 362 ARG A O 1
ATOM 2784 N N . TYR A 1 363 ? 18.845 -3.036 -13.021 1.00 93.75 363 TYR A N 1
ATOM 2785 C CA . TYR A 1 363 ? 18.631 -4.099 -12.034 1.00 93.75 363 TYR A CA 1
ATOM 2786 C C . TYR A 1 363 ? 17.737 -5.222 -12.551 1.00 93.75 363 TYR A C 1
ATOM 2788 O O . TYR A 1 363 ? 18.043 -6.380 -12.282 1.00 93.75 363 TYR A O 1
ATOM 2796 N N . ARG A 1 364 ? 16.734 -4.930 -13.387 1.00 93.00 364 ARG A N 1
ATOM 2797 C CA . ARG A 1 364 ? 15.946 -5.974 -14.071 1.00 93.00 364 ARG A CA 1
ATOM 2798 C C . ARG A 1 364 ? 16.833 -6.915 -14.888 1.00 93.00 364 ARG A C 1
ATOM 2800 O O . ARG A 1 364 ? 16.639 -8.126 -14.846 1.00 93.00 364 ARG A O 1
ATOM 2807 N N . THR A 1 365 ? 17.821 -6.369 -15.601 1.00 90.06 365 THR A N 1
ATOM 2808 C CA . THR A 1 365 ? 18.753 -7.159 -16.430 1.00 90.06 365 THR A CA 1
ATOM 2809 C C . THR A 1 365 ? 19.830 -7.900 -15.636 1.00 90.06 365 THR A C 1
ATOM 2811 O O . THR A 1 365 ? 20.402 -8.860 -16.141 1.00 90.06 365 THR A O 1
ATOM 2814 N N . GLU A 1 366 ? 20.104 -7.477 -14.400 1.00 91.62 366 GLU A N 1
ATOM 2815 C CA . GLU A 1 366 ? 21.086 -8.102 -13.503 1.00 91.62 366 GLU A CA 1
ATOM 2816 C C . GLU A 1 366 ? 20.480 -9.197 -12.609 1.00 91.62 366 GLU A C 1
ATOM 2818 O O . GLU A 1 366 ? 21.202 -9.793 -11.807 1.00 91.62 366 GLU A O 1
ATOM 2823 N N . MET A 1 367 ? 19.169 -9.448 -12.707 1.00 93.38 367 MET A N 1
ATOM 2824 C CA . MET A 1 367 ? 18.477 -10.427 -11.871 1.00 93.38 367 MET A CA 1
ATOM 2825 C C . MET A 1 367 ? 19.055 -11.840 -12.080 1.00 93.38 367 MET A C 1
ATOM 2827 O O . MET A 1 367 ? 19.018 -12.347 -13.202 1.00 93.38 367 MET A O 1
ATOM 2831 N N . PRO A 1 368 ? 19.558 -12.507 -11.024 1.00 94.88 368 PRO A N 1
ATOM 2832 C CA . PRO A 1 368 ? 20.052 -13.879 -11.128 1.00 94.88 368 PRO A CA 1
ATOM 2833 C C . PRO A 1 368 ? 18.948 -14.887 -11.495 1.00 94.88 368 PRO A C 1
ATOM 2835 O O . PRO A 1 368 ? 17.825 -14.781 -10.998 1.00 94.88 368 PRO A O 1
ATOM 2838 N N . ASP A 1 369 ? 19.271 -15.899 -12.310 1.00 89.62 369 ASP A N 1
ATOM 2839 C CA . ASP A 1 369 ? 18.303 -16.896 -12.811 1.00 89.62 369 ASP A CA 1
ATOM 2840 C C . ASP A 1 369 ? 17.592 -17.687 -11.696 1.00 89.62 369 ASP A C 1
ATOM 2842 O O . ASP A 1 369 ? 16.412 -18.022 -11.810 1.00 89.62 369 ASP A O 1
ATOM 2846 N N . ASP A 1 370 ? 18.296 -17.993 -10.606 1.00 90.88 370 ASP A N 1
ATOM 2847 C CA . ASP A 1 370 ? 17.740 -18.687 -9.440 1.00 90.88 370 ASP A CA 1
ATOM 2848 C C . ASP A 1 370 ? 16.722 -17.816 -8.692 1.00 90.88 370 ASP A C 1
ATOM 2850 O O . ASP A 1 370 ? 15.639 -18.284 -8.334 1.00 90.88 370 ASP A O 1
ATOM 2854 N N . THR A 1 371 ? 17.042 -16.532 -8.530 1.00 93.38 371 THR A N 1
ATOM 2855 C CA . THR A 1 371 ? 16.155 -15.523 -7.942 1.00 93.38 371 THR A CA 1
ATOM 2856 C C . THR A 1 371 ? 14.934 -15.308 -8.831 1.00 93.38 371 THR A C 1
ATOM 2858 O O . THR A 1 371 ? 13.814 -15.213 -8.333 1.00 93.38 371 THR A O 1
ATOM 2861 N N . PHE A 1 372 ? 15.126 -15.284 -10.152 1.00 93.62 372 PHE A N 1
ATOM 2862 C CA . PHE A 1 372 ? 14.043 -15.157 -11.125 1.00 93.62 372 PHE A CA 1
ATOM 2863 C C . PHE A 1 372 ? 13.075 -16.339 -11.061 1.00 93.62 372 PHE A C 1
ATOM 2865 O O . PHE A 1 372 ? 11.864 -16.139 -10.959 1.00 93.62 372 PHE A O 1
ATOM 2872 N N . GLY A 1 373 ? 13.596 -17.569 -11.041 1.00 90.25 373 GLY A N 1
ATOM 2873 C CA . GLY A 1 373 ? 12.771 -18.770 -10.913 1.00 90.25 373 GLY A CA 1
ATOM 2874 C C . GLY A 1 373 ? 11.948 -18.800 -9.622 1.00 90.25 373 GLY A C 1
ATOM 2875 O O . GLY A 1 373 ? 10.782 -19.193 -9.655 1.00 90.25 373 GLY A O 1
ATOM 2876 N N . ALA A 1 374 ? 12.529 -18.356 -8.502 1.00 92.19 374 ALA A N 1
ATOM 2877 C CA . ALA A 1 374 ? 11.822 -18.248 -7.226 1.00 92.19 374 ALA A CA 1
ATOM 2878 C C . ALA A 1 374 ? 10.714 -17.181 -7.268 1.00 92.19 374 ALA A C 1
ATOM 2880 O O . ALA A 1 374 ? 9.570 -17.491 -6.951 1.00 92.19 374 ALA A O 1
ATOM 2881 N N . ALA A 1 375 ? 11.016 -15.972 -7.749 1.00 89.88 375 ALA A N 1
ATOM 2882 C CA . ALA A 1 375 ? 10.049 -14.874 -7.817 1.00 89.88 375 ALA A CA 1
ATOM 2883 C C . ALA A 1 375 ? 8.833 -15.206 -8.701 1.00 89.88 375 ALA A C 1
ATOM 2885 O O . ALA A 1 375 ? 7.693 -14.964 -8.314 1.00 89.88 375 ALA A O 1
ATOM 2886 N N . VAL A 1 376 ? 9.055 -15.836 -9.860 1.00 90.62 376 VAL A N 1
ATOM 2887 C CA . VAL A 1 376 ? 7.963 -16.310 -10.728 1.00 90.62 376 VAL A CA 1
ATOM 2888 C C . VAL A 1 376 ? 7.124 -17.383 -10.030 1.00 90.62 376 VAL A C 1
ATOM 2890 O O . VAL A 1 376 ? 5.903 -17.419 -10.180 1.00 90.62 376 VAL A O 1
ATOM 2893 N N . HIS A 1 377 ? 7.758 -18.278 -9.269 1.00 89.19 377 HIS A N 1
ATOM 2894 C CA . HIS A 1 377 ? 7.039 -19.307 -8.523 1.00 89.19 377 HIS A CA 1
ATOM 2895 C C . HIS A 1 377 ? 6.159 -18.709 -7.419 1.00 89.19 377 HIS A C 1
ATOM 2897 O O . HIS A 1 377 ? 5.010 -19.133 -7.269 1.00 89.19 377 HIS A O 1
ATOM 2903 N N . ASP A 1 378 ? 6.678 -17.722 -6.692 1.00 87.44 378 ASP A N 1
ATOM 2904 C CA . ASP A 1 378 ? 5.956 -17.019 -5.634 1.00 87.44 378 ASP A CA 1
ATOM 2905 C C . ASP A 1 378 ? 4.730 -16.287 -6.193 1.00 87.44 378 ASP A C 1
ATOM 2907 O O . ASP A 1 378 ? 3.628 -16.475 -5.677 1.00 87.44 378 ASP A O 1
ATOM 2911 N N . GLU A 1 379 ? 4.873 -15.576 -7.315 1.00 84.38 379 GLU A N 1
ATOM 2912 C CA . GLU A 1 379 ? 3.755 -14.897 -7.985 1.00 84.38 379 GLU A CA 1
ATOM 2913 C C . GLU A 1 379 ? 2.688 -15.887 -8.484 1.00 84.38 379 GLU A C 1
ATOM 2915 O O . GLU A 1 379 ? 1.486 -15.700 -8.294 1.00 84.38 379 GLU A O 1
ATOM 2920 N N . ILE A 1 380 ? 3.102 -17.022 -9.056 1.00 84.25 380 ILE A N 1
ATOM 2921 C CA . ILE A 1 380 ? 2.166 -18.083 -9.458 1.00 84.25 380 ILE A CA 1
ATOM 2922 C C . ILE A 1 380 ? 1.405 -18.639 -8.248 1.00 84.25 380 ILE A C 1
ATOM 2924 O O . ILE A 1 380 ? 0.211 -18.935 -8.357 1.00 84.25 380 ILE A O 1
ATOM 2928 N N . ASN A 1 381 ? 2.077 -18.830 -7.113 1.00 84.56 381 ASN A N 1
ATOM 2929 C CA . ASN A 1 381 ? 1.436 -19.305 -5.890 1.00 84.56 381 ASN A CA 1
ATOM 2930 C C . ASN A 1 381 ? 0.462 -18.262 -5.333 1.00 84.56 381 ASN A C 1
ATOM 2932 O O . ASN A 1 381 ? -0.641 -18.638 -4.933 1.00 84.56 381 ASN A O 1
ATOM 2936 N N . HIS A 1 382 ? 0.825 -16.979 -5.379 1.00 79.81 382 HIS A N 1
ATOM 2937 C CA . HIS A 1 382 ? -0.047 -15.870 -5.006 1.00 79.81 382 HIS A CA 1
ATOM 2938 C C . HIS A 1 382 ? -1.323 -15.845 -5.863 1.00 79.81 382 HIS A C 1
ATOM 2940 O O . HIS A 1 382 ? -2.429 -15.936 -5.330 1.00 79.81 382 HIS A O 1
ATOM 2946 N N . LEU A 1 383 ? -1.193 -15.877 -7.193 1.00 78.88 383 LEU A N 1
ATOM 2947 C CA . LEU A 1 383 ? -2.340 -15.925 -8.107 1.00 78.88 383 LEU A CA 1
ATOM 2948 C C . LEU A 1 383 ? -3.233 -17.149 -7.861 1.00 78.88 383 LEU A C 1
ATOM 2950 O O . LEU A 1 383 ? -4.459 -17.050 -7.906 1.00 78.88 383 LEU A O 1
ATOM 2954 N N . ARG A 1 384 ? -2.650 -18.317 -7.562 1.00 76.94 384 ARG A N 1
ATOM 2955 C CA . ARG A 1 384 ? -3.432 -19.514 -7.206 1.00 76.94 384 ARG A CA 1
ATOM 2956 C C . ARG A 1 384 ? -4.191 -19.353 -5.896 1.00 76.94 384 ARG A C 1
ATOM 2958 O O . ARG A 1 384 ? -5.316 -19.840 -5.814 1.00 76.94 384 ARG A O 1
ATOM 2965 N N . ALA A 1 385 ? -3.602 -18.698 -4.897 1.00 74.44 385 ALA A N 1
ATOM 2966 C CA . ALA A 1 385 ? -4.281 -18.397 -3.640 1.00 74.44 385 ALA A CA 1
ATOM 2967 C C . ALA A 1 385 ? -5.486 -17.466 -3.861 1.00 74.44 385 ALA A C 1
ATOM 2969 O O . ALA A 1 385 ? -6.517 -17.645 -3.221 1.00 74.44 385 ALA A O 1
ATOM 2970 N N . LEU A 1 386 ? -5.400 -16.563 -4.845 1.00 76.31 386 LEU A N 1
ATOM 2971 C CA . LEU A 1 386 ? -6.511 -15.724 -5.313 1.00 76.31 386 LEU A CA 1
ATOM 2972 C C . LEU A 1 386 ? -7.525 -16.463 -6.213 1.00 76.31 386 LEU A C 1
ATOM 2974 O O . LEU A 1 386 ? -8.436 -15.849 -6.764 1.00 76.31 386 LEU A O 1
ATOM 2978 N N . GLY A 1 387 ? -7.387 -17.781 -6.394 1.00 77.44 387 GLY A N 1
ATOM 2979 C CA . GLY A 1 387 ? -8.305 -18.596 -7.196 1.00 77.44 387 GLY A CA 1
ATOM 2980 C C . GLY A 1 387 ? -8.040 -18.571 -8.706 1.00 77.44 387 GLY A C 1
ATOM 2981 O O . GLY A 1 387 ? -8.866 -19.064 -9.480 1.00 77.44 387 GLY A O 1
ATOM 2982 N N . ALA A 1 388 ? -6.899 -18.040 -9.159 1.00 78.50 388 ALA A N 1
ATOM 2983 C CA . ALA A 1 388 ? -6.572 -18.003 -10.579 1.00 78.50 388 ALA A CA 1
ATOM 2984 C C . ALA A 1 388 ? -6.442 -19.414 -11.175 1.00 78.50 388 ALA A C 1
ATOM 2986 O O . ALA A 1 388 ? -5.758 -20.301 -10.651 1.00 78.50 388 ALA A O 1
ATOM 2987 N N . SER A 1 389 ? -7.076 -19.621 -12.332 1.00 78.69 389 SER A N 1
ATOM 2988 C CA . SER A 1 389 ? -7.010 -20.901 -13.033 1.00 78.69 389 SER A CA 1
ATOM 2989 C C . SER A 1 389 ? -5.639 -21.125 -13.681 1.00 78.69 389 SER A C 1
ATOM 2991 O O . SER A 1 389 ? -4.917 -20.194 -14.038 1.00 78.69 389 SER A O 1
ATOM 2993 N N . ARG A 1 390 ? -5.291 -22.391 -13.934 1.00 77.19 390 ARG A N 1
ATOM 2994 C CA . ARG A 1 390 ? -4.072 -22.728 -14.688 1.00 77.19 390 ARG A CA 1
ATOM 2995 C C . ARG A 1 390 ? -4.055 -22.110 -16.093 1.00 77.19 390 ARG A C 1
ATOM 2997 O O . ARG A 1 390 ? -2.979 -21.776 -16.577 1.00 77.19 390 ARG A O 1
ATOM 3004 N N . ALA A 1 391 ? -5.216 -22.000 -16.743 1.00 77.06 391 ALA A N 1
ATOM 3005 C CA . ALA A 1 391 ? -5.328 -21.380 -18.062 1.00 77.06 391 ALA A CA 1
ATOM 3006 C C . ALA A 1 391 ? -4.985 -19.887 -17.986 1.00 77.06 391 ALA A C 1
ATOM 3008 O O . ALA A 1 391 ? -4.124 -19.435 -18.729 1.00 77.06 391 ALA A O 1
ATOM 3009 N N . TYR A 1 392 ? -5.544 -19.184 -16.999 1.00 78.00 392 TYR A N 1
ATOM 3010 C CA . TYR A 1 392 ? -5.269 -17.771 -16.738 1.00 78.00 392 TYR A CA 1
ATOM 3011 C C . TYR A 1 392 ? -3.777 -17.493 -16.509 1.00 78.00 392 TYR A C 1
ATOM 3013 O O . TYR A 1 392 ? -3.183 -16.639 -17.159 1.00 78.00 392 TYR A O 1
ATOM 3021 N N . ILE A 1 393 ? -3.136 -18.282 -15.640 1.00 76.88 393 ILE A N 1
ATOM 3022 C CA . ILE A 1 393 ? -1.696 -18.163 -15.359 1.00 76.88 393 ILE A CA 1
ATOM 3023 C C . ILE A 1 393 ? -0.861 -18.435 -16.620 1.00 76.88 393 ILE A C 1
ATOM 3025 O O . ILE A 1 393 ? 0.150 -17.780 -16.854 1.00 76.88 393 ILE A O 1
ATOM 3029 N N . SER A 1 394 ? -1.276 -19.399 -17.449 1.00 77.06 394 SER A N 1
ATOM 3030 C CA . SER A 1 394 ? -0.576 -19.714 -18.698 1.00 77.06 394 SER A CA 1
ATOM 3031 C C . SER A 1 394 ? -0.723 -18.621 -19.756 1.00 77.06 394 SER A C 1
ATOM 3033 O O . SER A 1 394 ? 0.187 -18.461 -20.562 1.00 77.06 394 SER A O 1
ATOM 3035 N N . GLU A 1 395 ? -1.853 -17.917 -19.793 1.00 77.88 395 GLU A N 1
ATOM 3036 C CA . GLU A 1 395 ? -2.090 -16.812 -20.727 1.00 77.88 395 GLU A CA 1
ATOM 3037 C C . GLU A 1 395 ? -1.282 -15.566 -20.340 1.00 77.88 395 GLU A C 1
ATOM 3039 O O . GLU A 1 395 ? -0.774 -14.875 -21.220 1.00 77.88 395 GLU A O 1
ATOM 3044 N N . ARG A 1 396 ? -1.081 -15.330 -19.036 1.00 81.38 396 ARG A N 1
ATOM 3045 C CA . ARG A 1 396 ? -0.356 -14.167 -18.492 1.00 81.38 396 ARG A CA 1
ATOM 3046 C C . ARG A 1 396 ? 1.099 -14.457 -18.104 1.00 81.38 396 ARG A C 1
ATOM 3048 O O . ARG A 1 396 ? 1.697 -13.696 -17.349 1.00 81.38 396 ARG A O 1
ATOM 3055 N N . SER A 1 397 ? 1.706 -15.532 -18.615 1.00 80.19 397 SER A N 1
ATOM 3056 C CA . SER A 1 397 ? 3.062 -15.940 -18.205 1.00 80.19 397 SER A CA 1
ATOM 3057 C C . SER A 1 397 ? 4.111 -14.844 -18.421 1.00 80.19 397 SER A C 1
ATOM 3059 O O . SER A 1 397 ? 4.967 -14.643 -17.569 1.00 80.19 397 SER A O 1
ATOM 3061 N N . PHE A 1 398 ? 4.024 -14.098 -19.526 1.00 79.75 398 PHE A N 1
ATOM 3062 C CA . PHE A 1 398 ? 4.943 -12.991 -19.804 1.00 79.75 398 PHE A CA 1
ATOM 3063 C C . PHE A 1 398 ? 4.792 -11.832 -18.817 1.00 79.75 398 PHE A C 1
ATOM 3065 O O . PHE A 1 398 ? 5.792 -11.242 -18.427 1.00 79.75 398 PHE A O 1
ATOM 3072 N N . GLU A 1 399 ? 3.566 -11.522 -18.400 1.00 84.00 399 GLU A N 1
ATOM 3073 C CA . GLU A 1 399 ? 3.296 -10.451 -17.435 1.00 84.00 399 GLU A CA 1
ATOM 3074 C C . GLU A 1 399 ? 3.795 -10.834 -16.040 1.00 84.00 399 GLU A C 1
ATOM 3076 O O . GLU A 1 399 ? 4.403 -10.013 -15.362 1.00 84.00 399 GLU A O 1
ATOM 3081 N N . ILE A 1 400 ? 3.623 -12.102 -15.651 1.00 83.06 400 ILE A N 1
ATOM 3082 C CA . ILE A 1 400 ? 4.167 -12.660 -14.405 1.00 83.06 400 ILE A CA 1
ATOM 3083 C C . ILE A 1 400 ? 5.696 -12.543 -14.385 1.00 83.06 400 ILE A C 1
ATOM 3085 O O . ILE A 1 400 ? 6.282 -12.077 -13.411 1.00 83.06 400 ILE A O 1
ATOM 3089 N N . GLU A 1 401 ? 6.358 -12.943 -15.472 1.00 88.25 401 GLU A N 1
ATOM 3090 C CA . GLU A 1 401 ? 7.811 -12.818 -15.590 1.00 88.25 401 GLU A CA 1
ATOM 3091 C C . GLU A 1 401 ? 8.283 -11.355 -15.606 1.00 88.25 401 GLU A C 1
ATOM 3093 O O . GLU A 1 401 ? 9.361 -11.047 -15.091 1.00 88.25 401 GLU A O 1
ATOM 3098 N N . ASP A 1 402 ? 7.518 -10.454 -16.225 1.00 87.44 402 ASP A N 1
ATOM 3099 C CA . ASP A 1 402 ? 7.835 -9.027 -16.256 1.00 87.44 402 ASP A CA 1
ATOM 3100 C C . ASP A 1 402 ? 7.725 -8.391 -14.869 1.00 87.44 402 ASP A C 1
ATOM 3102 O O . ASP A 1 402 ? 8.649 -7.686 -14.444 1.00 87.44 402 ASP A O 1
ATOM 3106 N N . ARG A 1 403 ? 6.638 -8.700 -14.150 1.00 86.88 403 ARG A N 1
ATOM 3107 C CA . ARG A 1 403 ? 6.385 -8.243 -12.783 1.00 86.88 403 ARG A CA 1
ATOM 3108 C C . ARG A 1 403 ? 7.455 -8.756 -11.826 1.00 86.88 403 ARG A C 1
ATOM 3110 O O . ARG A 1 403 ? 8.050 -7.957 -11.117 1.00 86.88 403 ARG A O 1
ATOM 3117 N N . ALA A 1 404 ? 7.824 -10.035 -11.910 1.00 90.31 404 ALA A N 1
ATOM 3118 C CA . ALA A 1 404 ? 8.892 -10.609 -11.088 1.00 90.31 404 ALA A CA 1
ATOM 3119 C C . ALA A 1 404 ? 10.235 -9.862 -11.232 1.00 90.31 404 ALA A C 1
ATOM 3121 O O . ALA A 1 404 ? 10.932 -9.624 -10.242 1.00 90.31 404 ALA A O 1
ATOM 3122 N N . ARG A 1 405 ? 10.603 -9.456 -12.458 1.00 91.62 405 ARG A N 1
ATOM 3123 C CA . ARG A 1 405 ? 11.810 -8.641 -12.692 1.00 91.62 405 ARG A CA 1
ATOM 3124 C C . ARG A 1 405 ? 11.645 -7.216 -12.174 1.00 91.62 405 ARG A C 1
ATOM 3126 O O . ARG A 1 405 ? 12.606 -6.660 -11.642 1.00 91.62 405 ARG A O 1
ATOM 3133 N N . GLN A 1 406 ? 10.458 -6.632 -12.342 1.00 90.00 406 GLN A N 1
ATOM 3134 C CA . GLN A 1 406 ? 10.142 -5.291 -11.854 1.00 90.00 406 GLN A CA 1
ATOM 3135 C C . GLN A 1 406 ? 10.290 -5.216 -10.334 1.00 90.00 406 GLN A C 1
ATOM 3137 O O . GLN A 1 406 ? 11.067 -4.401 -9.843 1.00 90.00 406 GLN A O 1
ATOM 3142 N N . ASP A 1 407 ? 9.639 -6.125 -9.615 1.00 89.56 407 ASP A N 1
ATOM 3143 C CA . ASP A 1 407 ? 9.594 -6.131 -8.153 1.00 89.56 407 ASP A CA 1
ATOM 3144 C C . ASP A 1 407 ? 10.986 -6.360 -7.556 1.00 89.56 407 ASP A C 1
ATOM 3146 O O . ASP A 1 407 ? 11.371 -5.723 -6.573 1.00 89.56 407 ASP A O 1
ATOM 3150 N N . TYR A 1 408 ? 11.791 -7.224 -8.184 1.00 92.56 408 TYR A N 1
ATOM 3151 C CA . TYR A 1 408 ? 13.199 -7.398 -7.826 1.00 92.56 408 TYR A CA 1
ATOM 3152 C C . TYR A 1 408 ? 13.988 -6.093 -7.953 1.00 92.56 408 TYR A C 1
ATOM 3154 O O . TYR A 1 408 ? 14.728 -5.711 -7.041 1.00 92.56 408 TYR A O 1
ATOM 3162 N N . ALA A 1 409 ? 13.845 -5.412 -9.088 1.00 93.12 409 ALA A N 1
ATOM 3163 C CA . ALA A 1 409 ? 14.604 -4.212 -9.387 1.00 93.12 409 ALA A CA 1
ATOM 3164 C C . ALA A 1 409 ? 14.209 -3.032 -8.496 1.00 93.12 409 ALA A C 1
ATOM 3166 O O . ALA A 1 409 ? 15.089 -2.333 -7.991 1.00 93.12 409 ALA A O 1
ATOM 3167 N N . GLU A 1 410 ? 12.912 -2.835 -8.267 1.00 91.06 410 GLU A N 1
ATOM 3168 C CA . GLU A 1 410 ? 12.388 -1.811 -7.362 1.00 91.06 410 GLU A CA 1
ATOM 3169 C C . GLU A 1 410 ? 12.837 -2.068 -5.925 1.00 91.06 410 GLU A C 1
ATOM 3171 O O . GLU A 1 410 ? 13.364 -1.166 -5.272 1.00 91.06 410 GLU A O 1
ATOM 3176 N N . ARG A 1 411 ? 12.743 -3.317 -5.453 1.00 90.69 411 ARG A N 1
ATOM 3177 C CA . ARG A 1 411 ? 13.215 -3.688 -4.116 1.00 90.69 411 ARG A CA 1
ATOM 3178 C C . ARG A 1 411 ? 14.707 -3.430 -3.954 1.00 90.69 411 ARG A C 1
ATOM 3180 O O . ARG A 1 411 ? 15.102 -2.790 -2.984 1.00 90.69 411 ARG A O 1
ATOM 3187 N N . ARG A 1 412 ? 15.537 -3.862 -4.908 1.00 93.56 412 ARG A N 1
ATOM 3188 C CA . ARG A 1 412 ? 16.986 -3.606 -4.874 1.00 93.56 412 ARG A CA 1
ATOM 3189 C C . ARG A 1 412 ? 17.296 -2.109 -4.901 1.00 93.56 412 ARG A C 1
ATOM 3191 O O . ARG A 1 412 ? 18.157 -1.643 -4.158 1.00 93.56 412 ARG A O 1
ATOM 3198 N N . TYR A 1 413 ? 16.579 -1.346 -5.720 1.00 92.56 413 TYR A N 1
ATOM 3199 C CA . TYR A 1 413 ? 16.721 0.106 -5.772 1.00 92.56 413 TYR A CA 1
ATOM 3200 C C . TYR A 1 413 ? 16.390 0.764 -4.425 1.00 92.56 413 TYR A C 1
ATOM 3202 O O . TYR A 1 413 ? 17.132 1.629 -3.953 1.00 92.56 413 TYR A O 1
ATOM 3210 N N . LEU A 1 414 ? 15.317 0.337 -3.763 1.00 92.50 414 LEU A N 1
ATOM 3211 C CA . LEU A 1 414 ? 14.953 0.830 -2.436 1.00 92.50 414 LEU A CA 1
ATOM 3212 C C . LEU A 1 414 ? 15.949 0.388 -1.362 1.00 92.50 414 LEU A C 1
ATOM 3214 O O . LEU A 1 414 ? 16.267 1.177 -0.479 1.00 92.50 414 LEU A O 1
ATOM 3218 N N . GLU A 1 415 ? 16.493 -0.825 -1.435 1.00 91.88 415 GLU A N 1
ATOM 3219 C CA . GLU A 1 415 ? 17.516 -1.292 -0.491 1.00 91.88 415 GLU A CA 1
ATOM 3220 C C . GLU A 1 415 ? 18.799 -0.457 -0.563 1.00 91.88 415 GLU A C 1
ATOM 3222 O O . GLU A 1 415 ? 19.407 -0.169 0.469 1.00 91.88 415 GLU A O 1
ATOM 3227 N N . GLU A 1 416 ? 19.200 -0.038 -1.762 1.00 93.19 416 GLU A N 1
ATOM 3228 C CA . GLU A 1 416 ? 20.390 0.790 -1.951 1.00 93.19 416 GLU A CA 1
ATOM 3229 C C . GLU A 1 416 ? 20.146 2.259 -1.596 1.00 93.19 416 GLU A C 1
ATOM 3231 O O . GLU A 1 416 ? 21.023 2.922 -1.039 1.00 93.19 416 GLU A O 1
ATOM 3236 N N . THR A 1 417 ? 18.962 2.783 -1.914 1.00 91.31 417 THR A N 1
ATOM 3237 C CA . THR A 1 417 ? 18.701 4.222 -1.819 1.00 91.31 417 THR A CA 1
ATOM 3238 C C . THR A 1 417 ? 17.951 4.621 -0.540 1.00 91.31 417 THR A C 1
ATOM 3240 O O . THR A 1 417 ? 18.146 5.736 -0.051 1.00 91.31 417 THR A O 1
ATOM 3243 N N . ALA A 1 418 ? 17.123 3.740 0.027 1.00 93.50 418 ALA A N 1
ATOM 3244 C CA . ALA A 1 418 ? 16.373 3.919 1.276 1.00 93.50 418 ALA A CA 1
ATOM 3245 C C . ALA A 1 418 ? 16.703 2.827 2.321 1.00 93.50 418 ALA A C 1
ATOM 3247 O O . ALA A 1 418 ? 15.800 2.168 2.849 1.00 93.50 418 ALA A O 1
ATOM 3248 N N . PRO A 1 419 ? 17.988 2.609 2.662 1.00 93.56 419 PRO A N 1
ATOM 3249 C CA . PRO A 1 419 ? 18.387 1.481 3.499 1.00 93.56 419 PRO A CA 1
ATOM 3250 C C . PRO A 1 419 ? 17.792 1.511 4.913 1.00 93.56 419 PRO A C 1
ATOM 3252 O O . PRO A 1 419 ? 17.618 0.450 5.505 1.00 93.56 419 PRO A O 1
ATOM 3255 N N . ALA A 1 420 ? 17.473 2.687 5.470 1.00 91.50 420 ALA A N 1
ATOM 3256 C CA . ALA A 1 420 ? 16.871 2.783 6.802 1.00 91.50 420 ALA A CA 1
ATOM 3257 C C . ALA A 1 420 ? 15.393 2.368 6.767 1.00 91.50 420 ALA A C 1
ATOM 3259 O O . ALA A 1 420 ? 14.961 1.590 7.614 1.00 91.50 420 ALA A O 1
ATOM 3260 N N . VAL A 1 421 ? 14.650 2.814 5.747 1.00 92.31 421 VAL A N 1
ATOM 3261 C CA . VAL A 1 421 ? 13.255 2.395 5.532 1.00 92.31 421 VAL A CA 1
ATOM 3262 C C . VAL A 1 421 ? 13.185 0.891 5.266 1.00 92.31 421 VAL A C 1
ATOM 3264 O O . VAL A 1 421 ? 12.410 0.187 5.904 1.00 92.31 421 VAL A O 1
ATOM 3267 N N . MET A 1 422 ? 14.049 0.361 4.395 1.00 92.00 422 MET A N 1
ATOM 3268 C CA . MET A 1 422 ? 14.042 -1.071 4.075 1.00 92.00 422 MET A CA 1
ATOM 3269 C C . MET A 1 422 ? 14.524 -1.951 5.234 1.00 92.00 422 MET A C 1
ATOM 3271 O O . MET A 1 422 ? 14.047 -3.075 5.394 1.00 92.00 422 MET A O 1
ATOM 3275 N N . ALA A 1 423 ? 15.446 -1.466 6.072 1.00 89.44 423 ALA A N 1
ATOM 3276 C CA . ALA A 1 423 ? 15.809 -2.157 7.308 1.00 89.44 423 ALA A CA 1
ATOM 3277 C C . ALA A 1 423 ? 14.611 -2.253 8.263 1.00 89.44 423 ALA A C 1
ATOM 3279 O O . ALA A 1 423 ? 14.337 -3.343 8.765 1.00 89.44 423 ALA A O 1
ATOM 3280 N N . PHE A 1 424 ? 13.873 -1.153 8.433 1.00 88.81 424 PHE A N 1
ATOM 3281 C CA . PHE A 1 424 ? 12.660 -1.110 9.244 1.00 88.81 424 PHE A CA 1
ATOM 3282 C C . PHE A 1 424 ? 11.588 -2.081 8.723 1.00 88.81 424 PHE A C 1
ATOM 3284 O O . PHE A 1 424 ? 11.139 -2.950 9.465 1.00 88.81 424 PHE A O 1
ATOM 3291 N N . VAL A 1 425 ? 11.252 -2.022 7.427 1.00 88.44 425 VAL A N 1
ATOM 3292 C CA . VAL A 1 425 ? 10.241 -2.901 6.803 1.00 88.44 425 VAL A CA 1
ATOM 3293 C C . VAL A 1 425 ? 10.599 -4.387 6.962 1.00 88.44 425 VAL A C 1
ATOM 3295 O O . VAL A 1 425 ? 9.732 -5.207 7.271 1.00 88.44 425 VAL A O 1
ATOM 3298 N N . ARG A 1 426 ? 11.877 -4.764 6.801 1.00 84.81 426 ARG A N 1
ATOM 3299 C CA . ARG A 1 426 ? 12.320 -6.157 7.009 1.00 84.81 426 ARG A CA 1
ATOM 3300 C C . ARG A 1 426 ? 12.234 -6.589 8.468 1.00 84.81 426 ARG A C 1
ATOM 3302 O O . ARG A 1 426 ? 11.881 -7.734 8.735 1.00 84.81 426 ARG A O 1
ATOM 3309 N N . LYS A 1 427 ? 12.562 -5.703 9.406 1.00 79.25 427 LYS A N 1
ATOM 3310 C CA . LYS A 1 427 ? 12.542 -6.028 10.833 1.00 79.25 427 LYS A CA 1
ATOM 3311 C C . LYS A 1 427 ? 11.117 -6.127 11.382 1.00 79.25 427 LYS A C 1
ATOM 3313 O O . LYS A 1 427 ? 10.826 -7.064 12.125 1.00 79.25 427 LYS A O 1
ATOM 3318 N N . ALA A 1 428 ? 10.207 -5.279 10.904 1.00 71.56 428 ALA A N 1
ATOM 3319 C CA . ALA A 1 428 ? 8.769 -5.429 11.122 1.00 71.56 428 ALA A CA 1
ATOM 3320 C C . ALA A 1 428 ? 8.270 -6.826 10.700 1.00 71.56 428 ALA A C 1
ATOM 3322 O O . ALA A 1 428 ? 7.536 -7.483 11.435 1.00 71.56 428 ALA A O 1
ATOM 3323 N N . ALA A 1 429 ? 8.753 -7.358 9.568 1.00 65.56 429 ALA A N 1
ATOM 3324 C CA . ALA A 1 429 ? 8.404 -8.711 9.122 1.00 65.56 429 ALA A CA 1
ATOM 3325 C C . ALA A 1 429 ? 8.889 -9.835 10.064 1.00 65.56 429 ALA A C 1
ATOM 3327 O O . ALA A 1 429 ? 8.296 -10.911 10.070 1.00 65.56 429 ALA A O 1
ATOM 3328 N N . SER A 1 430 ? 9.940 -9.605 10.861 1.00 62.81 430 SER A N 1
ATOM 3329 C CA . SER A 1 430 ? 10.419 -10.571 11.864 1.00 62.81 430 SER A CA 1
ATOM 3330 C C . SER A 1 430 ? 9.656 -10.541 13.194 1.00 62.81 430 SER A C 1
ATOM 3332 O O . SER A 1 430 ? 9.903 -11.401 14.036 1.00 62.81 430 SER A O 1
ATOM 3334 N N . GLY A 1 431 ? 8.726 -9.597 13.388 1.00 56.62 431 GLY A N 1
ATOM 3335 C CA . GLY A 1 431 ? 7.960 -9.461 14.632 1.00 56.62 431 GLY A CA 1
ATOM 3336 C C . GLY A 1 431 ? 8.786 -8.970 15.827 1.00 56.62 431 GLY A C 1
ATOM 3337 O O . GLY A 1 431 ? 8.361 -9.125 16.967 1.00 56.62 431 GLY A O 1
ATOM 3338 N N . GLU A 1 432 ? 9.971 -8.399 15.591 1.00 54.31 432 GLU A N 1
ATOM 3339 C CA . GLU A 1 432 ? 10.802 -7.843 16.659 1.00 54.31 432 GLU A CA 1
ATOM 3340 C C . GLU A 1 432 ? 10.348 -6.410 16.994 1.00 54.31 432 GLU A C 1
ATOM 3342 O O . GLU A 1 432 ? 10.366 -5.553 16.105 1.00 54.31 432 GLU A O 1
ATOM 3347 N N . PRO A 1 433 ? 9.979 -6.100 18.254 1.00 51.03 433 PRO A N 1
ATOM 3348 C CA . PRO A 1 433 ? 9.668 -4.733 18.650 1.00 51.03 433 PRO A CA 1
ATOM 3349 C C . PRO A 1 433 ? 10.933 -3.878 18.552 1.00 51.03 433 PRO A C 1
ATOM 3351 O O . PRO A 1 433 ? 11.950 -4.176 19.182 1.00 51.03 433 PRO A O 1
ATOM 3354 N N . GLU A 1 434 ? 10.886 -2.799 17.770 1.00 61.00 434 GLU A N 1
ATOM 3355 C CA . GLU A 1 434 ? 12.015 -1.880 17.660 1.00 61.00 434 GLU A CA 1
ATOM 3356 C C . GLU A 1 434 ? 11.703 -0.517 18.271 1.00 61.00 434 GLU A C 1
ATOM 3358 O O . GLU A 1 434 ? 10.824 0.221 17.830 1.00 61.00 434 GLU A O 1
ATOM 3363 N N . THR A 1 435 ? 12.501 -0.159 19.274 1.00 63.84 435 THR A N 1
ATOM 3364 C CA . THR A 1 435 ? 12.756 1.234 19.627 1.00 63.84 435 THR A CA 1
ATOM 3365 C C . THR A 1 435 ? 13.884 1.734 18.729 1.00 63.84 435 THR A C 1
ATOM 3367 O O . THR A 1 435 ? 15.050 1.404 18.965 1.00 63.84 435 THR A O 1
ATOM 3370 N N . LEU A 1 436 ? 13.552 2.491 17.685 1.00 76.12 436 LEU A N 1
ATOM 3371 C CA . LEU A 1 436 ? 14.557 3.166 16.864 1.00 76.12 436 LEU A CA 1
ATOM 3372 C C . LEU A 1 436 ? 15.233 4.265 17.686 1.00 76.12 436 LEU A C 1
ATOM 3374 O O . LEU A 1 436 ? 14.575 4.962 18.459 1.00 76.12 436 LEU A O 1
ATOM 3378 N N . SER A 1 437 ? 16.540 4.452 17.507 1.00 83.38 437 SER A N 1
ATOM 3379 C CA . SER A 1 437 ? 17.195 5.653 18.026 1.00 83.38 437 SER A CA 1
ATOM 3380 C C . SER A 1 437 ? 16.722 6.898 17.269 1.00 83.38 437 SER A C 1
ATOM 3382 O O . SER A 1 437 ? 16.396 6.818 16.083 1.00 83.38 437 SER A O 1
ATOM 3384 N N . ASP A 1 438 ? 16.782 8.073 17.905 1.00 83.56 438 ASP A N 1
ATOM 3385 C CA . ASP A 1 438 ? 16.427 9.355 17.270 1.00 83.56 438 ASP A CA 1
ATOM 3386 C C . ASP A 1 438 ? 17.149 9.566 15.923 1.00 83.56 438 ASP A C 1
ATOM 3388 O O . ASP A 1 438 ? 16.593 10.117 14.976 1.00 83.56 438 ASP A O 1
ATOM 3392 N N . ILE A 1 439 ? 18.396 9.088 15.811 1.00 87.06 439 ILE A N 1
ATOM 3393 C CA . ILE A 1 439 ? 19.207 9.189 14.588 1.00 87.06 439 ILE A CA 1
ATOM 3394 C C . ILE A 1 439 ? 18.657 8.282 13.480 1.00 87.06 439 ILE A C 1
ATOM 3396 O O . ILE A 1 439 ? 18.632 8.678 12.314 1.00 87.06 439 ILE A O 1
ATOM 3400 N N . GLU A 1 440 ? 18.246 7.060 13.813 1.00 87.62 440 GLU A N 1
ATOM 3401 C CA . GLU A 1 440 ? 17.660 6.123 12.849 1.00 87.62 440 GLU A CA 1
ATOM 3402 C C . GLU A 1 440 ? 16.284 6.598 12.395 1.00 87.62 440 GLU A C 1
ATOM 3404 O O . GLU A 1 440 ? 16.006 6.597 11.196 1.00 87.62 440 GLU A O 1
ATOM 3409 N N . GLN A 1 441 ? 15.473 7.101 13.327 1.00 87.56 441 GLN A N 1
ATOM 3410 C CA . GLN A 1 441 ? 14.175 7.690 13.022 1.00 87.56 441 GLN A CA 1
ATOM 3411 C C . GLN A 1 441 ? 14.314 8.922 12.116 1.00 87.56 441 GLN A C 1
ATOM 3413 O O . GLN A 1 441 ? 13.594 9.044 11.126 1.00 87.56 441 GLN A O 1
ATOM 3418 N N . GLN A 1 442 ? 15.280 9.807 12.385 1.00 90.25 442 GLN A N 1
ATOM 3419 C CA . GLN A 1 442 ? 15.525 10.977 11.541 1.00 90.25 442 GLN A CA 1
ATOM 3420 C C . GLN A 1 442 ? 15.947 10.585 10.116 1.00 90.25 442 GLN A C 1
ATOM 3422 O O . GLN A 1 442 ? 15.461 11.178 9.153 1.00 90.25 442 GLN A O 1
ATOM 3427 N N . ARG A 1 443 ? 16.804 9.566 9.968 1.00 92.38 443 ARG A N 1
ATOM 3428 C CA . ARG A 1 443 ? 17.206 9.039 8.650 1.00 92.38 443 ARG A CA 1
ATOM 3429 C C . ARG A 1 443 ? 16.048 8.394 7.900 1.00 92.38 443 ARG A C 1
ATOM 3431 O O . ARG A 1 443 ? 15.942 8.568 6.690 1.00 92.38 443 ARG A O 1
ATOM 3438 N N . LEU A 1 444 ? 15.193 7.654 8.601 1.00 93.25 444 LEU A N 1
ATOM 3439 C CA . LEU A 1 444 ? 13.988 7.064 8.024 1.00 93.25 444 LEU A CA 1
ATOM 3440 C C . LEU A 1 444 ? 13.076 8.163 7.467 1.00 93.25 444 LEU A C 1
ATOM 3442 O O . LEU A 1 444 ? 12.667 8.097 6.313 1.00 93.25 444 LEU A O 1
ATOM 3446 N N . VAL A 1 445 ? 12.827 9.217 8.245 1.00 93.00 445 VAL A N 1
ATOM 3447 C CA . VAL A 1 445 ? 11.979 10.350 7.839 1.00 93.00 445 VAL A CA 1
ATOM 3448 C C . VAL A 1 445 ? 12.566 11.111 6.651 1.00 93.00 445 VAL A C 1
ATOM 3450 O O . VAL A 1 445 ? 11.825 11.497 5.748 1.00 93.00 445 VAL A O 1
ATOM 3453 N N . GLU A 1 446 ? 13.883 11.320 6.628 1.00 94.50 446 GLU A N 1
ATOM 3454 C CA . GLU A 1 446 ? 14.591 11.912 5.487 1.00 94.50 446 GLU A CA 1
ATOM 3455 C C . GLU A 1 446 ? 14.374 11.076 4.218 1.00 94.50 446 GLU A C 1
ATOM 3457 O O . GLU A 1 446 ? 13.883 11.599 3.219 1.00 94.50 446 GLU A O 1
ATOM 3462 N N . GLN A 1 447 ? 14.613 9.764 4.289 1.00 95.00 447 GLN A N 1
ATOM 3463 C CA . GLN A 1 447 ? 14.461 8.853 3.151 1.00 95.00 447 GLN A CA 1
ATOM 3464 C C . GLN A 1 447 ? 13.016 8.735 2.649 1.00 95.00 447 GLN A C 1
ATOM 3466 O O . GLN A 1 447 ? 12.807 8.594 1.440 1.00 95.00 447 GLN A O 1
ATOM 3471 N N . VAL A 1 448 ? 12.027 8.802 3.547 1.00 94.75 448 VAL A N 1
ATOM 3472 C CA . VAL A 1 448 ? 10.604 8.856 3.180 1.00 94.75 448 VAL A CA 1
ATOM 3473 C C . VAL A 1 448 ? 10.294 10.171 2.457 1.00 94.75 448 VAL A C 1
ATOM 3475 O O . VAL A 1 448 ? 9.752 10.154 1.354 1.00 94.75 448 VAL A O 1
ATOM 3478 N N . ASN A 1 449 ? 10.695 11.316 3.020 1.00 94.38 449 ASN A N 1
ATOM 3479 C CA . ASN A 1 449 ? 10.412 12.631 2.435 1.00 94.38 449 ASN A CA 1
ATOM 3480 C C . ASN A 1 449 ? 11.079 12.848 1.069 1.00 94.38 449 ASN A C 1
ATOM 3482 O O . ASN A 1 449 ? 10.523 13.549 0.232 1.00 94.38 449 ASN A O 1
ATOM 3486 N N . GLU A 1 450 ? 12.254 12.266 0.827 1.00 93.06 450 GLU A N 1
ATOM 3487 C CA . GLU A 1 450 ? 12.938 12.346 -0.473 1.00 93.06 450 GLU A CA 1
ATOM 3488 C C . GLU A 1 450 ? 12.188 11.630 -1.607 1.00 93.06 450 GLU A C 1
ATOM 3490 O O . GLU A 1 450 ? 12.434 11.915 -2.778 1.00 93.06 450 GLU A O 1
ATOM 3495 N N . ARG A 1 451 ? 11.296 10.689 -1.273 1.00 91.44 451 ARG A N 1
ATOM 3496 C CA . ARG A 1 451 ? 10.617 9.808 -2.239 1.00 91.44 451 ARG A CA 1
ATOM 3497 C C . ARG A 1 451 ? 9.128 10.060 -2.373 1.00 91.44 451 ARG A C 1
ATOM 3499 O O . ARG A 1 451 ? 8.536 9.608 -3.349 1.00 91.44 451 ARG A O 1
ATOM 3506 N N . LEU A 1 452 ? 8.537 10.754 -1.409 1.00 92.38 452 LEU A N 1
ATOM 3507 C CA . LEU A 1 452 ? 7.142 11.154 -1.460 1.00 92.38 452 LEU A CA 1
ATOM 3508 C C . LEU A 1 452 ? 7.000 12.548 -2.069 1.00 92.38 452 LEU A C 1
ATOM 3510 O O . LEU A 1 452 ? 7.821 13.442 -1.861 1.00 92.38 452 LEU A O 1
ATOM 3514 N N . THR A 1 453 ? 5.917 12.748 -2.814 1.00 90.25 453 THR A N 1
ATOM 3515 C CA . THR A 1 453 ? 5.535 14.078 -3.294 1.00 90.25 453 THR A CA 1
ATOM 3516 C C . THR A 1 453 ? 5.102 14.967 -2.118 1.00 90.25 453 THR A C 1
ATOM 3518 O O . THR A 1 453 ? 4.716 14.456 -1.063 1.00 90.25 453 THR A O 1
ATOM 3521 N N . PRO A 1 454 ? 5.108 16.306 -2.261 1.00 90.06 454 PRO A N 1
ATOM 3522 C CA . PRO A 1 454 ? 4.624 17.203 -1.207 1.00 90.06 454 PRO A CA 1
ATOM 3523 C C . PRO A 1 454 ? 3.188 16.903 -0.745 1.00 90.06 454 PRO A C 1
ATOM 3525 O O . PRO A 1 454 ? 2.879 17.029 0.445 1.00 90.06 454 PRO A O 1
ATOM 3528 N N . ASP A 1 455 ? 2.332 16.462 -1.667 1.00 84.81 455 ASP A N 1
ATOM 3529 C CA . ASP A 1 455 ? 0.947 16.089 -1.375 1.00 84.81 455 ASP A CA 1
ATOM 3530 C C . ASP A 1 455 ? 0.889 14.766 -0.604 1.00 84.81 455 ASP A C 1
ATOM 3532 O O . ASP A 1 455 ? 0.224 14.698 0.427 1.00 84.81 455 ASP A O 1
ATOM 3536 N N . ALA A 1 456 ? 1.682 13.764 -1.002 1.00 89.94 456 ALA A N 1
ATOM 3537 C CA . ALA A 1 456 ? 1.815 12.507 -0.265 1.00 89.94 456 ALA A CA 1
ATOM 3538 C C . ALA A 1 456 ? 2.389 12.714 1.149 1.00 89.94 456 ALA A C 1
ATOM 3540 O O . ALA A 1 456 ? 1.931 12.096 2.103 1.00 89.94 456 ALA A O 1
ATOM 3541 N N . ILE A 1 457 ? 3.336 13.642 1.331 1.00 92.31 457 ILE A N 1
ATOM 3542 C CA . ILE A 1 457 ? 3.842 14.013 2.665 1.00 92.31 457 ILE A CA 1
ATOM 3543 C C . ILE A 1 457 ? 2.734 14.660 3.505 1.00 92.31 457 ILE A C 1
ATOM 3545 O O . ILE A 1 457 ? 2.626 14.409 4.706 1.00 92.31 457 ILE A O 1
ATOM 3549 N N . THR A 1 458 ? 1.908 15.509 2.893 1.00 88.50 458 THR A N 1
ATOM 3550 C CA . THR A 1 458 ? 0.762 16.139 3.567 1.00 88.50 458 THR A CA 1
ATOM 3551 C C . THR A 1 458 ? -0.279 15.105 3.989 1.00 88.50 458 THR A C 1
ATOM 3553 O O . THR A 1 458 ? -0.767 15.166 5.121 1.00 88.50 458 THR A O 1
ATOM 3556 N N . ALA A 1 459 ? -0.574 14.145 3.115 1.00 85.88 459 ALA A N 1
ATOM 3557 C CA . ALA A 1 459 ? -1.457 13.014 3.373 1.00 85.88 459 ALA A CA 1
ATOM 3558 C C . ALA A 1 459 ? -0.916 12.124 4.506 1.00 85.88 459 ALA A C 1
ATOM 3560 O O . ALA A 1 459 ? -1.612 11.893 5.495 1.00 85.88 459 ALA A O 1
ATOM 3561 N N . LEU A 1 460 ? 0.373 11.767 4.463 1.00 91.25 460 LEU A N 1
ATOM 3562 C CA . LEU A 1 460 ? 1.030 10.988 5.515 1.00 91.25 460 LEU A CA 1
ATOM 3563 C C . LEU A 1 460 ? 0.973 11.691 6.874 1.00 91.25 460 LEU A C 1
ATOM 3565 O O . LEU A 1 460 ? 0.598 11.092 7.878 1.00 91.25 460 LEU A O 1
ATOM 3569 N N . ARG A 1 461 ? 1.267 12.998 6.919 1.00 89.56 461 ARG A N 1
ATOM 3570 C CA . ARG A 1 461 ? 1.128 13.829 8.136 1.00 89.56 461 ARG A CA 1
ATOM 3571 C C . ARG A 1 461 ? -0.312 13.961 8.611 1.00 89.56 461 ARG A C 1
ATOM 3573 O O . ARG A 1 461 ? -0.553 14.298 9.770 1.00 89.56 461 ARG A O 1
ATOM 3580 N N . SER A 1 462 ? -1.252 13.713 7.713 1.00 85.12 462 SER A N 1
ATOM 3581 C CA . SER A 1 462 ? -2.670 13.633 8.002 1.00 85.12 462 SER A CA 1
ATOM 3582 C C . SER A 1 462 ? -3.105 12.216 8.346 1.00 85.12 462 SER A C 1
ATOM 3584 O O . SER A 1 462 ? -4.298 12.058 8.531 1.00 85.12 462 SER A O 1
ATOM 3586 N N . GLY A 1 463 ? -2.206 11.236 8.510 1.00 85.44 463 GLY A N 1
ATOM 3587 C CA . GLY A 1 463 ? -2.489 9.859 8.941 1.00 85.44 463 GLY A CA 1
ATOM 3588 C C . GLY A 1 463 ? -2.877 8.881 7.826 1.00 85.44 463 GLY A C 1
ATOM 3589 O O . GLY A 1 463 ? -3.365 7.799 8.135 1.00 85.44 463 GLY A O 1
ATOM 3590 N N . GLU A 1 464 ? -2.698 9.249 6.556 1.00 86.38 464 GLU A N 1
ATOM 3591 C CA . GLU A 1 464 ? -2.956 8.372 5.405 1.00 86.38 464 GLU A CA 1
ATOM 3592 C C . GLU A 1 464 ? -1.699 7.542 5.108 1.00 86.38 464 GLU A C 1
ATOM 3594 O O . GLU A 1 464 ? -0.687 8.086 4.667 1.00 86.38 464 GLU A O 1
ATOM 3599 N N . ALA A 1 465 ? -1.736 6.239 5.404 1.00 90.25 465 ALA A N 1
ATOM 3600 C CA . ALA A 1 465 ? -0.579 5.349 5.269 1.00 90.25 465 ALA A CA 1
ATOM 3601 C C . ALA A 1 465 ? -0.426 4.745 3.863 1.00 90.25 465 ALA A C 1
ATOM 3603 O O . ALA A 1 465 ? 0.686 4.362 3.509 1.00 90.25 465 ALA A O 1
ATOM 3604 N N . ASP A 1 466 ? -1.486 4.734 3.046 1.00 86.69 466 ASP A N 1
ATOM 3605 C CA . ASP A 1 466 ? -1.482 4.123 1.703 1.00 86.69 466 ASP A CA 1
ATOM 3606 C C . ASP A 1 466 ? -0.454 4.787 0.766 1.00 86.69 466 ASP A C 1
ATOM 3608 O O . ASP A 1 466 ? 0.093 4.165 -0.138 1.00 86.69 466 ASP A O 1
ATOM 3612 N N . VAL A 1 467 ? -0.087 6.048 1.031 1.00 90.50 467 VAL A N 1
ATOM 3613 C CA . VAL A 1 467 ? 0.975 6.758 0.294 1.00 90.50 467 VAL A CA 1
ATOM 3614 C C . VAL A 1 467 ? 2.364 6.122 0.446 1.00 90.50 467 VAL A C 1
ATOM 3616 O O . VAL A 1 467 ? 3.313 6.551 -0.211 1.00 90.50 467 VAL A O 1
ATOM 3619 N N . LEU A 1 468 ? 2.507 5.137 1.336 1.00 92.69 468 LEU A N 1
ATOM 3620 C CA . LEU A 1 468 ? 3.727 4.372 1.568 1.00 92.69 468 LEU A CA 1
ATOM 3621 C C . LEU A 1 468 ? 3.795 3.071 0.747 1.00 92.69 468 LEU A C 1
ATOM 3623 O O . LEU A 1 468 ? 4.749 2.316 0.963 1.00 92.69 468 LEU A O 1
ATOM 3627 N N . ASP A 1 469 ? 2.875 2.827 -0.205 1.00 89.19 469 ASP A N 1
ATOM 3628 C CA . ASP A 1 469 ? 2.870 1.613 -1.053 1.00 89.19 469 ASP A CA 1
ATOM 3629 C C . ASP A 1 469 ? 4.240 1.328 -1.679 1.00 89.19 469 ASP A C 1
ATOM 3631 O O . ASP A 1 469 ? 4.715 0.190 -1.672 1.00 89.19 469 ASP A O 1
ATOM 3635 N N . LYS A 1 470 ? 4.944 2.398 -2.080 1.00 87.50 470 LYS A N 1
ATOM 3636 C CA . LYS A 1 470 ? 6.236 2.311 -2.763 1.00 87.50 470 LYS A CA 1
ATOM 3637 C C . LYS A 1 470 ? 7.292 1.609 -1.909 1.00 87.50 470 LYS A C 1
ATOM 3639 O O . LYS A 1 470 ? 8.276 1.117 -2.445 1.00 87.50 470 LYS A O 1
ATOM 3644 N N . PHE A 1 471 ? 7.137 1.591 -0.585 1.00 90.62 471 PHE A N 1
ATOM 3645 C CA . PHE A 1 471 ? 8.061 0.916 0.329 1.00 90.62 471 PHE A CA 1
ATOM 3646 C C . PHE A 1 471 ? 7.607 -0.496 0.690 1.00 90.62 471 PHE A C 1
ATOM 3648 O O . PHE A 1 471 ? 8.443 -1.377 0.901 1.00 90.62 471 PHE A O 1
ATOM 3655 N N . THR A 1 472 ? 6.298 -0.708 0.813 1.00 88.69 472 THR A N 1
ATOM 3656 C CA . THR A 1 472 ? 5.716 -2.005 1.144 1.00 88.69 472 THR A CA 1
ATOM 3657 C C . THR A 1 472 ? 4.232 -2.035 0.789 1.00 88.69 472 THR A C 1
ATOM 3659 O O . THR A 1 472 ? 3.491 -1.123 1.131 1.00 88.69 472 THR A O 1
ATOM 3662 N N . GLU A 1 473 ? 3.798 -3.125 0.159 1.00 85.38 473 GLU A N 1
ATOM 3663 C CA . GLU A 1 473 ? 2.382 -3.405 -0.131 1.00 85.38 473 GLU A CA 1
ATOM 3664 C C . GLU A 1 473 ? 1.641 -4.022 1.075 1.00 85.38 473 GLU A C 1
ATOM 3666 O O . GLU A 1 473 ? 0.450 -4.292 1.001 1.00 85.38 473 GLU A O 1
ATOM 3671 N N . ASP A 1 474 ? 2.339 -4.297 2.184 1.00 86.00 474 ASP A N 1
ATOM 3672 C CA . ASP A 1 474 ? 1.737 -4.894 3.379 1.00 86.00 474 ASP A CA 1
ATOM 3673 C C . ASP A 1 474 ? 1.116 -3.795 4.258 1.00 86.00 474 ASP A C 1
ATOM 3675 O O . ASP A 1 474 ? 1.874 -2.976 4.802 1.00 86.00 474 ASP A O 1
ATOM 3679 N N . PRO A 1 475 ? -0.220 -3.776 4.440 1.00 87.44 475 PRO A N 1
ATOM 3680 C CA . PRO A 1 475 ? -0.905 -2.699 5.153 1.00 87.44 475 PRO A CA 1
ATOM 3681 C C . PRO A 1 475 ? -0.409 -2.520 6.589 1.00 87.44 475 PRO A C 1
ATOM 3683 O O . PRO A 1 475 ? -0.256 -1.395 7.070 1.00 87.44 475 PRO A O 1
ATOM 3686 N N . LEU A 1 476 ? -0.080 -3.618 7.279 1.00 86.94 476 LEU A N 1
ATOM 3687 C CA . LEU A 1 476 ? 0.414 -3.554 8.650 1.00 86.94 476 LEU A CA 1
ATOM 3688 C C . LEU A 1 476 ? 1.784 -2.868 8.698 1.00 86.94 476 LEU A C 1
ATOM 3690 O O . LEU A 1 476 ? 2.023 -2.009 9.549 1.00 86.94 476 LEU A O 1
ATOM 3694 N N . ARG A 1 477 ? 2.669 -3.189 7.748 1.00 88.19 477 ARG A N 1
ATOM 3695 C CA . ARG A 1 477 ? 3.996 -2.558 7.656 1.00 88.19 477 ARG A CA 1
ATOM 3696 C C . ARG A 1 477 ? 3.909 -1.091 7.241 1.00 88.19 477 ARG A C 1
ATOM 3698 O O . ARG A 1 477 ? 4.685 -0.282 7.751 1.00 88.19 477 ARG A O 1
ATOM 3705 N N . GLN A 1 478 ? 2.97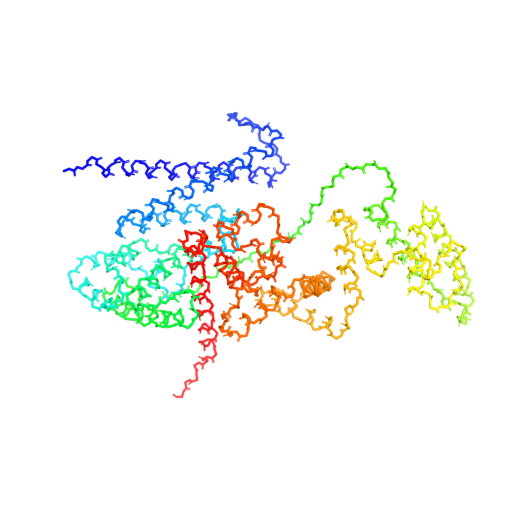4 -0.730 6.359 1.00 91.44 478 GLN A N 1
ATOM 3706 C CA . GLN A 1 478 ? 2.712 0.670 6.003 1.00 91.44 478 GLN A CA 1
ATOM 3707 C C . GLN A 1 478 ? 2.289 1.476 7.237 1.00 91.44 478 GLN A C 1
ATOM 3709 O O . GLN A 1 478 ? 2.830 2.553 7.490 1.00 91.44 478 GLN A O 1
ATOM 3714 N N . LEU A 1 479 ? 1.369 0.938 8.041 1.00 91.44 479 LEU A N 1
ATOM 3715 C CA . LEU A 1 479 ? 0.875 1.583 9.259 1.00 91.44 479 LEU A CA 1
ATOM 3716 C C . LEU A 1 479 ? 1.959 1.710 10.333 1.00 91.44 479 LEU A C 1
ATOM 3718 O O . LEU A 1 479 ? 2.067 2.752 10.981 1.00 91.44 479 LEU A O 1
ATOM 3722 N N . GLU A 1 480 ? 2.813 0.699 10.495 1.00 90.12 480 GLU A N 1
ATOM 3723 C CA . GLU A 1 480 ? 3.970 0.782 11.391 1.00 90.12 480 GLU A CA 1
ATOM 3724 C C . GLU A 1 480 ? 4.971 1.852 10.941 1.00 90.12 480 GLU A C 1
ATOM 3726 O O . GLU A 1 480 ? 5.440 2.644 11.764 1.00 90.12 480 GLU A O 1
ATOM 3731 N N . LEU A 1 481 ? 5.248 1.934 9.636 1.00 91.94 481 LEU A N 1
ATOM 3732 C CA . LEU A 1 481 ? 6.126 2.955 9.068 1.00 91.94 481 LEU A CA 1
ATOM 3733 C C . LEU A 1 481 ? 5.528 4.360 9.236 1.00 91.94 481 LEU A C 1
ATOM 3735 O O . LEU A 1 481 ? 6.237 5.291 9.631 1.00 91.94 481 LEU A O 1
ATOM 3739 N N . ALA A 1 482 ? 4.221 4.511 9.009 1.00 93.12 482 ALA A N 1
ATOM 3740 C CA . ALA A 1 482 ? 3.493 5.755 9.237 1.00 93.12 482 ALA A CA 1
ATOM 3741 C C . ALA A 1 482 ? 3.539 6.177 10.712 1.00 93.12 482 ALA A C 1
ATOM 3743 O O . ALA A 1 482 ? 3.810 7.343 11.004 1.00 93.12 482 ALA A O 1
ATOM 3744 N N . LYS A 1 483 ? 3.357 5.238 11.652 1.00 92.00 483 LYS A N 1
ATOM 3745 C CA . LYS A 1 483 ? 3.478 5.497 13.094 1.00 92.00 483 LYS A CA 1
ATOM 3746 C C . LYS A 1 483 ? 4.861 6.050 13.426 1.00 92.00 483 LYS A C 1
ATOM 3748 O O . LYS A 1 483 ? 4.973 7.123 14.014 1.00 92.00 483 LYS A O 1
ATOM 3753 N N . THR A 1 484 ? 5.918 5.361 12.999 1.00 91.38 484 THR A N 1
ATOM 3754 C CA . THR A 1 484 ? 7.301 5.787 13.241 1.00 91.38 484 THR A CA 1
ATOM 3755 C C . THR A 1 484 ? 7.598 7.157 12.633 1.00 91.38 484 THR A C 1
ATOM 3757 O O . THR A 1 484 ? 8.276 7.973 13.264 1.00 91.38 484 THR A O 1
ATOM 3760 N N . TYR A 1 485 ? 7.071 7.437 11.440 1.00 92.69 485 TYR A N 1
ATOM 3761 C CA . TYR A 1 485 ? 7.184 8.745 10.803 1.00 92.69 485 TYR A CA 1
ATOM 3762 C C . TYR A 1 485 ? 6.481 9.839 11.622 1.00 92.69 485 TYR A C 1
ATOM 3764 O O . TYR A 1 485 ? 7.065 10.885 11.888 1.00 92.69 485 TYR A O 1
ATOM 3772 N N . LEU A 1 486 ? 5.245 9.609 12.076 1.00 91.50 486 LEU A N 1
ATOM 3773 C CA . LEU A 1 486 ? 4.484 10.592 12.853 1.00 91.50 486 LEU A CA 1
ATOM 3774 C C . LEU A 1 486 ? 5.065 10.819 14.256 1.00 91.50 486 LEU A C 1
ATOM 3776 O O . LEU A 1 486 ? 5.009 11.946 14.753 1.00 91.50 486 LEU A O 1
ATOM 3780 N N . GLN A 1 487 ? 5.659 9.794 14.872 1.00 89.94 487 GLN A N 1
ATOM 3781 C CA . GLN A 1 487 ? 6.354 9.897 16.161 1.00 89.94 487 GLN A CA 1
ATOM 3782 C C . GLN A 1 487 ? 7.591 10.807 16.085 1.00 89.94 487 GLN A C 1
ATOM 3784 O O . GLN A 1 487 ? 8.020 11.341 17.104 1.00 89.94 487 GLN A O 1
ATOM 3789 N N . SER A 1 488 ? 8.164 11.025 14.895 1.00 87.38 488 SER A N 1
ATOM 3790 C CA . SER A 1 488 ? 9.408 11.788 14.744 1.00 87.38 488 SER A CA 1
ATOM 3791 C C . SER A 1 488 ? 9.238 13.297 14.942 1.00 87.38 488 SER A C 1
ATOM 3793 O O . SER A 1 488 ? 10.222 14.036 14.960 1.00 87.38 488 SER A O 1
ATOM 3795 N N . SER A 1 489 ? 8.000 13.792 14.981 1.00 82.44 489 SER A N 1
ATOM 3796 C CA . SER A 1 489 ? 7.699 15.207 15.167 1.00 82.44 489 SER A CA 1
ATOM 3797 C C . SER A 1 489 ? 6.735 15.377 16.325 1.00 82.44 489 SER A C 1
ATOM 3799 O O . SER A 1 489 ? 5.637 14.832 16.303 1.00 82.44 489 SER A O 1
ATOM 3801 N N . GLU A 1 490 ? 7.097 16.219 17.295 1.00 75.00 490 GLU A N 1
ATOM 3802 C CA . GLU A 1 490 ? 6.240 16.529 18.450 1.00 75.00 490 GLU A CA 1
ATOM 3803 C C . GLU A 1 490 ? 4.840 17.030 18.047 1.00 75.00 490 GLU A C 1
ATOM 3805 O O . GLU A 1 490 ? 3.875 16.837 18.781 1.00 75.00 490 GLU A O 1
ATOM 3810 N N . VAL A 1 491 ? 4.708 17.658 16.870 1.00 77.56 491 VAL A N 1
ATOM 3811 C CA . VAL A 1 491 ? 3.429 18.184 16.365 1.00 77.56 491 VAL A CA 1
ATOM 3812 C C . VAL A 1 491 ? 2.480 17.058 15.952 1.00 77.56 491 VAL A C 1
ATOM 3814 O O . VAL A 1 491 ? 1.270 17.174 16.146 1.00 77.56 491 VAL A O 1
ATOM 3817 N N . THR A 1 492 ? 3.011 15.986 15.365 1.00 80.69 492 THR A N 1
ATOM 3818 C CA . THR A 1 492 ? 2.220 14.849 14.877 1.00 80.69 492 THR A CA 1
ATOM 3819 C C . THR A 1 492 ? 2.151 13.702 15.875 1.00 80.69 492 THR A C 1
ATOM 3821 O O . THR A 1 492 ? 1.162 12.977 15.860 1.00 80.69 492 THR A O 1
ATOM 3824 N N . ALA A 1 493 ? 3.138 13.576 16.766 1.00 80.25 493 ALA A N 1
ATOM 3825 C CA . ALA A 1 493 ? 3.267 12.481 17.726 1.00 80.25 493 ALA A CA 1
ATOM 3826 C C . ALA A 1 493 ? 2.084 12.380 18.702 1.00 80.25 493 ALA A C 1
ATOM 3828 O O . ALA A 1 493 ? 1.711 11.285 19.098 1.00 80.25 493 ALA A O 1
ATOM 3829 N N . HIS A 1 494 ? 1.459 13.505 19.061 1.00 80.31 494 HIS A N 1
ATOM 3830 C CA . HIS A 1 494 ? 0.334 13.543 20.010 1.00 80.31 494 HIS A CA 1
ATOM 3831 C C . HIS A 1 494 ? -0.935 14.155 19.398 1.00 80.31 494 HIS A C 1
ATOM 3833 O O . HIS A 1 494 ? -1.723 14.807 20.084 1.00 80.31 494 HIS A O 1
ATOM 3839 N N . GLY A 1 495 ? -1.098 14.009 18.081 1.00 80.69 495 GLY A N 1
ATOM 3840 C CA . GLY A 1 495 ? -2.204 14.590 17.325 1.00 80.69 495 GLY A CA 1
ATOM 3841 C C . GLY A 1 495 ? -3.234 13.567 16.829 1.00 80.69 495 GLY A C 1
ATOM 3842 O O . GLY A 1 495 ? -2.982 12.364 16.849 1.00 80.69 495 GLY A O 1
ATOM 3843 N N . PRO A 1 496 ? -4.359 14.045 16.259 1.00 81.25 496 PRO A N 1
ATOM 3844 C CA . PRO A 1 496 ? -5.403 13.183 15.691 1.00 81.25 496 PRO A CA 1
ATOM 3845 C C . PRO A 1 496 ? -4.907 12.322 14.517 1.00 81.25 496 PRO A C 1
ATOM 3847 O O . PRO A 1 496 ? -5.537 11.331 14.165 1.00 81.25 496 PRO A O 1
ATOM 3850 N N . ALA A 1 497 ? -3.791 12.701 13.884 1.00 84.69 497 ALA A N 1
ATOM 3851 C CA . ALA A 1 497 ? -3.150 11.886 12.857 1.00 84.69 497 ALA A CA 1
ATOM 3852 C C . ALA A 1 497 ? -2.543 10.601 13.432 1.00 84.69 497 ALA A C 1
ATOM 3854 O O . ALA A 1 497 ? -2.735 9.540 12.846 1.00 84.69 497 ALA A O 1
ATOM 3855 N N . MET A 1 498 ? -1.865 10.694 14.583 1.00 89.31 498 MET A N 1
ATOM 3856 C CA . MET A 1 498 ? -1.316 9.529 15.275 1.00 89.31 498 MET A CA 1
ATOM 3857 C C . MET A 1 498 ? -2.430 8.598 15.734 1.00 89.31 498 MET A C 1
ATOM 3859 O O . MET A 1 498 ? -2.369 7.406 15.460 1.00 89.31 498 MET A O 1
ATOM 3863 N N . GLU A 1 499 ? -3.469 9.150 16.369 1.00 85.88 499 GLU A N 1
ATOM 3864 C CA . GLU A 1 499 ? -4.623 8.366 16.821 1.00 85.88 499 GLU A CA 1
ATOM 3865 C C . GLU A 1 499 ? -5.203 7.552 15.660 1.00 85.88 499 GLU A C 1
ATOM 3867 O O . GLU A 1 499 ? -5.256 6.334 15.740 1.00 85.88 499 GLU A O 1
ATOM 3872 N N . ARG A 1 500 ? -5.486 8.181 14.514 1.00 85.62 500 ARG A N 1
ATOM 3873 C CA . ARG A 1 500 ? -6.006 7.472 13.333 1.00 85.62 500 ARG A CA 1
ATOM 3874 C C . ARG A 1 500 ? -5.091 6.363 12.802 1.00 85.62 500 ARG A C 1
ATOM 3876 O O . ARG A 1 500 ? -5.600 5.350 12.333 1.00 85.62 500 ARG A O 1
ATOM 3883 N N . VAL A 1 501 ? -3.769 6.525 12.864 1.00 89.81 501 VAL A N 1
ATOM 3884 C CA . VAL A 1 501 ? -2.836 5.450 12.483 1.00 89.81 501 VAL A CA 1
ATOM 3885 C C . VAL A 1 501 ? -2.862 4.307 13.499 1.00 89.81 501 VAL A C 1
ATOM 3887 O O . VAL A 1 501 ? -2.860 3.148 13.096 1.00 89.81 501 VAL A O 1
ATOM 3890 N N . LEU A 1 502 ? -2.933 4.599 14.800 1.00 88.50 502 LEU A N 1
ATOM 3891 C CA . LEU A 1 502 ? -3.047 3.573 15.843 1.00 88.50 502 LEU A CA 1
ATOM 3892 C C . LEU A 1 502 ? -4.374 2.812 15.756 1.00 88.50 502 LEU A C 1
ATOM 3894 O O . LEU A 1 502 ? -4.390 1.596 15.925 1.00 88.50 502 LEU A O 1
ATOM 3898 N N . ASP A 1 503 ? -5.465 3.514 15.449 1.00 85.56 503 ASP A N 1
ATOM 3899 C CA . ASP A 1 503 ? -6.775 2.937 15.152 1.00 85.56 503 ASP A CA 1
ATOM 3900 C C . ASP A 1 503 ? -6.679 1.923 14.009 1.00 85.56 503 ASP A C 1
ATOM 3902 O O . ASP A 1 503 ? -7.037 0.760 14.175 1.00 85.56 503 ASP A O 1
ATOM 3906 N N . ALA A 1 504 ? -6.139 2.363 12.872 1.00 87.25 504 ALA A N 1
ATOM 3907 C CA . ALA A 1 504 ? -5.964 1.540 11.684 1.00 87.25 504 ALA A CA 1
ATOM 3908 C C . ALA A 1 504 ? -5.047 0.335 11.946 1.00 87.25 504 ALA A C 1
ATOM 3910 O O . ALA A 1 504 ? -5.313 -0.768 11.477 1.00 87.25 504 ALA A O 1
ATOM 3911 N N . LEU A 1 505 ? -3.984 0.528 12.729 1.00 88.50 505 LEU A N 1
ATOM 3912 C CA . LEU A 1 505 ? -3.056 -0.536 13.096 1.00 88.50 505 LEU A CA 1
ATOM 3913 C C . LEU A 1 505 ? -3.738 -1.588 13.976 1.00 88.50 505 LEU A C 1
ATOM 3915 O O . LEU A 1 505 ? -3.536 -2.781 13.766 1.00 88.50 505 LEU A O 1
ATOM 3919 N N . ALA A 1 506 ? -4.579 -1.167 14.922 1.00 85.25 506 ALA A N 1
ATOM 3920 C CA . ALA A 1 506 ? -5.388 -2.083 15.717 1.00 85.25 506 ALA A CA 1
ATOM 3921 C C . ALA A 1 506 ? -6.367 -2.888 14.846 1.00 85.25 506 ALA A C 1
ATOM 3923 O O . ALA A 1 506 ? -6.454 -4.104 15.000 1.00 85.25 506 ALA A O 1
ATOM 3924 N N . GLU A 1 507 ? -7.071 -2.232 13.919 1.00 87.06 507 GLU A N 1
ATOM 3925 C CA . GLU A 1 507 ? -7.989 -2.894 12.980 1.00 87.06 507 GLU A CA 1
ATOM 3926 C C . GLU A 1 507 ? -7.279 -3.969 12.146 1.00 87.06 507 GLU A C 1
ATOM 3928 O O . GLU A 1 507 ? -7.757 -5.103 12.061 1.00 87.06 507 GLU A O 1
ATOM 3933 N N . GLU A 1 508 ? -6.123 -3.629 11.572 1.00 87.31 508 GLU A N 1
ATOM 3934 C CA . GLU A 1 508 ? -5.348 -4.536 10.723 1.00 87.31 508 GLU A CA 1
ATOM 3935 C C . GLU A 1 508 ? -4.792 -5.725 11.518 1.00 87.31 508 GLU A C 1
ATOM 3937 O O . GLU A 1 508 ? -4.806 -6.866 11.057 1.00 87.31 508 GLU A O 1
ATOM 3942 N N . GLN A 1 509 ? -4.356 -5.501 12.760 1.00 83.94 509 GLN A N 1
ATOM 3943 C CA . GLN A 1 509 ? -3.882 -6.583 13.623 1.00 83.94 509 GLN A CA 1
ATOM 3944 C C . GLN A 1 509 ? -4.994 -7.536 14.065 1.00 83.94 509 GLN A C 1
ATOM 3946 O O . GLN A 1 509 ? -4.758 -8.745 14.117 1.00 83.94 509 GLN A O 1
ATOM 3951 N N . ILE A 1 510 ? -6.196 -7.025 14.348 1.00 81.81 510 ILE A N 1
ATOM 3952 C CA . ILE A 1 510 ? -7.365 -7.865 14.644 1.00 81.81 510 ILE A CA 1
ATOM 3953 C C . ILE A 1 510 ? -7.656 -8.787 13.455 1.00 81.81 510 ILE A C 1
ATOM 3955 O O . ILE A 1 510 ? -7.905 -9.979 13.639 1.00 81.81 510 ILE A O 1
ATOM 3959 N N . GLU A 1 511 ? -7.587 -8.265 12.229 1.00 82.00 511 GLU A N 1
ATOM 3960 C CA . GLU A 1 511 ? -7.779 -9.067 11.020 1.00 82.00 511 GLU A CA 1
ATOM 3961 C C . GLU A 1 511 ? -6.661 -10.103 10.840 1.00 82.00 511 GLU A C 1
ATOM 3963 O O . GLU A 1 511 ? -6.934 -11.286 10.627 1.00 82.00 511 GLU A O 1
ATOM 3968 N N . ALA A 1 512 ? -5.401 -9.703 11.025 1.00 81.62 512 ALA A N 1
ATOM 3969 C CA . ALA A 1 512 ? -4.268 -10.620 10.971 1.00 81.62 512 ALA A CA 1
ATOM 3970 C C . ALA A 1 512 ? -4.392 -11.758 12.005 1.00 81.62 512 ALA A C 1
ATOM 3972 O O . ALA A 1 512 ? -4.084 -12.914 11.701 1.00 81.62 512 ALA A O 1
ATOM 3973 N N . GLN A 1 513 ? -4.873 -11.461 13.216 1.00 78.25 513 GLN A N 1
ATOM 3974 C CA . GLN A 1 513 ? -5.144 -12.458 14.251 1.00 78.25 513 GLN A CA 1
ATOM 3975 C C . GLN A 1 513 ? -6.281 -13.400 13.830 1.00 78.25 513 GLN A C 1
ATOM 3977 O O . GLN A 1 513 ? -6.123 -14.622 13.889 1.00 78.25 513 GLN A O 1
ATOM 3982 N N . ARG A 1 514 ? -7.396 -12.868 13.319 1.00 76.38 514 ARG A N 1
ATOM 3983 C CA . ARG A 1 514 ? -8.518 -13.672 12.800 1.00 76.38 514 ARG A CA 1
ATOM 3984 C C . ARG A 1 514 ? -8.083 -14.614 11.679 1.00 76.38 514 ARG A C 1
ATOM 3986 O O . ARG A 1 514 ? -8.414 -15.799 11.724 1.00 76.38 514 ARG A O 1
ATOM 3993 N N . ALA A 1 515 ? -7.286 -14.134 10.727 1.00 77.25 515 ALA A N 1
ATOM 3994 C CA . ALA A 1 515 ? -6.743 -14.952 9.645 1.00 77.25 515 ALA A CA 1
ATOM 3995 C C . ALA A 1 515 ? -5.883 -16.118 10.178 1.00 77.25 515 ALA A C 1
ATOM 3997 O O . ALA A 1 515 ? -6.022 -17.263 9.731 1.00 77.25 515 ALA A O 1
ATOM 3998 N N . ARG A 1 516 ? -5.048 -15.874 11.201 1.00 75.00 516 ARG A N 1
ATOM 3999 C CA . ARG A 1 516 ? -4.283 -16.934 11.889 1.00 75.00 516 ARG A CA 1
ATOM 4000 C C . ARG A 1 516 ? -5.204 -17.959 12.561 1.00 75.00 516 ARG A C 1
ATOM 4002 O O . ARG A 1 516 ? -4.980 -19.161 12.425 1.00 75.00 516 ARG A O 1
ATOM 4009 N N . HIS A 1 517 ? -6.270 -17.528 13.232 1.00 69.19 517 HIS A N 1
ATOM 4010 C CA . HIS A 1 517 ? -7.214 -18.460 13.854 1.00 69.19 517 HIS A CA 1
ATOM 4011 C C . HIS A 1 517 ? -7.998 -19.284 12.826 1.00 69.19 517 HIS A C 1
ATOM 4013 O O . HIS A 1 517 ? -8.120 -20.498 13.006 1.00 69.19 517 HIS A O 1
ATOM 4019 N N . ALA A 1 518 ? -8.448 -18.678 11.724 1.00 65.75 518 ALA A N 1
ATOM 4020 C CA . ALA A 1 518 ? -9.150 -19.375 10.646 1.00 65.75 518 ALA A CA 1
ATOM 4021 C C . ALA A 1 518 ? -8.295 -20.498 10.033 1.00 65.75 518 ALA A C 1
ATOM 4023 O O . ALA A 1 518 ? -8.771 -21.623 9.865 1.00 65.75 518 ALA A O 1
ATOM 4024 N N . THR A 1 519 ? -7.008 -20.236 9.781 1.00 60.00 519 THR A N 1
ATOM 4025 C CA . THR A 1 519 ? -6.073 -21.267 9.292 1.00 60.00 519 THR A CA 1
ATOM 4026 C C . THR A 1 519 ? -5.860 -22.393 10.311 1.00 60.00 519 THR A C 1
ATOM 4028 O O . THR A 1 519 ? -5.883 -23.567 9.940 1.00 60.00 519 THR A O 1
ATOM 4031 N N . SER A 1 520 ? -5.761 -22.072 11.607 1.00 54.91 520 SER A N 1
ATOM 4032 C CA . SER A 1 520 ? -5.599 -23.072 12.676 1.00 54.91 520 SER A CA 1
ATOM 4033 C C . SER A 1 520 ? -6.839 -23.957 12.902 1.00 54.91 520 SER A C 1
ATOM 4035 O O . SER A 1 520 ? -6.715 -25.138 13.240 1.00 54.91 520 SER A O 1
ATOM 4037 N N . HIS A 1 521 ? -8.043 -23.412 12.693 1.00 47.84 521 HIS A N 1
ATOM 4038 C CA . HIS A 1 521 ? -9.298 -24.159 12.782 1.00 47.84 521 HIS A CA 1
ATOM 4039 C C . HIS A 1 521 ? -9.564 -25.000 11.527 1.00 47.84 521 HIS A C 1
ATOM 4041 O O . HIS A 1 521 ? -10.118 -26.093 11.650 1.00 47.84 521 HIS A O 1
ATOM 4047 N N . GLY A 1 522 ? -9.093 -24.564 10.353 1.00 41.47 522 GLY A N 1
ATOM 4048 C CA . GLY A 1 522 ? -9.118 -25.359 9.121 1.00 41.47 522 GLY A CA 1
ATOM 4049 C C . GLY A 1 522 ? -8.242 -26.621 9.173 1.00 41.47 522 GLY A C 1
ATOM 4050 O O . GLY A 1 522 ? -8.578 -27.623 8.544 1.00 41.47 522 GLY A O 1
ATOM 4051 N N . GLU A 1 523 ? -7.157 -26.621 9.960 1.00 35.97 523 GLU A N 1
ATOM 4052 C CA . GLU A 1 523 ? -6.281 -27.794 10.134 1.00 35.97 523 GLU A CA 1
ATOM 4053 C C . GLU A 1 523 ? -6.805 -28.836 11.134 1.00 35.97 523 GLU A C 1
ATOM 4055 O O . GLU A 1 523 ? -6.403 -30.003 11.076 1.00 35.97 523 GLU A O 1
ATOM 4060 N N . LYS A 1 524 ? -7.745 -28.484 12.022 1.00 34.19 524 LYS A N 1
ATOM 4061 C CA . LYS A 1 524 ? -8.409 -29.470 12.888 1.00 34.19 524 LYS A CA 1
ATOM 4062 C C . LYS A 1 524 ? -9.555 -30.142 12.143 1.00 34.19 524 LYS A C 1
ATOM 4064 O O . LYS A 1 524 ? -10.719 -30.055 12.524 1.00 34.19 524 LYS A O 1
ATOM 4069 N N . GLY A 1 525 ? -9.180 -30.903 11.115 1.00 32.16 525 GLY A N 1
ATOM 4070 C CA . GLY A 1 525 ? -9.983 -32.015 10.636 1.00 32.16 525 GLY A CA 1
ATOM 4071 C C . GLY A 1 525 ? -10.410 -32.850 11.839 1.00 32.16 525 GLY A C 1
ATOM 4072 O O . GLY A 1 525 ? -9.580 -33.407 12.563 1.00 32.16 525 GLY A O 1
ATOM 4073 N N . ILE A 1 526 ? -11.716 -32.869 12.073 1.00 35.19 526 ILE A N 1
ATOM 4074 C CA . ILE A 1 526 ? -12.374 -33.633 13.119 1.00 35.19 526 ILE A CA 1
ATOM 4075 C C . ILE A 1 526 ? -11.986 -35.102 12.923 1.00 35.19 526 ILE A C 1
ATOM 4077 O O . ILE A 1 526 ? -12.541 -35.818 12.092 1.00 35.19 526 ILE A O 1
ATOM 4081 N N . THR A 1 527 ? -10.993 -35.560 13.677 1.00 30.73 527 THR A N 1
ATOM 4082 C CA . THR A 1 527 ? -10.699 -36.980 13.838 1.00 30.73 527 THR A CA 1
ATOM 4083 C C . THR A 1 527 ? -11.513 -37.444 15.031 1.00 30.73 527 THR A C 1
ATOM 4085 O O . THR A 1 527 ? -11.083 -37.374 16.178 1.00 30.73 527 THR A O 1
ATOM 4088 N N . HIS A 1 528 ? -12.750 -37.861 14.764 1.00 34.81 528 HIS A N 1
ATOM 4089 C CA . HIS A 1 528 ? -13.525 -38.596 15.752 1.00 34.81 528 HIS A CA 1
ATOM 4090 C C . HIS A 1 528 ? -12.842 -39.943 16.019 1.00 34.81 528 HIS A C 1
ATOM 4092 O O . HIS A 1 528 ? -12.685 -40.760 15.107 1.00 34.81 528 HIS A O 1
ATOM 4098 N N . GLY A 1 529 ? -12.446 -40.148 17.273 1.00 30.47 529 GLY A N 1
ATOM 4099 C CA . GLY A 1 529 ? -12.312 -41.456 17.907 1.00 30.47 529 GLY A CA 1
ATOM 4100 C C . GLY A 1 529 ? -13.452 -41.651 18.889 1.00 30.47 529 GLY A C 1
ATOM 4101 O O . GLY A 1 529 ? -13.775 -40.660 19.584 1.00 30.47 529 GLY A O 1
#

Sequence (529 aa):
MPIHTIAEQQKRSGLFRSLTGGAKKQTVASAILASGSSIQSDGAIYMSDDETAFDTLITEFSQNIRQIEAAIDRAPATERPEIERKLTDVLASVAHLNPLGDRSGALIDAPSRDGIYALPNVSEDHLARLDEGEVKEKLAEALQGTGIDADAVAARMREGASNAALERQWLAQDLRAIAKEGDLDLEKAEDREDALDRLEAVHVRLGEALTGAQVLRAVDEIEEGDSELRLGDGAQLSGQTTQVDRPDVFAATERQDFRQLVAQFRRTDFNYPFSDDSSVRGRGVIEVEEARAAFDAYAQRSPQHAELASMAWEQVTDGFKPPQYAVAEQDRTLHAGDIDLALRDPSEHLGPITEELRTVARYRTEMPDDTFGAAVHDEINHLRALGASRAYISERSFEIEDRARQDYAERRYLEETAPAVMAFVRKAASGEPETLSDIEQQRLVEQVNERLTPDAITALRSGEADVLDKFTEDPLRQLELAKTYLQSSEVTAHGPAMERVLDALAEEQIEAQRARHATSHGEKGITHG

Foldseek 3Di:
DCPVVVVLVVVLVVLLVQLLVLLVVVVVVVVCVVDPDDDDDDDDDDPDVDPPVVVVSVVSNLVSLVVLVVVLVVDPLLCNLVSLQSSLQSLLSVLVVVSPPPCSVQSVAQADPLQPQAQVFFDQVQLVVLVPPVLLVLLCVLCPLQQDDSSSSSSSLNNGDRTNVSSLLVLLVSLVSNCVSVVADLLFPVSSVVSVVVSVSSRVSNSVSCVVSVRTPDPPDDDDDDDDDDDDDDDDDDDDDDDDDDPPCLALVNLVLLLVLLVLLQPQDPVLVVDPDPVSVVVNVVSVVVSLVSLVVQLVRDVVSLALSLVSNCVSDVDDDGHPSHDDPVRDPADQLVNQSSNPNSRDDPDDDDPLSSQLSVQLVVDDPVQLVVLLVVLVVVCVVVVHDPVRCVVCVVVSSVVSSNVRSLLVSCCVQVVLLLVLLVVVVVVDTDDDDLVSLVSNLVSVVVPADPVLVVCLLQQRQSSCVSSPVQQLSSLSSSLSNQCNDPVRNPDPSNVSSSSSNSSSVSVVVVVVVVVVVVPCPPPDD

Secondary structure (DSSP, 8-state):
--HHHHHHHHHHHHHHHHHHHHHHHHHHHHHHHSS-S----SS-----S-HHHHHHHHHHHHHHHHHHHHHHTTS-TTTHHHHHHHHHHHHHHTGGG-TTGGGGGGGTSPPPTT-TTBGGGB-GGGGGGGGSHHHHHHHHHHTTTS---HHHHHHHHHH-BSSHHHHHHHHHHHHHHHHHHHT--TTSHHHHHHHHHHHHHHHHHHHHHHHHTTSBPPSS-------------------PPP--SS--TTSHHHHHHHHHHHHHHHHS-TTGGG-S-HHHHHHHHHHHHHHHHHHHHHHTT-HHHHHHHHHHHHHH-SSSPPPTTPPPGGG----HHHHHHHHS-TTS---S--HHHHHHHHHHHT--HHHHHHHHHHHHHHHHHTT--HHHHHHTHHHHHHHHHHHHHHHHHHHHH-HHHHHHHHHHHTT------HHHHHHHHHHHHTTS-HHHHHHHHTT--GGGTTT-S-HHHHHHHHHHHHHTSHHHHTSHHHHHHHHHHHHHHHHHHHHHHHHHHHH------

Organism: NCBI:txid412755

Radius of gyration: 30.24 Å; chains: 1; bounding box: 71×64×85 Å